Protein AF-0000000078470571 (afdb_homodimer)

Nearest PDB structures (foldseek):
  8fbk-assembly1_A  TM=4.106E-01  e=1.597E+00  synthetic construct
  8w15-assembly1_B  TM=4.985E-01  e=6.257E+00  Homo sapiens
  2m6b-assembly1_A  TM=2.515E-01  e=6.257E+00  Homo sapiens
  8w15-assembly1_B  TM=4.985E-01  e=7.352E+00  Homo sapiens
  4yv6-assembly2_C  TM=4.041E-01  e=6.240E+00  Streptococcus dysgalactiae

InterPro domains:
  IPR011333 SKP1/BTB/POZ domain superfamily [G3DSA:3.30.710.10] (8-144)

pLDDT: mean 78.48, std 21.85, range [19.86, 97.94]

Solvent-accessible surface area (backbone atoms only — not comparable to full-atom values): 29772 Å² total; per-residue (Å²): 129,81,78,75,68,69,74,78,66,89,57,71,54,79,69,44,64,66,29,37,36,21,22,18,93,80,47,51,76,42,78,40,32,48,63,51,58,66,89,42,68,75,54,65,69,38,50,98,76,45,46,36,80,39,59,81,39,47,53,58,51,43,48,26,53,52,46,22,56,74,68,73,44,88,55,73,83,76,52,63,53,94,82,37,73,54,79,46,69,65,59,52,42,46,46,28,52,51,35,25,31,48,21,54,70,66,68,32,67,69,56,24,52,49,22,52,51,50,42,63,64,49,47,80,79,50,58,67,65,58,52,52,48,49,51,30,55,55,67,62,36,75,84,43,72,77,23,54,67,51,50,49,49,52,52,51,50,49,49,51,51,51,52,52,46,37,73,75,33,80,66,72,72,67,58,89,57,72,56,68,81,56,78,36,60,69,57,51,46,49,53,40,52,44,52,49,51,52,44,49,51,51,42,53,53,46,50,51,49,45,53,54,55,52,52,51,52,52,54,53,57,57,56,63,70,63,62,72,76,76,71,79,72,72,76,74,74,73,68,77,75,74,72,89,85,86,78,84,79,84,72,79,129,127,83,79,74,70,70,72,78,67,87,57,71,55,80,70,44,63,67,28,37,37,24,21,17,92,80,46,51,78,42,78,40,32,48,62,51,60,63,92,43,67,75,53,67,67,38,49,96,78,48,47,35,81,39,59,80,38,47,53,59,50,44,48,26,53,53,46,22,58,76,69,73,45,88,57,74,83,76,54,62,54,96,82,37,71,55,80,44,69,66,59,52,43,45,47,26,52,50,37,25,30,48,20,56,69,66,68,31,68,69,56,25,51,48,22,50,53,49,42,63,64,49,48,80,78,49,58,67,64,57,51,50,46,50,52,31,55,54,67,63,35,74,82,43,73,77,26,55,68,52,50,52,50,51,52,51,49,49,49,51,52,50,53,52,48,37,73,75,34,81,66,72,73,70,59,88,56,72,58,70,82,56,77,38,60,68,56,52,48,50,51,39,50,45,52,48,50,54,44,49,53,50,42,51,52,46,50,51,50,44,51,54,54,53,54,51,53,53,55,54,57,58,55,64,68,64,61,73,77,78,73,82,74,75,81,76,82,78,76,81,79,80,79,80,81,79,81,80,82,83,80,83,129

Secondary structure (DSSP, 8-state):
---------SS-TTSSPEEEEEETTTTEEEEEEGGGS-S-HHHHTS-TTSEEEETTS-HHHHHHHHHHHHHS----PPEEETTEEE--HHHHHHHHHHHHHHHHHTT-HHHHHHHHHHHHHHGGGS-HHHHHHHHHHHHH-GGGTT-HHHHHHHHHHHHHHHHHHHHH-TTTT-STTSSTT---HHHHHHHHHHHHHHHHHHHHHHHHHHHHHHHHHHHHHHHHHT---------------------------/---------SS-TTSSPEEEEEETTTTEEEEEEGGGS-S-HHHHTS-TTSEEEETTS-HHHHHHHHHHHHHS----PPEEETTEEE--HHHHHHHHHHHHHHHHHTT-HHHHHHHHHHHHHHGGGS-HHHHHHHHHHHHH-GGGTT-HHHHHHHHHHHHHHHHHHHHH-TTTT-STTSSTT---HHHHHHHHHHHHHHHHHHHHHHHHHHHHHHHHHHHHHHHHHT---------------------------

Radius of gyration: 42.02 Å; Cα contacts (8 Å, |Δi|>4): 496; chains: 2; bounding box: 136×101×102 Å

Structure (mmCIF, N/CA/C/O backbone):
data_AF-0000000078470571-model_v1
#
loop_
_entity.id
_entity.type
_entity.pdbx_description
1 polymer 'BTB domain-containing protein'
#
loop_
_atom_site.group_PDB
_atom_site.id
_atom_site.type_symbol
_atom_site.label_atom_id
_atom_site.label_alt_id
_atom_site.label_comp_id
_atom_site.label_asym_id
_atom_site.label_entity_id
_atom_site.label_seq_id
_atom_site.pdbx_PDB_ins_code
_atom_site.Cartn_x
_atom_site.Cartn_y
_atom_site.Cartn_z
_atom_site.occupancy
_atom_site.B_iso_or_equiv
_atom_site.auth_seq_id
_atom_site.auth_comp_id
_atom_site.auth_asym_id
_atom_site.auth_atom_id
_atom_site.pdbx_PDB_model_num
ATOM 1 N N . MET A 1 1 ? 5.129 48.469 15.031 1 29.91 1 MET A N 1
ATOM 2 C CA . MET A 1 1 ? 3.84 48.906 15.562 1 29.91 1 MET A CA 1
ATOM 3 C C . MET A 1 1 ? 2.695 48.375 14.695 1 29.91 1 MET A C 1
ATOM 5 O O . MET A 1 1 ? 2.342 49 13.688 1 29.91 1 MET A O 1
ATOM 9 N N . ALA A 1 2 ? 2.734 47.219 14.352 1 38.03 2 ALA A N 1
ATOM 10 C CA . ALA A 1 2 ? 1.607 46.656 13.609 1 38.03 2 ALA A CA 1
ATOM 11 C C . ALA A 1 2 ? 0.28 47.031 14.258 1 38.03 2 ALA A C 1
ATOM 13 O O . ALA A 1 2 ? 0.113 46.875 15.469 1 38.03 2 ALA A O 1
ATOM 14 N N . ALA A 1 3 ? -0.356 48.062 13.734 1 37.16 3 ALA A N 1
ATOM 15 C CA . ALA A 1 3 ? -1.663 48.625 14.062 1 37.16 3 ALA A CA 1
ATOM 16 C C . ALA A 1 3 ? -2.676 47.531 14.352 1 37.16 3 ALA A C 1
ATOM 18 O O . ALA A 1 3 ? -2.875 46.625 13.531 1 37.16 3 ALA A O 1
ATOM 19 N N . ASN A 1 4 ? -2.686 46.969 15.523 1 38.5 4 ASN A N 1
ATOM 20 C CA . ASN A 1 4 ? -3.83 46.281 16.109 1 38.5 4 ASN A CA 1
ATOM 21 C C . ASN A 1 4 ? -5.145 46.969 15.734 1 38.5 4 ASN A C 1
ATOM 23 O O . ASN A 1 4 ? -5.57 47.906 16.406 1 38.5 4 ASN A O 1
ATOM 27 N N . ALA A 1 5 ? -5.359 47.344 14.531 1 40.03 5 ALA A N 1
ATOM 28 C CA . ALA A 1 5 ? -6.66 47.906 14.141 1 40.03 5 ALA A CA 1
ATOM 29 C C . ALA A 1 5 ? -7.785 47.219 14.93 1 40.03 5 ALA A C 1
ATOM 31 O O . ALA A 1 5 ? -8 46.031 14.812 1 40.03 5 ALA A O 1
ATOM 32 N N . SER A 1 6 ? -7.945 47.562 16.141 1 44.97 6 SER A N 1
ATOM 33 C CA . SER A 1 6 ? -9.195 47.281 16.828 1 44.97 6 SER A CA 1
ATOM 34 C C . SER A 1 6 ? -10.375 47.281 15.859 1 44.97 6 SER A C 1
ATOM 36 O O . SER A 1 6 ? -10.672 48.312 15.234 1 44.97 6 SER A O 1
ATOM 38 N N . HIS A 1 7 ? -10.508 46.375 14.961 1 48.28 7 HIS A N 1
ATOM 39 C CA . HIS A 1 7 ? -11.789 46.25 14.266 1 48.28 7 HIS A CA 1
ATOM 40 C C . HIS A 1 7 ? -12.922 46.844 15.117 1 48.28 7 HIS A C 1
ATOM 42 O O . HIS A 1 7 ? -13.148 46.375 16.234 1 48.28 7 HIS A O 1
ATOM 48 N N . ILE A 1 8 ? -13.07 48.062 15.172 1 49.34 8 ILE A N 1
ATOM 49 C CA . ILE A 1 8 ? -14.242 48.719 15.766 1 49.34 8 ILE A CA 1
ATOM 50 C C . ILE A 1 8 ? -15.484 47.875 15.484 1 49.34 8 ILE A C 1
ATOM 52 O O . ILE A 1 8 ? -15.898 47.719 14.336 1 49.34 8 ILE A O 1
ATOM 56 N N . LEU A 1 9 ? -15.68 46.906 16.297 1 57.53 9 LEU A N 1
ATOM 57 C CA . LEU A 1 9 ? -16.922 46.156 16.219 1 57.53 9 LEU A CA 1
ATOM 58 C C . LEU A 1 9 ? -18.109 47.031 16.578 1 57.53 9 LEU A C 1
ATOM 60 O O . LEU A 1 9 ? -18.094 47.719 17.609 1 57.53 9 LEU A O 1
ATOM 64 N N . THR A 1 10 ? -18.797 47.562 15.797 1 61.19 10 THR A N 1
ATOM 65 C CA . THR A 1 10 ? -20 48.344 16 1 61.19 10 THR A CA 1
ATOM 66 C C . THR A 1 10 ? -21.078 47.531 16.703 1 61.19 10 THR A C 1
ATOM 68 O O . THR A 1 10 ? -22.016 48.062 17.281 1 61.19 10 THR A O 1
ATOM 71 N N . LYS A 1 11 ? -21.078 46.312 16.547 1 66.81 11 LYS A N 1
ATOM 72 C CA . LYS A 1 11 ? -22.031 45.438 17.219 1 66.81 11 LYS A CA 1
ATOM 73 C C . LYS A 1 11 ? -21.312 44.312 17.953 1 66.81 11 LYS A C 1
ATOM 75 O O . LYS A 1 11 ? -20.312 43.781 17.453 1 66.81 11 LYS A O 1
ATOM 80 N N . SER A 1 12 ? -21.75 44.312 19.234 1 71.25 12 SER A N 1
ATOM 81 C CA . SER A 1 12 ? -21.203 43.188 20 1 71.25 12 SER A CA 1
ATOM 82 C C . SER A 1 12 ? -21.516 41.844 19.328 1 71.25 12 SER A C 1
ATOM 84 O O . SER A 1 12 ? -22.656 41.562 18.984 1 71.25 12 SER A O 1
ATOM 86 N N . PRO A 1 13 ? -20.469 41.062 18.984 1 69.44 13 PRO A N 1
ATOM 87 C CA . PRO A 1 13 ? -20.719 39.75 18.344 1 69.44 13 PRO A CA 1
ATOM 88 C C . PRO A 1 13 ? -21.484 38.781 19.25 1 69.44 13 PRO A C 1
ATOM 90 O O . PRO A 1 13 ? -21.875 37.719 18.812 1 69.44 13 PRO A O 1
ATOM 93 N N . TYR A 1 14 ? -21.781 39.219 20.422 1 74.69 14 TYR A N 1
ATOM 94 C CA . TYR A 1 14 ? -22.375 38.312 21.391 1 74.69 14 TYR A CA 1
ATOM 95 C C . TYR A 1 14 ? -23.875 38.531 21.5 1 74.69 14 TYR A C 1
ATOM 97 O O . TYR A 1 14 ? -24.531 38 22.391 1 74.69 14 TYR A O 1
ATOM 105 N N . THR A 1 15 ? -24.375 39.344 20.609 1 71.69 15 THR A N 1
ATOM 106 C CA . THR A 1 15 ? -25.781 39.688 20.734 1 71.69 15 THR A CA 1
ATOM 107 C C . THR A 1 15 ? -26.609 39.031 19.656 1 71.69 15 THR A C 1
ATOM 109 O O . THR A 1 15 ? -27.844 39.062 19.688 1 71.69 15 THR A O 1
ATOM 112 N N . GLY A 1 16 ? -26 38.438 18.781 1 75 16 GLY A N 1
ATOM 113 C CA . GLY A 1 16 ? -26.734 37.781 17.703 1 75 16 GLY A CA 1
ATOM 114 C C . GLY A 1 16 ? -27.375 36.469 18.141 1 75 16 GLY A C 1
ATOM 115 O O . GLY A 1 16 ? -27.125 36 19.25 1 75 16 GLY A O 1
ATOM 116 N N . PRO A 1 17 ? -28.344 36 17.328 1 82.19 17 PRO A N 1
ATOM 117 C CA . PRO A 1 17 ? -28.953 34.688 17.625 1 82.19 17 PRO A CA 1
ATOM 118 C C . PRO A 1 17 ? -27.906 33.594 17.781 1 82.19 17 PRO A C 1
ATOM 120 O O . PRO A 1 17 ? -26.844 33.625 17.141 1 82.19 17 PRO A O 1
ATOM 123 N N . MET A 1 18 ? -28.281 32.719 18.719 1 85.75 18 MET A N 1
ATOM 124 C CA . MET A 1 18 ? -27.359 31.625 19 1 85.75 18 MET A CA 1
ATOM 125 C C . MET A 1 18 ? -27.594 30.469 18.047 1 85.75 18 MET A C 1
ATOM 127 O O . MET A 1 18 ? -28.75 30.109 17.766 1 85.75 18 MET A O 1
ATOM 131 N N . ILE A 1 19 ? -26.531 29.938 17.578 1 85.69 19 ILE A N 1
ATOM 132 C CA . ILE A 1 19 ? -26.547 28.703 16.797 1 85.69 19 ILE A CA 1
ATOM 133 C C . ILE A 1 19 ? -26.047 27.547 17.672 1 85.69 19 ILE A C 1
ATOM 135 O O . ILE A 1 19 ? -25.062 27.688 18.406 1 85.69 19 ILE A O 1
ATOM 139 N N . THR A 1 20 ? -26.781 26.453 17.547 1 88.62 20 THR A N 1
ATOM 140 C CA . THR A 1 20 ? -26.406 25.266 18.312 1 88.62 20 THR A CA 1
ATOM 141 C C . THR A 1 20 ? -25.75 24.234 17.406 1 88.62 20 THR A C 1
ATOM 143 O O . THR A 1 20 ? -26.328 23.797 16.422 1 88.62 20 THR A O 1
ATOM 146 N N . PHE A 1 21 ? -24.531 23.906 17.812 1 89 21 PHE A N 1
ATOM 147 C CA . PHE A 1 21 ? -23.828 22.797 17.156 1 89 21 PHE A CA 1
ATOM 148 C C . PHE A 1 21 ? -23.891 21.547 18 1 89 21 PHE A C 1
ATOM 150 O O . PHE A 1 21 ? -23.656 21.594 19.203 1 89 21 PHE A O 1
ATOM 157 N N . MET A 1 22 ? -24.219 20.469 17.391 1 90 22 MET A N 1
ATOM 158 C CA . MET A 1 22 ? -24.203 19.172 18.062 1 90 22 MET A CA 1
ATOM 159 C C . MET A 1 22 ? -23.172 18.25 17.438 1 90 22 MET A C 1
ATOM 161 O O . MET A 1 22 ? -23.297 17.875 16.266 1 90 22 MET A O 1
ATOM 165 N N . PHE A 1 23 ? -22.188 17.875 18.234 1 88.75 23 PHE A N 1
ATOM 166 C CA . PHE A 1 23 ? -21.078 17.094 17.734 1 88.75 23 PHE A CA 1
ATOM 167 C C . PHE A 1 23 ? -21.125 15.664 18.266 1 88.75 23 PHE A C 1
ATOM 169 O O . PHE A 1 23 ? -21.5 15.445 19.422 1 88.75 23 PHE A O 1
ATOM 176 N N . GLY A 1 24 ? -20.688 14.727 17.438 1 86 24 GLY A N 1
ATOM 177 C CA . GLY A 1 24 ? -20.469 13.352 17.859 1 86 24 GLY A CA 1
ATOM 178 C C . GLY A 1 24 ? -21.766 12.586 18.078 1 86 24 GLY A C 1
ATOM 179 O O . GLY A 1 24 ? -22.844 13.086 17.766 1 86 24 GLY A O 1
ATOM 180 N N . SER A 1 25 ? -21.516 11.375 18.656 1 83.56 25 SER A N 1
ATOM 181 C CA . SER A 1 25 ? -22.641 10.469 18.891 1 83.56 25 SER A CA 1
ATOM 182 C C . SER A 1 25 ? -23.484 10.922 20.078 1 83.56 25 SER A C 1
ATOM 184 O O . SER A 1 25 ? -24.688 10.688 20.109 1 83.56 25 SER A O 1
ATOM 186 N N . ASN A 1 26 ? -22.859 11.633 20.969 1 84.5 26 ASN A N 1
ATOM 187 C CA . ASN A 1 26 ? -23.547 12.086 22.172 1 84.5 26 ASN A CA 1
ATOM 188 C C . ASN A 1 26 ? -24.312 13.383 21.906 1 84.5 26 ASN A C 1
ATOM 190 O O . ASN A 1 26 ? -25.094 13.82 22.75 1 84.5 26 ASN A O 1
ATOM 194 N N . ARG A 1 27 ? -24.125 13.938 20.781 1 85.38 27 ARG A N 1
ATOM 195 C CA . ARG A 1 27 ? -24.797 15.156 20.344 1 85.38 27 ARG A CA 1
ATOM 196 C C . ARG A 1 27 ? -24.672 16.266 21.391 1 85.38 27 ARG A C 1
ATOM 198 O O . ARG A 1 27 ? -25.656 16.938 21.703 1 85.38 27 ARG A O 1
ATOM 205 N N . LYS A 1 28 ? -23.469 16.375 21.938 1 85.44 28 LYS A N 1
ATOM 206 C CA . LYS A 1 28 ? -23.219 17.469 22.875 1 85.44 28 LYS A CA 1
ATOM 207 C C . LYS A 1 28 ? -23.391 18.812 22.203 1 85.44 28 LYS A C 1
ATOM 209 O O . LYS A 1 28 ? -22.844 19.062 21.125 1 85.44 28 LYS A O 1
ATOM 214 N N . ALA A 1 29 ? -24.188 19.672 22.875 1 88.88 29 ALA A N 1
ATOM 215 C CA . ALA A 1 29 ? -24.531 20.953 22.281 1 88.88 29 ALA A CA 1
ATOM 216 C C . ALA A 1 29 ? -23.453 22 22.578 1 88.88 29 ALA A C 1
ATOM 218 O O . ALA A 1 29 ? -22.969 22.094 23.703 1 88.88 29 ALA A O 1
ATOM 219 N N . TYR A 1 30 ? -23.031 22.703 21.562 1 91.06 30 TYR A N 1
ATOM 220 C CA . TYR A 1 30 ? -22.203 23.891 21.641 1 91.06 30 TYR A CA 1
ATOM 221 C C . TYR A 1 30 ? -22.922 25.094 21.078 1 91.06 30 TYR A C 1
ATOM 223 O O . TYR A 1 30 ? -23.625 25 20.062 1 91.06 30 TYR A O 1
ATOM 231 N N . TYR A 1 31 ? -22.734 26.188 21.75 1 88.12 31 TYR A N 1
ATOM 232 C CA . TYR A 1 31 ? -23.469 27.391 21.359 1 88.12 31 TYR A CA 1
ATOM 233 C C . TYR A 1 31 ? -22.516 28.484 20.891 1 88.12 31 TYR A C 1
ATOM 235 O O . TYR A 1 31 ? -21.469 28.719 21.5 1 88.12 31 TYR A O 1
ATOM 243 N N . ILE A 1 32 ? -22.922 29.047 19.734 1 88.31 32 ILE A N 1
ATOM 244 C CA . ILE A 1 32 ? -22.125 30.156 19.219 1 88.31 32 ILE A CA 1
ATOM 245 C C . ILE A 1 32 ? -23.031 31.188 18.562 1 88.31 32 ILE A C 1
ATOM 247 O O . ILE A 1 32 ? -24 30.844 17.875 1 88.31 32 ILE A O 1
ATOM 251 N N . PRO A 1 33 ? -22.719 32.406 18.922 1 85 33 PRO A N 1
ATOM 252 C CA . PRO A 1 33 ? -23.484 33.438 18.219 1 85 33 PRO A CA 1
ATOM 253 C C . PRO A 1 33 ? -23.266 33.406 16.703 1 85 33 PRO A C 1
ATOM 255 O O . PRO A 1 33 ? -22.156 33.156 16.25 1 85 33 PRO A O 1
ATOM 258 N N . LYS A 1 34 ? -24.25 33.656 16 1 81.06 34 LYS A N 1
ATOM 259 C CA . LYS A 1 34 ? -24.219 33.594 14.539 1 81.06 34 LYS A CA 1
ATOM 260 C C . LYS A 1 34 ? -23.172 34.531 13.969 1 81.06 34 LYS A C 1
ATOM 262 O O . LYS A 1 34 ? -22.578 34.281 12.93 1 81.06 34 LYS A O 1
ATOM 267 N N . ASP A 1 35 ? -22.938 35.562 14.68 1 80 35 ASP A N 1
ATOM 268 C CA . ASP A 1 35 ? -22.016 36.594 14.203 1 80 35 ASP A CA 1
ATOM 269 C C . ASP A 1 35 ? -20.578 36.094 14.172 1 80 35 ASP A C 1
ATOM 271 O O . ASP A 1 35 ? -19.719 36.656 13.508 1 80 35 ASP A O 1
ATOM 275 N N . PHE A 1 36 ? -20.375 35.031 14.898 1 81.62 36 PHE A N 1
ATOM 276 C CA . PHE A 1 36 ? -19.047 34.438 14.93 1 81.62 36 PHE A CA 1
ATOM 277 C C . PHE A 1 36 ? -18.828 33.562 13.719 1 81.62 36 PHE A C 1
ATOM 279 O O . PHE A 1 36 ? -17.688 33.188 13.398 1 81.62 36 PHE A O 1
ATOM 286 N N . LEU A 1 37 ? -19.859 33.125 13.117 1 75.06 37 LEU A N 1
ATOM 287 C CA . LEU A 1 37 ? -19.766 32.188 11.992 1 75.06 37 LEU A CA 1
ATOM 288 C C . LEU A 1 37 ? -19.469 32.938 10.695 1 75.06 37 LEU A C 1
ATOM 290 O O . LEU A 1 37 ? -20.266 33.781 10.266 1 75.06 37 LEU A O 1
ATOM 294 N N . GLN A 1 38 ? -18.312 33.406 10.609 1 60.47 38 GLN A N 1
ATOM 295 C CA . GLN A 1 38 ? -17.906 34.125 9.406 1 60.47 38 GLN A CA 1
ATOM 296 C C . GLN A 1 38 ? -18.25 33.344 8.148 1 60.47 38 GLN A C 1
ATOM 298 O O . GLN A 1 38 ? -17.766 32.219 7.973 1 60.47 38 GLN A O 1
ATOM 303 N N . ASN A 1 39 ? -19.016 33.812 7.133 1 56.22 39 ASN A N 1
ATOM 304 C CA . ASN A 1 39 ? -19.328 33.406 5.766 1 56.22 39 ASN A CA 1
ATOM 305 C C . ASN A 1 39 ? -19.172 31.906 5.578 1 56.22 39 ASN A C 1
ATOM 307 O O . ASN A 1 39 ? -18.641 31.469 4.562 1 56.22 39 ASN A O 1
ATOM 311 N N . SER A 1 40 ? -19.422 31.203 6.559 1 58.78 40 SER A N 1
ATOM 312 C CA . SER A 1 40 ? -19.172 29.781 6.348 1 58.78 40 SER A CA 1
ATOM 313 C C . SER A 1 40 ? -20.328 29.125 5.602 1 58.78 40 SER A C 1
ATOM 315 O O . SER A 1 40 ? -21.422 28.953 6.16 1 58.78 40 SER A O 1
ATOM 317 N N . ASP A 1 41 ? -20.25 29.125 4.301 1 60 41 ASP A N 1
ATOM 318 C CA . ASP A 1 41 ? -21.234 28.5 3.424 1 60 41 ASP A CA 1
ATOM 319 C C . ASP A 1 41 ? -21.734 27.172 4.004 1 60 41 ASP A C 1
ATOM 321 O O . ASP A 1 41 ? -22.875 26.781 3.779 1 60 41 ASP A O 1
ATOM 325 N N . TRP A 1 42 ? -20.891 26.562 4.766 1 59.66 42 TRP A N 1
ATOM 326 C CA . TRP A 1 42 ? -21.297 25.25 5.242 1 59.66 42 TRP A CA 1
ATOM 327 C C . TRP A 1 42 ? -22.328 25.359 6.359 1 59.66 42 TRP A C 1
ATOM 329 O O . TRP A 1 42 ? -23.078 24.422 6.613 1 59.66 42 TRP A O 1
ATOM 339 N N . ILE A 1 43 ? -22.422 26.484 6.961 1 60.72 43 ILE A N 1
ATOM 340 C CA . ILE A 1 43 ? -23.391 26.75 8.008 1 60.72 43 ILE A CA 1
ATOM 341 C C . ILE A 1 43 ? -24.75 27.047 7.387 1 60.72 43 ILE A C 1
ATOM 343 O O . ILE A 1 43 ? -25.797 26.688 7.949 1 60.72 43 ILE A O 1
ATOM 347 N N . ASN A 1 44 ? -24.547 27.75 6.312 1 56.19 44 ASN A N 1
ATOM 348 C CA . ASN A 1 44 ? -25.812 28.109 5.688 1 56.19 44 ASN A CA 1
ATOM 349 C C . ASN A 1 44 ? -26.625 26.875 5.316 1 56.19 44 ASN A C 1
ATOM 351 O O . ASN A 1 44 ? -27.844 26.969 5.137 1 56.19 44 ASN A O 1
ATOM 355 N N . GLN A 1 45 ? -25.875 25.891 5.094 1 52.38 45 GLN A N 1
ATOM 356 C CA . GLN A 1 45 ? -26.688 24.703 4.824 1 52.38 45 GLN A CA 1
ATOM 357 C C . GLN A 1 45 ? -27.438 24.266 6.074 1 52.38 45 GLN A C 1
ATOM 359 O O . GLN A 1 45 ? -28.219 23.312 6.02 1 52.38 45 GLN A O 1
ATOM 364 N N . CYS A 1 46 ? -26.953 24.781 7.133 1 51.97 46 CYS A N 1
ATOM 365 C CA . CYS A 1 46 ? -27.594 24.469 8.406 1 51.97 46 CYS A CA 1
ATOM 366 C C . CYS A 1 46 ? -29.078 24.844 8.367 1 51.97 46 CYS A C 1
ATOM 368 O O . CYS A 1 46 ? -29.453 25.812 7.723 1 51.97 46 CYS A O 1
ATOM 370 N N . ASN A 1 47 ? -29.844 23.938 8.875 1 55.84 47 ASN A N 1
ATOM 371 C CA . ASN A 1 47 ? -31.297 23.75 8.922 1 55.84 47 ASN A CA 1
ATOM 372 C C . ASN A 1 47 ? -32 24.984 9.461 1 55.84 47 ASN A C 1
ATOM 374 O O . ASN A 1 47 ? -31.375 25.844 10.086 1 55.84 47 ASN A O 1
ATOM 378 N N . TYR A 1 48 ? -33.281 24.984 9.289 1 58.66 48 TYR A N 1
ATOM 379 C CA . TYR A 1 48 ? -34.438 25.828 9.57 1 58.66 48 TYR A CA 1
ATOM 380 C C . TYR A 1 48 ? -34.344 26.406 10.977 1 58.66 48 TYR A C 1
ATOM 382 O O . TYR A 1 48 ? -34.75 27.562 11.211 1 58.66 48 TYR A O 1
ATOM 390 N N . ASN A 1 49 ? -33.688 25.656 12.008 1 64.94 49 ASN A N 1
ATOM 391 C CA . ASN A 1 49 ? -33.906 26.047 13.398 1 64.94 49 ASN A CA 1
ATOM 392 C C . ASN A 1 49 ? -32.594 26.344 14.109 1 64.94 49 ASN A C 1
ATOM 394 O O . ASN A 1 49 ? -32.469 26.141 15.32 1 64.94 49 ASN A O 1
ATOM 398 N N . ASN A 1 50 ? -31.516 26.875 13.359 1 78.75 50 ASN A N 1
ATOM 399 C CA . ASN A 1 50 ? -30.25 27.281 13.961 1 78.75 50 ASN A CA 1
ATOM 400 C C . ASN A 1 50 ? -29.547 26.109 14.641 1 78.75 50 ASN A C 1
ATOM 402 O O . ASN A 1 50 ? -28.812 26.297 15.617 1 78.75 50 ASN A O 1
ATOM 406 N N . ASN A 1 51 ? -30.047 24.859 14.336 1 82.62 51 ASN A N 1
ATOM 407 C CA . ASN A 1 51 ? -29.375 23.656 14.836 1 82.62 51 ASN A CA 1
ATOM 408 C C . ASN A 1 51 ? -28.578 22.969 13.742 1 82.62 51 ASN A C 1
ATOM 410 O O . ASN A 1 51 ? -29.125 22.641 12.68 1 82.62 51 ASN A O 1
ATOM 414 N N . ILE A 1 52 ? -27.344 22.828 14.016 1 83.5 52 ILE A N 1
ATOM 415 C CA . ILE A 1 52 ? -26.469 22.156 13.055 1 83.5 52 ILE A CA 1
ATOM 416 C C . ILE A 1 52 ? -25.938 20.859 13.656 1 83.5 52 ILE A C 1
ATOM 418 O O . ILE A 1 52 ? -25.281 20.875 14.703 1 83.5 52 ILE A O 1
ATOM 422 N N . LEU A 1 53 ? -26.25 19.766 12.992 1 85.81 53 LEU A N 1
ATOM 423 C CA . LEU A 1 53 ? -25.766 18.469 13.422 1 85.81 53 LEU A CA 1
ATOM 424 C C . LEU A 1 53 ? -24.516 18.062 12.648 1 85.81 53 LEU A C 1
ATOM 426 O O . LEU A 1 53 ? -24.516 18.078 11.414 1 85.81 53 LEU A O 1
ATOM 430 N N . VAL A 1 54 ? -23.469 17.75 13.406 1 85.62 54 VAL A N 1
ATOM 431 C CA . VAL A 1 54 ? -22.219 17.281 12.812 1 85.62 54 VAL A CA 1
ATOM 432 C C . VAL A 1 54 ? -21.781 15.977 13.484 1 85.62 54 VAL A C 1
ATOM 434 O O . VAL A 1 54 ? -20.75 15.93 14.164 1 85.62 54 VAL A O 1
ATOM 437 N N . PRO A 1 55 ? -22.422 14.914 13.133 1 85.38 55 PRO A N 1
ATOM 438 C CA . PRO A 1 55 ? -22.172 13.656 13.844 1 85.38 55 PRO A CA 1
ATOM 439 C C . PRO A 1 55 ? -20.828 13.039 13.5 1 85.38 55 PRO A C 1
ATOM 441 O O . PRO A 1 55 ? -20.312 12.219 14.266 1 85.38 55 PRO A O 1
ATOM 444 N N . GLU A 1 56 ? -20.219 13.445 12.469 1 83.19 56 GLU A N 1
ATOM 445 C CA . GLU A 1 56 ? -18.984 12.828 12.008 1 83.19 56 GLU A CA 1
ATOM 446 C C . GLU A 1 56 ? -17.781 13.352 12.781 1 83.19 56 GLU A C 1
ATOM 448 O O . GLU A 1 56 ? -16.703 12.75 12.75 1 83.19 56 GLU A O 1
ATOM 453 N N . LEU A 1 57 ? -17.984 14.469 13.445 1 88.75 57 LEU A N 1
ATOM 454 C CA . LEU A 1 57 ? -16.875 15.031 14.211 1 88.75 57 LEU A CA 1
ATOM 455 C C . LEU A 1 57 ? -17 14.672 15.688 1 88.75 57 LEU A C 1
ATOM 457 O O . LEU A 1 57 ? -18.094 14.719 16.25 1 88.75 57 LEU A O 1
ATOM 461 N N . SER A 1 58 ? -15.891 14.258 16.266 1 88.56 58 SER A N 1
ATOM 462 C CA . SER A 1 58 ? -15.891 14.023 17.703 1 88.56 58 SER A CA 1
ATOM 463 C C . SER A 1 58 ? -16.141 15.312 18.484 1 88.56 58 SER A C 1
ATOM 465 O O . SER A 1 58 ? -15.93 16.406 17.953 1 88.56 58 SER A O 1
ATOM 467 N N . GLU A 1 59 ? -16.531 15.141 19.734 1 89.81 59 GLU A N 1
ATOM 468 C CA . GLU A 1 59 ? -16.75 16.281 20.625 1 89.81 59 GLU A CA 1
ATOM 469 C C . GLU A 1 59 ? -15.477 17.109 20.797 1 89.81 59 GLU A C 1
ATOM 471 O O . GLU A 1 59 ? -15.523 18.328 20.844 1 89.81 59 GLU A O 1
ATOM 476 N N . ASN A 1 60 ? -14.359 16.453 20.875 1 89.44 60 ASN A N 1
ATOM 477 C CA . ASN A 1 60 ? -13.086 17.125 21.078 1 89.44 60 ASN A CA 1
ATOM 478 C C . ASN A 1 60 ? -12.719 18 19.891 1 89.44 60 ASN A C 1
ATOM 480 O O . ASN A 1 60 ? -12.258 19.125 20.047 1 89.44 60 ASN A O 1
ATOM 484 N N . VAL A 1 61 ? -12.898 17.516 18.734 1 92.44 61 VAL A N 1
ATOM 485 C CA . VAL A 1 61 ? -12.648 18.312 17.531 1 92.44 61 VAL A CA 1
ATOM 486 C C . VAL A 1 61 ? -13.633 19.469 17.469 1 92.44 61 VAL A C 1
ATOM 488 O O . VAL A 1 61 ? -13.25 20.594 17.141 1 92.44 61 VAL A O 1
ATOM 491 N N . GLY A 1 62 ? -14.906 19.172 17.812 1 92.12 62 GLY A N 1
ATOM 492 C CA . GLY A 1 62 ? -15.914 20.219 17.875 1 92.12 62 GLY A CA 1
ATOM 493 C C . GLY A 1 62 ? -15.539 21.344 18.828 1 92.12 62 GLY A C 1
ATOM 494 O O . GLY A 1 62 ? -15.672 22.531 18.484 1 92.12 62 GLY A O 1
ATOM 495 N N . HIS A 1 63 ? -15.07 20.938 19.984 1 92.31 63 HIS A N 1
ATOM 496 C CA . HIS A 1 63 ? -14.609 21.953 20.938 1 92.31 63 HIS A CA 1
ATOM 497 C C . HIS A 1 63 ? -13.531 22.844 20.328 1 92.31 63 HIS A C 1
ATOM 499 O O . HIS A 1 63 ? -13.586 24.062 20.469 1 92.31 63 HIS A O 1
ATOM 505 N N . ALA A 1 64 ? -12.57 22.281 19.688 1 94.25 64 ALA A N 1
ATOM 506 C CA . ALA A 1 64 ? -11.477 23.031 19.094 1 94.25 64 ALA A CA 1
ATOM 507 C C . ALA A 1 64 ? -11.992 24.016 18.047 1 94.25 64 ALA A C 1
ATOM 509 O O . ALA A 1 64 ? -11.539 25.172 17.984 1 94.25 64 ALA A O 1
ATOM 510 N N . ILE A 1 65 ? -12.945 23.594 17.281 1 92.38 65 ILE A N 1
ATOM 511 C CA . ILE A 1 65 ? -13.523 24.438 16.234 1 92.38 65 ILE A CA 1
ATOM 512 C C . ILE A 1 65 ? -14.258 25.609 16.859 1 92.38 65 ILE A C 1
ATOM 514 O O . ILE A 1 65 ? -14.016 26.766 16.5 1 92.38 65 ILE A O 1
ATOM 518 N N . ILE A 1 66 ? -15.102 25.312 17.844 1 91.25 66 ILE A N 1
ATOM 519 C CA . ILE A 1 66 ? -15.898 26.344 18.484 1 91.25 66 ILE A CA 1
ATOM 520 C C . ILE A 1 66 ? -14.977 27.312 19.234 1 91.25 66 ILE A C 1
ATOM 522 O O . ILE A 1 66 ? -15.125 28.531 19.125 1 91.25 66 ILE A O 1
ATOM 526 N N . HIS A 1 67 ? -14.031 26.766 19.969 1 92.69 67 HIS A N 1
ATOM 527 C CA . HIS A 1 67 ? -13.078 27.578 20.703 1 92.69 67 HIS A CA 1
ATOM 528 C C . HIS A 1 67 ? -12.344 28.547 19.766 1 92.69 67 HIS A C 1
ATOM 530 O O . HIS A 1 67 ? -12.195 29.719 20.078 1 92.69 67 HIS A O 1
ATOM 536 N N . TYR A 1 68 ? -11.945 28.047 18.656 1 93.94 68 TYR A N 1
ATOM 537 C CA . TYR A 1 68 ? -11.242 28.875 17.688 1 93.94 68 TYR A CA 1
ATOM 538 C C . TYR A 1 68 ? -12.141 30 17.172 1 93.94 68 TYR A C 1
ATOM 540 O O . TYR A 1 68 ? -11.695 31.125 16.984 1 93.94 68 TYR A O 1
ATOM 548 N N . MET A 1 69 ? -13.367 29.641 16.891 1 88.81 69 MET A N 1
ATOM 549 C CA . MET A 1 69 ? -14.297 30.641 16.375 1 88.81 69 MET A CA 1
ATOM 550 C C . MET A 1 69 ? -14.477 31.781 17.375 1 88.81 69 MET A C 1
ATOM 552 O O . MET A 1 69 ? -14.641 32.938 16.969 1 88.81 69 MET A O 1
ATOM 556 N N . TYR A 1 70 ? -14.344 31.406 18.656 1 88.19 70 TYR A N 1
ATOM 557 C CA . TYR A 1 70 ? -14.516 32.406 19.688 1 88.19 70 TYR A CA 1
ATOM 558 C C . TYR A 1 70 ? -13.227 33.219 19.906 1 88.19 70 TYR A C 1
ATOM 560 O O . TYR A 1 70 ? -13.266 34.438 20.078 1 88.19 70 TYR A O 1
ATOM 568 N N . THR A 1 71 ? -12.102 32.5 19.891 1 90.25 71 THR A N 1
ATOM 569 C CA . THR A 1 71 ? -10.906 33.094 20.469 1 90.25 71 THR A CA 1
ATOM 570 C C . THR A 1 71 ? -9.812 33.25 19.422 1 90.25 71 THR A C 1
ATOM 572 O O . THR A 1 71 ? -8.859 34 19.609 1 90.25 71 THR A O 1
ATOM 575 N N . ARG A 1 72 ? -9.906 32.438 18.281 1 93.44 72 ARG A N 1
ATOM 576 C CA . ARG A 1 72 ? -8.891 32.375 17.25 1 93.44 72 ARG A CA 1
ATOM 577 C C . ARG A 1 72 ? -7.645 31.656 17.75 1 93.44 72 ARG A C 1
ATOM 579 O O . ARG A 1 72 ? -6.562 31.797 17.172 1 93.44 72 ARG A O 1
ATOM 586 N N . GLU A 1 73 ? -7.895 30.906 18.844 1 95.06 73 GLU A N 1
ATOM 587 C CA . GLU A 1 73 ? -6.797 30.141 19.422 1 95.06 73 GLU A CA 1
ATOM 588 C C . GLU A 1 73 ? -7.051 28.641 19.297 1 95.06 73 GLU A C 1
ATOM 590 O O . GLU A 1 73 ? -8.195 28.203 19.141 1 95.06 73 GLU A O 1
ATOM 595 N N . TYR A 1 74 ? -5.945 27.859 19.375 1 95.75 74 TYR A N 1
ATOM 596 C CA . TYR A 1 74 ? -5.996 26.406 19.375 1 95.75 74 TYR A CA 1
ATOM 597 C C . TYR A 1 74 ? -6.102 25.859 20.797 1 95.75 74 TYR A C 1
ATOM 599 O O . TYR A 1 74 ? -5.293 26.203 21.672 1 95.75 74 TYR A O 1
ATOM 607 N N . GLN A 1 75 ? -7.102 25.047 21.047 1 93.5 75 GLN A N 1
ATOM 608 C CA . GLN A 1 75 ? -7.246 24.438 22.359 1 93.5 75 GLN A CA 1
ATOM 609 C C . GLN A 1 75 ? -7.918 23.078 22.266 1 93.5 75 GLN A C 1
ATOM 611 O O . GLN A 1 75 ? -8.891 22.906 21.516 1 93.5 75 GLN A O 1
ATOM 616 N N . VAL A 1 76 ? -7.309 22.062 22.922 1 91.31 76 VAL A N 1
ATOM 617 C CA . VAL A 1 76 ? -7.93 20.75 23.047 1 91.31 76 VAL A CA 1
ATOM 618 C C . VAL A 1 76 ? -8.188 20.438 24.531 1 91.31 76 VAL A C 1
ATOM 620 O O . VAL A 1 76 ? -7.488 20.953 25.406 1 91.31 76 VAL A O 1
ATOM 623 N N . LEU A 1 77 ? -9.234 19.641 24.656 1 85.75 77 LEU A N 1
ATOM 624 C CA . LEU A 1 77 ? -9.586 19.281 26.016 1 85.75 77 LEU A CA 1
ATOM 625 C C . LEU A 1 77 ? -8.664 18.172 26.531 1 85.75 77 LEU A C 1
ATOM 627 O O . LEU A 1 77 ? -8.367 17.219 25.812 1 85.75 77 LEU A O 1
ATOM 631 N N . LYS A 1 78 ? -8.086 18.375 27.609 1 80.69 78 LYS A N 1
ATOM 632 C CA . LYS A 1 78 ? -7.242 17.359 28.234 1 80.69 78 LYS A CA 1
ATOM 633 C C . LYS A 1 78 ? -8.055 16.469 29.172 1 80.69 78 LYS A C 1
ATOM 635 O O . LYS A 1 78 ? -9.062 16.906 29.734 1 80.69 78 LYS A O 1
ATOM 640 N N . LYS A 1 79 ? -7.594 15.188 29.109 1 73.75 79 LYS A N 1
ATOM 641 C CA . LYS A 1 79 ? -8.242 14.258 30.031 1 73.75 79 LYS A CA 1
ATOM 642 C C . LYS A 1 79 ? -7.5 14.18 31.359 1 73.75 79 LYS A C 1
ATOM 644 O O . LYS A 1 79 ? -6.266 14.219 31.391 1 73.75 79 LYS A O 1
ATOM 649 N N . TYR A 1 80 ? -8.242 14.383 32.344 1 67.44 80 TYR A N 1
ATOM 650 C CA . TYR A 1 80 ? -7.703 14.219 33.688 1 67.44 80 TYR A CA 1
ATOM 651 C C . TYR A 1 80 ? -8.211 12.93 34.312 1 67.44 80 TYR A C 1
ATOM 653 O O . TYR A 1 80 ? -9.375 12.562 34.156 1 67.44 80 TYR A O 1
ATOM 661 N N . TYR A 1 81 ? -7.215 12.078 34.531 1 65.81 81 TYR A N 1
ATOM 662 C CA . TYR A 1 81 ? -7.574 10.93 35.375 1 65.81 81 TYR A CA 1
ATOM 663 C C . TYR A 1 81 ? -7.086 11.117 36.781 1 65.81 81 TYR A C 1
ATOM 665 O O . TYR A 1 81 ? -5.879 11.219 37.031 1 65.81 81 TYR A O 1
ATOM 673 N N . ALA A 1 82 ? -8.062 11.039 37.656 1 70.56 82 ALA A N 1
ATOM 674 C CA . ALA A 1 82 ? -7.793 11.195 39.094 1 70.56 82 ALA A CA 1
ATOM 675 C C . ALA A 1 82 ? -6.922 12.422 39.344 1 70.56 82 ALA A C 1
ATOM 677 O O . ALA A 1 82 ? -5.965 12.352 40.125 1 70.56 82 ALA A O 1
ATOM 678 N N . GLY A 1 83 ? -7.113 13.422 38.688 1 66.5 83 GLY A N 1
ATOM 679 C CA . GLY A 1 83 ? -6.438 14.688 38.906 1 66.5 83 GLY A CA 1
ATOM 680 C C . GLY A 1 83 ? -5.133 14.812 38.156 1 66.5 83 GLY A C 1
ATOM 681 O O . GLY A 1 83 ? -4.496 15.867 38.156 1 66.5 83 GLY A O 1
ATOM 682 N N . ILE A 1 84 ? -4.75 13.68 37.625 1 69.19 84 ILE A N 1
ATOM 683 C CA . ILE A 1 84 ? -3.482 13.695 36.906 1 69.19 84 ILE A CA 1
ATOM 684 C C . ILE A 1 84 ? -3.746 13.875 35.406 1 69.19 84 ILE A C 1
ATOM 686 O O . ILE A 1 84 ? -4.59 13.18 34.812 1 69.19 84 ILE A O 1
ATOM 690 N N . LEU A 1 85 ? -3.129 14.93 35 1 66.75 85 LEU A N 1
ATOM 691 C CA . LEU A 1 85 ? -3.219 15.18 33.562 1 66.75 85 LEU A CA 1
ATOM 692 C C . LEU A 1 85 ? -2.67 13.992 32.75 1 66.75 85 LEU A C 1
ATOM 694 O O . LEU A 1 85 ? -1.538 13.562 33 1 66.75 85 LEU A O 1
ATOM 698 N N . MET A 1 86 ? -3.605 13.344 32.125 1 63.94 86 MET A N 1
ATOM 699 C CA . MET A 1 86 ? -3.16 12.234 31.297 1 63.94 86 MET A CA 1
ATOM 700 C C . MET A 1 86 ? -2.617 12.742 29.969 1 63.94 86 MET A C 1
ATOM 702 O O . MET A 1 86 ? -3.373 13.266 29.141 1 63.94 86 MET A O 1
ATOM 706 N N . SER A 1 87 ? -1.427 13.406 30.109 1 63.47 87 SER A N 1
ATOM 707 C CA . SER A 1 87 ? -0.85 13.836 28.844 1 63.47 87 SER A CA 1
ATOM 708 C C . SER A 1 87 ? -0.471 12.633 27.984 1 63.47 87 SER A C 1
ATOM 710 O O . SER A 1 87 ? 0.283 11.758 28.422 1 63.47 87 SER A O 1
ATOM 712 N N . ASP A 1 88 ? -1.289 12.375 26.984 1 78.88 88 ASP A N 1
ATOM 713 C CA . ASP A 1 88 ? -0.951 11.359 26 1 78.88 88 ASP A CA 1
ATOM 714 C C . ASP A 1 88 ? -0.599 12 24.656 1 78.88 88 ASP A C 1
ATOM 716 O O . ASP A 1 88 ? -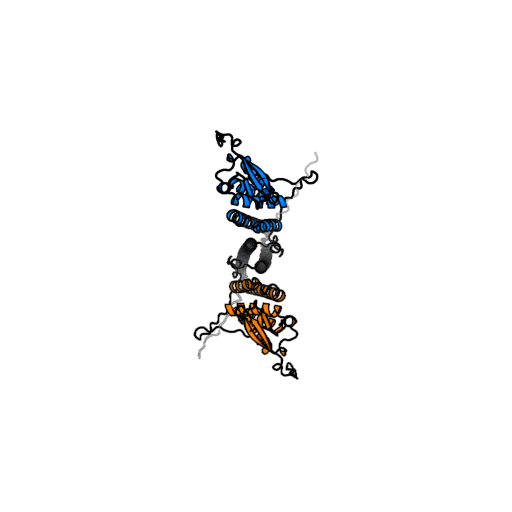1.488 12.367 23.891 1 78.88 88 ASP A O 1
ATOM 720 N N . ASP A 1 89 ? 0.646 12.258 24.516 1 81.56 89 ASP A N 1
ATOM 721 C CA . ASP A 1 89 ? 1.146 12.891 23.297 1 81.56 89 ASP A CA 1
ATOM 722 C C . ASP A 1 89 ? 0.582 12.211 22.047 1 81.56 89 ASP A C 1
ATOM 724 O O . ASP A 1 89 ? 0.351 12.867 21.031 1 81.56 89 ASP A O 1
ATOM 728 N N . ARG A 1 90 ? 0.271 11.047 22.156 1 83.06 90 ARG A N 1
ATOM 729 C CA . ARG A 1 90 ? -0.265 10.328 21.016 1 83.06 90 ARG A CA 1
ATOM 730 C C . ARG A 1 90 ? -1.686 10.781 20.688 1 83.06 90 ARG A C 1
ATOM 732 O O . ARG A 1 90 ? -2.029 10.992 19.531 1 83.06 90 ARG A O 1
ATOM 739 N N . GLU A 1 91 ? -2.436 10.883 21.734 1 86.69 91 GLU A N 1
ATOM 740 C CA . GLU A 1 91 ? -3.807 11.344 21.547 1 86.69 91 GLU A CA 1
ATOM 741 C C . GLU A 1 91 ? -3.836 12.797 21.062 1 86.69 91 GLU A C 1
ATOM 743 O O . GLU A 1 91 ? -4.66 13.156 20.219 1 86.69 91 GLU A O 1
ATOM 748 N N . ASP A 1 92 ? -2.904 13.555 21.641 1 89.5 92 ASP A N 1
ATOM 749 C CA . ASP A 1 92 ? -2.807 14.945 21.203 1 89.5 92 ASP A CA 1
ATOM 750 C C . ASP A 1 92 ? -2.451 15.031 19.719 1 89.5 92 ASP A C 1
ATOM 752 O O . ASP A 1 92 ? -2.975 15.891 19 1 89.5 92 ASP A O 1
ATOM 756 N N . PHE A 1 93 ? -1.614 14.203 19.359 1 92.62 93 PHE A N 1
ATOM 757 C CA . PHE A 1 93 ? -1.192 14.188 17.969 1 92.62 93 PHE A CA 1
ATOM 758 C C . PHE A 1 93 ? -2.35 13.797 17.047 1 92.62 93 PHE A C 1
ATOM 760 O O . PHE A 1 93 ? -2.615 14.469 16.062 1 92.62 93 PHE A O 1
ATOM 767 N N . ARG A 1 94 ? -3.041 12.82 17.406 1 91.56 94 ARG A N 1
ATOM 768 C CA . ARG A 1 94 ? -4.211 12.391 16.656 1 91.56 94 ARG A CA 1
ATOM 769 C C . ARG A 1 94 ? -5.254 13.5 16.578 1 91.56 94 ARG A C 1
ATOM 771 O O . ARG A 1 94 ? -5.859 13.719 15.531 1 91.56 94 ARG A O 1
ATOM 778 N N . MET A 1 95 ? -5.363 14.133 17.703 1 92.44 95 MET A N 1
ATOM 779 C CA . MET A 1 95 ? -6.312 15.242 17.75 1 92.44 95 MET A CA 1
ATOM 780 C C . MET A 1 95 ? -5.902 16.359 16.797 1 92.44 95 MET A C 1
ATOM 782 O O . MET A 1 95 ? -6.734 16.891 16.062 1 92.44 95 MET A O 1
ATOM 786 N N . ALA A 1 96 ? -4.648 16.656 16.844 1 95.44 96 ALA A N 1
ATOM 787 C CA . ALA A 1 96 ? -4.148 17.703 15.961 1 95.44 96 ALA A CA 1
ATOM 788 C C . ALA A 1 96 ? -4.367 17.344 14.492 1 95.44 96 ALA A C 1
ATOM 790 O O . ALA A 1 96 ? -4.75 18.188 13.688 1 95.44 96 ALA A O 1
ATOM 791 N N . LEU A 1 97 ? -4.168 16.125 14.148 1 95.56 97 LEU A N 1
ATOM 792 C CA . LEU A 1 97 ? -4.426 15.641 12.789 1 95.56 97 LEU A CA 1
ATOM 793 C C . LEU A 1 97 ? -5.902 15.781 12.438 1 95.56 97 LEU A C 1
ATOM 795 O O . LEU A 1 97 ? -6.246 16.281 11.367 1 95.56 97 LEU A O 1
ATOM 799 N N . SER A 1 98 ? -6.73 15.367 13.344 1 94.69 98 SER A N 1
ATOM 800 C CA . SER A 1 98 ? -8.172 15.445 13.109 1 94.69 98 SER A CA 1
ATOM 801 C C . SER A 1 98 ? -8.617 16.891 12.914 1 94.69 98 SER A C 1
ATOM 803 O O . SER A 1 98 ? -9.445 17.172 12.047 1 94.69 98 SER A O 1
ATOM 805 N N . ILE A 1 99 ? -8.086 17.734 13.664 1 95.75 99 ILE A N 1
ATOM 806 C CA . ILE A 1 99 ? -8.422 19.141 13.578 1 95.75 99 ILE A CA 1
ATOM 807 C C . ILE A 1 99 ? -7.922 19.719 12.258 1 95.75 99 ILE A C 1
ATOM 809 O O . ILE A 1 99 ? -8.594 20.547 11.641 1 95.75 99 ILE A O 1
ATOM 813 N N . LEU A 1 100 ? -6.762 19.297 11.812 1 97.12 100 LEU A N 1
ATOM 814 C CA . LEU A 1 100 ? -6.23 19.703 10.516 1 97.12 100 LEU A CA 1
ATOM 815 C C . LEU A 1 100 ? -7.215 19.375 9.398 1 97.12 100 LEU A C 1
ATOM 817 O O . LEU A 1 100 ? -7.547 20.25 8.586 1 97.12 100 LEU A O 1
ATOM 821 N N . PHE A 1 101 ? -7.75 18.25 9.422 1 95.31 101 PHE A N 1
ATOM 822 C CA . PHE A 1 101 ? -8.664 17.812 8.375 1 95.31 101 PHE A CA 1
ATOM 823 C C . PHE A 1 101 ? -10.016 18.5 8.516 1 95.31 101 PHE A C 1
ATOM 825 O O . PHE A 1 101 ? -10.586 18.969 7.531 1 95.31 101 PHE A O 1
ATOM 832 N N . ALA A 1 102 ? -10.492 18.562 9.695 1 92.25 102 ALA A N 1
ATOM 833 C CA . ALA A 1 102 ? -11.781 19.219 9.945 1 92.25 102 ALA A CA 1
ATOM 834 C C . ALA A 1 102 ? -11.742 20.688 9.547 1 92.25 102 ALA A C 1
ATOM 836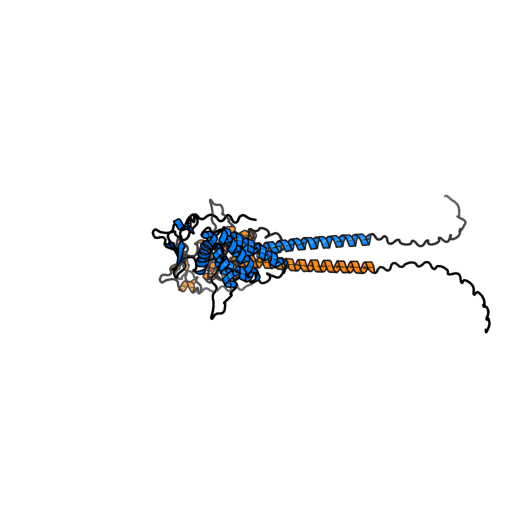 O O . ALA A 1 102 ? -12.703 21.219 8.984 1 92.25 102 ALA A O 1
ATOM 837 N N . SER A 1 103 ? -10.68 21.359 9.898 1 93.88 103 SER A N 1
ATOM 838 C CA . SER A 1 103 ? -10.562 22.781 9.617 1 93.88 103 SER A CA 1
ATOM 839 C C . SER A 1 103 ? -10.602 23.062 8.117 1 93.88 103 SER A C 1
ATOM 841 O O . SER A 1 103 ? -11.102 24.094 7.684 1 93.88 103 SER A O 1
ATOM 843 N N . GLU A 1 104 ? -10.023 22.125 7.34 1 92.88 104 GLU A N 1
ATOM 844 C CA . GLU A 1 104 ? -10.164 22.266 5.895 1 92.88 104 GLU A CA 1
ATOM 845 C C . GLU A 1 104 ? -11.609 22.078 5.457 1 92.88 104 GLU A C 1
ATOM 847 O O . GLU A 1 104 ? -12.133 22.859 4.66 1 92.88 104 GLU A O 1
ATOM 852 N N . THR A 1 105 ? -12.219 21.031 5.969 1 87.25 105 THR A N 1
ATOM 853 C CA . THR A 1 105 ? -13.586 20.688 5.613 1 87.25 105 THR A CA 1
ATOM 854 C C . THR A 1 105 ? -14.531 21.844 5.938 1 87.25 105 THR A C 1
ATOM 856 O O . THR A 1 105 ? -15.453 22.141 5.168 1 87.25 105 THR A O 1
ATOM 859 N N . TYR A 1 106 ? -14.281 22.531 7.008 1 85.81 106 TYR A N 1
ATOM 860 C CA . TYR A 1 106 ? -15.188 23.594 7.465 1 85.81 106 TYR A CA 1
ATOM 861 C C . TYR A 1 106 ? -14.617 24.969 7.156 1 85.81 106 TYR A C 1
ATOM 863 O O . TYR A 1 106 ? -15.055 25.969 7.73 1 85.81 106 TYR A O 1
ATOM 871 N N . HIS A 1 107 ? -13.602 25.078 6.379 1 89 107 HIS A N 1
ATOM 872 C CA . HIS A 1 107 ? -13.039 26.281 5.805 1 89 107 HIS A CA 1
ATOM 873 C C . HIS A 1 107 ? -12.555 27.234 6.891 1 89 107 HIS A C 1
ATOM 875 O O . HIS A 1 107 ? -12.891 28.422 6.883 1 89 107 HIS A O 1
ATOM 881 N N . LEU A 1 108 ? -11.781 26.734 7.738 1 91.5 108 LEU A N 1
ATOM 882 C CA . LEU A 1 108 ? -11.148 27.516 8.797 1 91.5 108 LEU A CA 1
ATOM 883 C C . LEU A 1 108 ? -9.633 27.531 8.633 1 91.5 108 LEU A C 1
ATOM 885 O O . LEU A 1 108 ? -8.922 26.859 9.383 1 91.5 108 LEU A O 1
ATOM 889 N N . PRO A 1 109 ? -9.141 28.344 7.711 1 93.62 109 PRO A N 1
ATOM 890 C CA . PRO A 1 109 ? -7.719 28.328 7.367 1 93.62 109 PRO A CA 1
ATOM 891 C C . PRO A 1 109 ? -6.82 28.641 8.562 1 93.62 109 PRO A C 1
ATOM 893 O O . PRO A 1 109 ? -5.723 28.094 8.672 1 93.62 109 PRO A O 1
ATOM 896 N N . GLY A 1 110 ? -7.305 29.578 9.406 1 95.12 110 GLY A N 1
ATOM 897 C CA . GLY A 1 110 ? -6.496 29.891 10.578 1 95.12 110 GLY A CA 1
ATOM 898 C C . GLY A 1 110 ? -6.324 28.719 11.516 1 95.12 110 GLY A C 1
ATOM 899 O O . GLY A 1 110 ? -5.227 28.469 12.016 1 95.12 110 GLY A O 1
ATOM 900 N N . LEU A 1 111 ? -7.371 28.062 11.773 1 96 111 LEU A N 1
ATOM 901 C CA . LEU A 1 111 ? -7.301 26.875 12.609 1 96 111 LEU A CA 1
ATOM 902 C C . LEU A 1 111 ? -6.441 25.797 11.945 1 96 111 LEU A C 1
ATOM 904 O O . LEU A 1 111 ? -5.723 25.062 12.633 1 96 111 LEU A O 1
ATOM 908 N N . ASN A 1 112 ? -6.531 25.672 10.633 1 97.12 112 ASN A N 1
ATOM 909 C CA . ASN A 1 112 ? -5.707 24.75 9.875 1 97.12 112 ASN A CA 1
ATOM 910 C C . ASN A 1 112 ? -4.219 24.984 10.109 1 97.12 112 ASN A C 1
ATOM 912 O O . ASN A 1 112 ? -3.465 24.047 10.383 1 97.12 112 ASN A O 1
ATOM 916 N N . GLU A 1 113 ? -3.854 26.234 10.086 1 97.94 113 GLU A N 1
ATOM 917 C CA . GLU A 1 113 ? -2.457 26.594 10.312 1 97.94 113 GLU A CA 1
ATOM 918 C C . GLU A 1 113 ? -2.037 26.281 11.75 1 97.94 113 GLU A C 1
ATOM 920 O O . GLU A 1 113 ? -0.922 25.812 11.984 1 97.94 113 GLU A O 1
ATOM 925 N N . LEU A 1 114 ? -2.898 26.578 12.633 1 97.75 114 LEU A N 1
ATOM 926 C CA . LEU A 1 114 ? -2.598 26.297 14.031 1 97.75 114 LEU A CA 1
ATOM 927 C C . LEU A 1 114 ? -2.439 24.797 14.25 1 97.75 114 LEU A C 1
ATOM 929 O O . LEU A 1 114 ? -1.576 24.359 15.023 1 97.75 114 LEU A O 1
ATOM 933 N N . ALA A 1 115 ? -3.295 24.031 13.617 1 97.69 115 ALA A N 1
ATOM 934 C CA . ALA A 1 115 ? -3.199 22.578 13.711 1 97.69 115 ALA A CA 1
ATOM 935 C C . ALA A 1 115 ? -1.872 22.078 13.148 1 97.69 115 ALA A C 1
ATOM 937 O O . ALA A 1 115 ? -1.233 21.203 13.742 1 97.69 115 ALA A O 1
ATOM 938 N N . LYS A 1 116 ? -1.424 22.625 12.023 1 97.5 116 LYS A N 1
ATOM 939 C CA . LYS A 1 116 ? -0.125 22.281 11.453 1 97.5 116 LYS A CA 1
ATOM 940 C C . LYS A 1 116 ? 1.003 22.562 12.438 1 97.5 116 LYS A C 1
ATOM 942 O O . LYS A 1 116 ? 1.885 21.719 12.633 1 97.5 116 LYS A O 1
ATOM 947 N N . SER A 1 117 ? 0.922 23.719 13.062 1 96.81 117 SER A N 1
ATOM 948 C CA . SER A 1 117 ? 1.936 24.094 14.039 1 96.81 117 SER A CA 1
ATOM 949 C C . SER A 1 117 ? 1.965 23.109 15.211 1 96.81 117 SER A C 1
ATOM 951 O O . SER A 1 117 ? 3.039 22.75 15.695 1 96.81 117 SER A O 1
ATOM 953 N N . GLU A 1 118 ? 0.816 22.734 15.656 1 95.81 118 GLU A N 1
ATOM 954 C CA . GLU A 1 118 ? 0.725 21.797 16.766 1 95.81 118 GLU A CA 1
ATOM 955 C C . GLU A 1 118 ? 1.306 20.438 16.375 1 95.81 118 GLU A C 1
ATOM 957 O O . GLU A 1 118 ? 2.004 19.797 17.156 1 95.81 118 GLU A O 1
ATOM 962 N N . ILE A 1 119 ? 1.082 19.953 15.148 1 96.06 119 ILE A N 1
ATOM 963 C CA . ILE A 1 119 ? 1.618 18.703 14.633 1 96.06 119 ILE A CA 1
ATOM 964 C C . ILE A 1 119 ? 3.145 18.766 14.617 1 96.06 119 ILE A C 1
ATOM 966 O O . ILE A 1 119 ? 3.812 17.828 15.07 1 96.06 119 ILE A O 1
ATOM 970 N N . MET A 1 120 ? 3.641 19.844 14.195 1 94.25 120 MET A N 1
ATOM 971 C CA . MET A 1 120 ? 5.086 20.031 14.117 1 94.25 120 MET A CA 1
ATOM 972 C C . MET A 1 120 ? 5.707 20.062 15.508 1 94.25 120 MET A C 1
ATOM 974 O O . MET A 1 120 ? 6.809 19.547 15.719 1 94.25 120 MET A O 1
ATOM 978 N N . ARG A 1 121 ? 5 20.594 16.438 1 92.81 121 ARG A N 1
ATOM 979 C CA . ARG A 1 121 ? 5.477 20.641 17.812 1 92.81 121 ARG A CA 1
ATOM 980 C C . ARG A 1 121 ? 5.504 19.25 18.438 1 92.81 121 ARG A C 1
ATOM 982 O O . ARG A 1 121 ? 6.473 18.891 19.109 1 92.81 121 ARG A O 1
ATOM 989 N N . LEU A 1 122 ? 4.516 18.422 18.188 1 90.62 122 LEU A N 1
ATOM 990 C CA . LEU A 1 122 ? 4.312 17.125 18.844 1 90.62 122 LEU A CA 1
ATOM 991 C C . LEU A 1 122 ? 5.176 16.047 18.188 1 90.62 122 LEU A C 1
ATOM 993 O O . LEU A 1 122 ? 5.473 15.031 18.812 1 90.62 122 LEU A O 1
ATOM 997 N N . LYS A 1 123 ? 5.574 16.266 16.938 1 85.38 123 LYS A N 1
ATOM 998 C CA . LYS A 1 123 ? 6.273 15.25 16.172 1 85.38 123 LYS A CA 1
ATOM 999 C C . LYS A 1 123 ? 7.523 14.766 16.891 1 85.38 123 LYS A C 1
ATOM 1001 O O . LYS A 1 123 ? 7.891 13.586 16.797 1 85.38 123 LYS A O 1
ATOM 1006 N N . THR A 1 124 ? 8.148 15.578 17.609 1 80.81 124 THR A N 1
ATOM 1007 C CA . THR A 1 124 ? 9.422 15.273 18.25 1 80.81 124 THR A CA 1
ATOM 1008 C C . THR A 1 124 ? 9.234 14.219 19.344 1 80.81 124 THR A C 1
ATOM 1010 O O . THR A 1 124 ? 10.203 13.578 19.766 1 80.81 124 THR A O 1
ATOM 1013 N N . ALA A 1 125 ? 8.047 13.992 19.688 1 80.88 125 ALA A N 1
ATOM 1014 C CA . ALA A 1 125 ? 7.762 13.086 20.797 1 80.88 125 ALA A CA 1
ATOM 1015 C C . ALA A 1 125 ? 7.621 11.648 20.312 1 80.88 125 ALA A C 1
ATOM 1017 O O . ALA A 1 125 ? 7.621 10.711 21.109 1 80.88 125 ALA A O 1
ATOM 1018 N N . PHE A 1 126 ? 7.688 11.469 19 1 88.62 126 PHE A N 1
ATOM 1019 C CA . PHE A 1 126 ? 7.332 10.141 18.5 1 88.62 126 PHE A CA 1
ATOM 1020 C C . PHE A 1 126 ? 8.273 9.703 17.391 1 88.62 126 PHE A C 1
ATOM 1022 O O . PHE A 1 126 ? 8.68 10.523 16.562 1 88.62 126 PHE A O 1
ATOM 1029 N N . PRO A 1 127 ? 8.508 8.414 17.453 1 89.25 127 PRO A N 1
ATOM 1030 C CA . PRO A 1 127 ? 9.219 7.883 16.297 1 89.25 127 PRO A CA 1
ATOM 1031 C C . PRO A 1 127 ? 8.359 7.852 15.039 1 89.25 127 PRO A C 1
ATOM 1033 O O . PRO A 1 127 ? 7.129 7.879 15.133 1 89.25 127 PRO A O 1
ATOM 1036 N N . ILE A 1 128 ? 8.953 7.754 13.906 1 91.62 128 ILE A N 1
ATOM 1037 C CA . ILE A 1 128 ? 8.305 7.867 12.602 1 91.62 128 ILE A CA 1
ATOM 1038 C C . ILE A 1 128 ? 7.23 6.789 12.469 1 91.62 128 ILE A C 1
ATOM 1040 O O . ILE A 1 128 ? 6.109 7.078 12.039 1 91.62 128 ILE A O 1
ATOM 1044 N N . PRO A 1 129 ? 7.441 5.512 12.859 1 91.88 129 PRO A N 1
ATOM 1045 C CA . PRO A 1 129 ? 6.391 4.504 12.719 1 91.88 129 PRO A CA 1
ATOM 1046 C C . PRO A 1 129 ? 5.113 4.871 13.477 1 91.88 129 PRO A C 1
ATOM 1048 O O . PRO A 1 129 ? 4.008 4.621 12.984 1 91.88 129 PRO A O 1
ATOM 1051 N N . THR A 1 130 ? 5.289 5.508 14.602 1 91.19 130 THR A N 1
ATOM 1052 C CA . THR A 1 130 ? 4.141 5.941 15.391 1 91.19 130 THR A CA 1
ATOM 1053 C C . THR A 1 130 ? 3.385 7.055 14.68 1 91.19 130 THR A C 1
ATOM 1055 O O . THR A 1 130 ? 2.152 7.059 14.648 1 91.19 130 THR A O 1
ATOM 1058 N N . ILE A 1 131 ? 4.105 7.953 14.156 1 93.88 131 ILE A N 1
ATOM 1059 C CA . ILE A 1 131 ? 3.521 9.055 13.391 1 93.88 131 ILE A CA 1
ATOM 1060 C C . ILE A 1 131 ? 2.758 8.5 12.188 1 93.88 131 ILE A C 1
ATOM 1062 O O . ILE A 1 131 ? 1.613 8.883 11.945 1 93.88 131 ILE A O 1
ATOM 1066 N N . LEU A 1 132 ? 3.338 7.543 11.492 1 95 132 LEU A N 1
ATOM 1067 C CA . LEU A 1 132 ? 2.725 6.945 10.312 1 95 132 LEU A CA 1
ATOM 1068 C C . LEU A 1 132 ? 1.427 6.23 10.68 1 95 132 LEU A C 1
ATOM 1070 O O . LEU A 1 132 ? 0.437 6.324 9.953 1 95 132 LEU A O 1
ATOM 1074 N N . GLN A 1 133 ? 1.434 5.59 11.758 1 94.19 133 GLN A N 1
ATOM 1075 C CA . GLN A 1 133 ? 0.244 4.871 12.203 1 94.19 133 GLN A CA 1
ATOM 1076 C C . GLN A 1 133 ? -0.896 5.836 12.516 1 94.19 133 GLN A C 1
ATOM 1078 O O . GLN A 1 133 ? -2.051 5.578 12.164 1 94.19 133 GLN A O 1
ATOM 1083 N N . ALA A 1 134 ? -0.551 6.902 13.18 1 92.88 134 ALA A N 1
ATOM 1084 C CA . ALA A 1 134 ? -1.561 7.906 13.5 1 92.88 134 ALA A CA 1
ATOM 1085 C C . ALA A 1 134 ? -2.141 8.523 12.227 1 92.88 134 ALA A C 1
ATOM 1087 O O . ALA A 1 134 ? -3.355 8.711 12.117 1 92.88 134 ALA A O 1
ATOM 1088 N N . VAL A 1 135 ? -1.297 8.844 11.305 1 95 135 VAL A N 1
ATOM 1089 C CA . VAL A 1 135 ? -1.737 9.414 10.039 1 95 135 VAL A CA 1
ATOM 1090 C C . VAL A 1 135 ? -2.621 8.414 9.297 1 95 135 VAL A C 1
ATOM 1092 O O . VAL A 1 135 ? -3.666 8.781 8.758 1 95 135 VAL A O 1
ATOM 1095 N N . ASP A 1 136 ? -2.18 7.16 9.312 1 95.81 136 ASP A N 1
ATOM 1096 C CA . ASP A 1 136 ? -2.934 6.09 8.664 1 95.81 136 ASP A CA 1
ATOM 1097 C C . ASP A 1 136 ? -4.359 6.023 9.203 1 95.81 136 ASP A C 1
ATOM 1099 O O . ASP A 1 136 ? -5.316 5.918 8.43 1 95.81 136 ASP A O 1
ATOM 1103 N N . GLU A 1 137 ? -4.504 6.117 10.469 1 92.81 137 GLU A N 1
ATOM 1104 C CA . GLU A 1 137 ? -5.805 6.059 11.125 1 92.81 137 GLU A CA 1
ATOM 1105 C C . GLU A 1 137 ? -6.703 7.207 10.68 1 92.81 137 GLU A C 1
ATOM 1107 O O . GLU A 1 137 ? -7.891 7.012 10.414 1 92.81 137 GLU A O 1
ATOM 1112 N N . VAL A 1 138 ? -6.125 8.336 10.586 1 91.25 138 VAL A N 1
ATOM 1113 C CA . VAL A 1 138 ? -6.906 9.516 10.227 1 91.25 138 VAL A CA 1
ATOM 1114 C C . VAL A 1 138 ? -7.262 9.469 8.742 1 91.25 138 VAL A C 1
ATOM 1116 O O . VAL A 1 138 ? -8.375 9.844 8.352 1 91.25 138 VAL A O 1
ATOM 1119 N N . PHE A 1 139 ? -6.379 8.977 7.895 1 93.12 139 PHE A N 1
ATOM 1120 C CA . PHE A 1 139 ? -6.625 8.844 6.461 1 93.12 139 PHE A CA 1
ATOM 1121 C C . PHE A 1 139 ? -7.797 7.91 6.191 1 93.12 139 PHE A C 1
ATOM 1123 O O . PHE A 1 139 ? -8.555 8.117 5.242 1 93.12 139 PHE A O 1
ATOM 1130 N N . ARG A 1 140 ? -7.973 7.008 6.977 1 92.19 140 ARG A N 1
ATOM 1131 C CA . ARG A 1 140 ? -8.992 5.984 6.758 1 92.19 140 ARG A CA 1
ATOM 1132 C C . ARG A 1 140 ? -10.344 6.438 7.281 1 92.19 140 ARG A C 1
ATOM 1134 O O . ARG A 1 140 ? -11.375 5.824 6.977 1 92.19 140 ARG A O 1
ATOM 1141 N N . ALA A 1 141 ? -10.219 7.477 8.055 1 85.31 141 ALA A N 1
ATOM 1142 C CA . ALA A 1 141 ? -11.484 7.984 8.578 1 85.31 141 ALA A CA 1
ATOM 1143 C C . ALA A 1 141 ? -12.328 8.617 7.469 1 85.31 141 ALA A C 1
ATOM 1145 O O . ALA A 1 141 ? -11.828 9.43 6.691 1 85.31 141 ALA A O 1
ATOM 1146 N N . SER A 1 142 ? -13.531 8.148 7.301 1 75.5 142 SER A N 1
ATOM 1147 C CA . SER A 1 142 ? -14.43 8.508 6.211 1 75.5 142 SER A CA 1
ATOM 1148 C C . SER A 1 142 ? -14.727 10.008 6.219 1 75.5 142 SER A C 1
ATOM 1150 O O . SER A 1 142 ? -14.883 10.617 5.16 1 75.5 142 SER A O 1
ATOM 1152 N N . ASN A 1 143 ? -14.719 10.625 7.266 1 75.94 143 ASN A N 1
ATOM 1153 C CA . ASN A 1 143 ? -15.156 12.008 7.414 1 75.94 143 ASN A CA 1
ATOM 1154 C C . ASN A 1 143 ? -14.133 12.984 6.84 1 75.94 143 ASN A C 1
ATOM 1156 O O . ASN A 1 143 ? -14.414 14.172 6.695 1 75.94 143 ASN A O 1
ATOM 1160 N N . PHE A 1 144 ? -13.023 12.461 6.363 1 75.75 144 PHE A N 1
ATOM 1161 C CA . PHE A 1 144 ? -11.953 13.359 5.941 1 75.75 144 PHE A CA 1
ATOM 1162 C C . PHE A 1 144 ? -11.578 13.102 4.488 1 75.75 144 PHE A C 1
ATOM 1164 O O . PHE A 1 144 ? -10.539 13.578 4.016 1 75.75 144 PHE A O 1
ATOM 1171 N N . ALA A 1 145 ? -12.445 12.43 3.805 1 75.25 145 ALA A N 1
ATOM 1172 C CA . ALA A 1 145 ? -12.148 12.023 2.434 1 75.25 145 ALA A CA 1
ATOM 1173 C C . ALA A 1 145 ? -11.992 13.234 1.521 1 75.25 145 ALA A C 1
ATOM 1175 O O . ALA A 1 145 ? -11.234 13.195 0.547 1 75.25 145 ALA A O 1
ATOM 1176 N N . MET A 1 146 ? -12.516 14.367 1.989 1 78.75 146 MET A N 1
ATOM 1177 C CA . MET A 1 146 ? -12.547 15.523 1.098 1 78.75 146 MET A CA 1
ATOM 1178 C C . MET A 1 146 ? -11.398 16.484 1.407 1 78.75 146 MET A C 1
ATOM 1180 O O . MET A 1 146 ? -11.148 17.422 0.658 1 78.75 146 MET A O 1
ATOM 1184 N N . ALA A 1 147 ? -10.703 16.281 2.463 1 89.94 147 ALA A N 1
ATOM 1185 C CA . ALA A 1 147 ? -9.633 17.188 2.873 1 89.94 147 ALA A CA 1
ATOM 1186 C C . ALA A 1 147 ? -8.336 16.875 2.129 1 89.94 147 ALA A C 1
ATOM 1188 O O . ALA A 1 147 ? -7.332 16.516 2.744 1 89.94 147 ALA A O 1
ATOM 1189 N N . SER A 1 148 ? -8.375 17.219 0.818 1 92.06 148 SER A N 1
ATOM 1190 C CA . SER A 1 148 ? -7.285 16.812 -0.069 1 92.06 148 SER A CA 1
ATOM 1191 C C . SER A 1 148 ? -6.043 17.672 0.157 1 92.06 148 SER A C 1
ATOM 1193 O O . SER A 1 148 ? -4.918 17.188 0.059 1 92.06 148 SER A O 1
ATOM 1195 N N . VAL A 1 149 ? -6.262 18.938 0.47 1 94.69 149 VAL A N 1
ATOM 1196 C CA . VAL A 1 149 ? -5.137 19.844 0.677 1 94.69 149 VAL A CA 1
ATOM 1197 C C . VAL A 1 149 ? -4.379 19.438 1.941 1 94.69 149 VAL A C 1
ATOM 1199 O O . VAL A 1 149 ? -3.146 19.375 1.938 1 94.69 149 VAL A O 1
ATOM 1202 N N . SER A 1 150 ? -5.078 19.203 2.975 1 95.31 150 SER A N 1
ATOM 1203 C CA . SER A 1 150 ? -4.473 18.781 4.23 1 95.31 150 SER A CA 1
ATOM 1204 C C . SER A 1 150 ? -3.762 17.438 4.07 1 95.31 150 SER A C 1
ATOM 1206 O O . SER A 1 150 ? -2.688 17.234 4.637 1 95.31 150 SER A O 1
ATOM 1208 N N . LYS A 1 151 ? -4.375 16.547 3.301 1 94.88 151 LYS A N 1
ATOM 1209 C CA . LYS A 1 151 ? -3.744 15.266 3.016 1 94.88 151 LYS A CA 1
ATOM 1210 C C . LYS A 1 151 ? -2.412 15.453 2.297 1 94.88 151 LYS A C 1
ATOM 1212 O O . LYS A 1 151 ? -1.417 14.812 2.646 1 94.88 151 LYS A O 1
ATOM 1217 N N . LYS A 1 152 ? -2.445 16.266 1.355 1 96.19 152 LYS A N 1
ATOM 1218 C CA . LYS A 1 152 ? -1.222 16.562 0.616 1 96.19 152 LYS A CA 1
ATOM 1219 C C . LYS A 1 152 ? -0.158 17.172 1.531 1 96.19 152 LYS A C 1
ATOM 1221 O O . LYS A 1 152 ? 1.019 16.812 1.442 1 96.19 152 LYS A O 1
ATOM 1226 N N . TRP A 1 153 ? -0.517 18.062 2.373 1 97.25 153 TRP A N 1
ATOM 1227 C CA . TRP A 1 153 ? 0.417 18.688 3.303 1 97.25 153 TRP A CA 1
ATOM 1228 C C . TRP A 1 153 ? 1.059 17.641 4.215 1 97.25 153 TRP A C 1
ATOM 1230 O O . TRP A 1 153 ? 2.275 17.656 4.414 1 97.25 153 TRP A O 1
ATOM 1240 N N . ILE A 1 154 ? 0.267 16.797 4.766 1 96.56 154 ILE A N 1
ATOM 1241 C CA . ILE A 1 154 ? 0.771 15.773 5.68 1 96.56 154 ILE A CA 1
ATOM 1242 C C . ILE A 1 154 ? 1.745 14.859 4.945 1 96.56 154 ILE A C 1
ATOM 1244 O O . ILE A 1 154 ? 2.777 14.469 5.496 1 96.56 154 ILE A O 1
ATOM 1248 N N . LYS A 1 155 ? 1.375 14.477 3.732 1 96.62 155 LYS A N 1
ATOM 1249 C CA . LYS A 1 155 ? 2.248 13.617 2.939 1 96.62 155 LYS A CA 1
ATOM 1250 C C . LYS A 1 155 ? 3.607 14.273 2.715 1 96.62 155 LYS A C 1
ATOM 1252 O O . LYS A 1 155 ? 4.648 13.641 2.902 1 96.62 155 LYS A O 1
ATOM 1257 N N . ASN A 1 156 ? 3.572 15.492 2.363 1 97 156 ASN A N 1
ATOM 1258 C CA . ASN A 1 156 ? 4.82 16.219 2.148 1 97 156 ASN A CA 1
ATOM 1259 C C . ASN A 1 156 ? 5.625 16.344 3.439 1 97 156 ASN A C 1
ATOM 1261 O O . ASN A 1 156 ? 6.852 16.203 3.428 1 97 156 ASN A O 1
ATOM 1265 N N . TYR A 1 157 ? 4.906 16.641 4.445 1 96.19 157 TYR A N 1
ATOM 1266 C CA . TYR A 1 157 ? 5.543 16.75 5.754 1 96.19 157 TYR A CA 1
ATOM 1267 C C . TYR A 1 157 ? 6.223 15.438 6.137 1 96.19 157 TYR A C 1
ATOM 1269 O O . TYR A 1 157 ? 7.359 15.438 6.613 1 96.19 157 TYR A O 1
ATOM 1277 N N . LEU A 1 158 ? 5.594 14.328 5.926 1 96.06 158 LEU A N 1
ATOM 1278 C CA . LEU A 1 158 ? 6.133 13.008 6.227 1 96.06 158 LEU A CA 1
ATOM 1279 C C . LEU A 1 158 ? 7.379 12.727 5.398 1 96.06 158 LEU A C 1
ATOM 1281 O O . LEU A 1 158 ? 8.359 12.188 5.914 1 96.06 158 LEU A O 1
ATOM 1285 N N . LYS A 1 159 ? 7.312 13.055 4.102 1 96.31 159 LYS A N 1
ATOM 1286 C CA . LYS A 1 159 ? 8.469 12.867 3.236 1 96.31 159 LYS A CA 1
ATOM 1287 C C . LYS A 1 159 ? 9.688 13.609 3.783 1 96.31 159 LYS A C 1
ATOM 1289 O O . LYS A 1 159 ? 10.789 13.055 3.824 1 96.31 159 LYS A O 1
ATOM 1294 N N . SER A 1 160 ? 9.414 14.844 4.184 1 95.69 160 SER A N 1
ATOM 1295 C CA . SER A 1 160 ? 10.5 15.648 4.75 1 95.69 160 SER A CA 1
ATOM 1296 C C . SER A 1 160 ? 11.039 15.016 6.035 1 95.69 160 SER A C 1
ATOM 1298 O O . SER A 1 160 ? 12.25 14.961 6.242 1 95.69 160 SER A O 1
ATOM 1300 N N . LEU A 1 161 ? 10.164 14.625 6.855 1 94.62 161 LEU A N 1
ATOM 1301 C CA . LEU A 1 161 ? 10.531 14 8.117 1 94.62 161 LEU A CA 1
ATOM 1302 C C . LEU A 1 161 ? 11.367 12.742 7.879 1 94.62 161 LEU A C 1
ATOM 1304 O O . LEU A 1 161 ? 12.375 12.531 8.547 1 94.62 161 LEU A O 1
ATOM 1308 N N . MET A 1 162 ? 11 11.898 6.953 1 95.12 162 MET A N 1
ATOM 1309 C CA . MET A 1 162 ? 11.695 10.656 6.641 1 95.12 162 MET A CA 1
ATOM 1310 C C . MET A 1 162 ? 13.086 10.938 6.078 1 95.12 162 MET A C 1
ATOM 1312 O O . MET A 1 162 ? 14.047 10.25 6.426 1 95.12 162 MET A O 1
ATOM 1316 N N . ARG A 1 163 ? 13.148 11.914 5.234 1 95.75 163 ARG A N 1
ATOM 1317 C CA . ARG A 1 163 ? 14.453 12.289 4.684 1 95.75 163 ARG A CA 1
ATOM 1318 C C . ARG A 1 163 ? 15.406 12.734 5.789 1 95.75 163 ARG A C 1
ATOM 1320 O O . ARG A 1 163 ? 16.562 12.32 5.82 1 95.75 163 ARG A O 1
ATOM 1327 N N . GLU A 1 164 ? 14.859 13.562 6.672 1 94.81 164 GLU A N 1
ATOM 1328 C CA . GLU A 1 164 ? 15.672 14.055 7.785 1 94.81 164 GLU A CA 1
ATOM 1329 C C . GLU A 1 164 ? 16.125 12.906 8.68 1 94.81 164 GLU A C 1
ATOM 1331 O O . GLU A 1 164 ? 17.281 12.859 9.109 1 94.81 164 GLU A O 1
ATOM 1336 N N . GLU A 1 165 ? 15.242 12.031 9.008 1 93.31 165 GLU A N 1
ATOM 1337 C CA . GLU A 1 165 ? 15.562 10.891 9.852 1 93.31 165 GLU A CA 1
ATOM 1338 C C . GLU A 1 165 ? 16.641 10.016 9.219 1 93.31 165 GLU A C 1
ATOM 1340 O O . GLU A 1 165 ? 17.547 9.555 9.906 1 93.31 165 GLU A O 1
ATOM 1345 N N . PHE A 1 166 ? 16.594 9.789 7.98 1 94.81 166 PHE A N 1
ATOM 1346 C CA . PHE A 1 166 ? 17.562 8.977 7.266 1 94.81 166 PHE A CA 1
ATOM 1347 C C . PHE A 1 166 ? 18.938 9.641 7.27 1 94.81 166 PHE A C 1
ATOM 1349 O O . PHE A 1 166 ? 19.953 8.969 7.402 1 94.81 166 PHE A O 1
ATOM 1356 N N . GLN A 1 167 ? 18.938 10.898 7.082 1 93.69 167 GLN A N 1
ATOM 1357 C CA . GLN A 1 167 ? 20.188 11.641 7.105 1 93.69 167 GLN A CA 1
ATOM 1358 C C . GLN A 1 167 ? 20.859 11.531 8.469 1 93.69 167 GLN A C 1
ATOM 1360 O O . GLN A 1 167 ? 22.094 11.445 8.555 1 93.69 167 GLN A O 1
ATOM 1365 N N . ARG A 1 168 ? 20.062 11.523 9.492 1 93.06 168 ARG A N 1
ATOM 1366 C CA . ARG A 1 168 ? 20.594 11.406 10.844 1 93.06 168 ARG A CA 1
ATOM 1367 C C . ARG A 1 168 ? 21.062 9.984 11.117 1 93.06 168 ARG A C 1
ATOM 1369 O O . ARG A 1 168 ? 22.094 9.781 11.758 1 93.06 168 ARG A O 1
ATOM 1376 N N . ASP A 1 169 ? 20.281 9.062 10.656 1 92.44 169 ASP A N 1
ATOM 1377 C CA . ASP A 1 169 ? 20.547 7.641 10.867 1 92.44 169 ASP A CA 1
ATOM 1378 C C . ASP A 1 169 ? 20.172 6.824 9.633 1 92.44 169 ASP A C 1
ATOM 1380 O O . ASP A 1 169 ? 18.984 6.527 9.422 1 92.44 169 ASP A O 1
ATOM 1384 N N . GLU A 1 170 ? 21.094 6.328 8.914 1 89.5 170 GLU A N 1
ATOM 1385 C CA . GLU A 1 170 ? 20.859 5.598 7.676 1 89.5 170 GLU A CA 1
ATOM 1386 C C . GLU A 1 170 ? 20.203 4.246 7.945 1 89.5 170 GLU A C 1
ATOM 1388 O O . GLU A 1 170 ? 19.672 3.611 7.031 1 89.5 170 GLU A O 1
ATOM 1393 N N . SER A 1 171 ? 20.219 3.826 9.133 1 87.19 171 SER A N 1
ATOM 1394 C CA . SER A 1 171 ? 19.641 2.541 9.508 1 87.19 171 SER A CA 1
ATOM 1395 C C . SER A 1 171 ? 18.234 2.713 10.086 1 87.19 171 SER A C 1
ATOM 1397 O O . SER A 1 171 ? 17.641 1.752 10.586 1 87.19 171 SER A O 1
ATOM 1399 N N . ALA A 1 172 ? 17.688 3.875 10.008 1 87.06 172 ALA A N 1
ATOM 1400 C CA . ALA A 1 172 ? 16.438 4.23 10.68 1 87.06 172 ALA A CA 1
ATOM 1401 C C . ALA A 1 172 ? 15.281 3.352 10.195 1 87.06 172 ALA A C 1
ATOM 1403 O O . ALA A 1 172 ? 14.352 3.072 10.953 1 87.06 172 ALA A O 1
ATOM 1404 N N . PHE A 1 173 ? 15.359 2.893 8.906 1 89 173 PHE A N 1
ATOM 1405 C CA . PHE A 1 173 ? 14.219 2.189 8.328 1 89 173 PHE A CA 1
ATOM 1406 C C . PHE A 1 173 ? 14.578 0.743 8.008 1 89 173 PHE A C 1
ATOM 1408 O O . PHE A 1 173 ? 13.984 0.128 7.125 1 89 173 PHE A O 1
ATOM 1415 N N . GLU A 1 174 ? 15.453 0.2 8.641 1 75.5 174 GLU A N 1
ATOM 1416 C CA . GLU A 1 174 ? 15.953 -1.14 8.359 1 75.5 174 GLU A CA 1
ATOM 1417 C C . GLU A 1 174 ? 14.969 -2.209 8.812 1 75.5 174 GLU A C 1
ATOM 1419 O O . GLU A 1 174 ? 14.961 -3.322 8.281 1 75.5 174 GLU A O 1
ATOM 1424 N N . ASN A 1 175 ? 14.133 -1.817 9.578 1 67.31 175 ASN A N 1
ATOM 1425 C CA . ASN A 1 175 ? 13.219 -2.857 10.039 1 67.31 175 ASN A CA 1
ATOM 1426 C C . ASN A 1 175 ? 12.016 -3.004 9.109 1 67.31 175 ASN A C 1
ATOM 1428 O O . ASN A 1 175 ? 11.516 -2.012 8.578 1 67.31 175 ASN A O 1
ATOM 1432 N N . ASP A 1 176 ? 11.773 -4.23 8.586 1 64.81 176 ASP A N 1
ATOM 1433 C CA . ASP A 1 176 ? 10.766 -4.637 7.613 1 64.81 176 ASP A CA 1
ATOM 1434 C C . ASP A 1 176 ? 9.352 -4.43 8.164 1 64.81 176 ASP A C 1
ATOM 1436 O O . ASP A 1 176 ? 8.383 -4.926 7.59 1 64.81 176 ASP A O 1
ATOM 1440 N N . ILE A 1 177 ? 9.297 -3.57 9.141 1 80 177 ILE A N 1
ATOM 1441 C CA . ILE A 1 177 ? 7.988 -3.598 9.781 1 80 177 ILE A CA 1
ATOM 1442 C C . ILE A 1 177 ? 7.297 -2.248 9.602 1 80 177 ILE A C 1
ATOM 1444 O O . ILE A 1 177 ? 6.18 -2.047 10.086 1 80 177 ILE A O 1
ATOM 1448 N N . LEU A 1 178 ? 7.887 -1.354 8.867 1 90.12 178 LEU A N 1
ATOM 1449 C CA . LEU A 1 178 ? 7.379 0.007 8.734 1 90.12 178 LEU A CA 1
ATOM 1450 C C . LEU A 1 178 ? 5.992 0.009 8.094 1 90.12 178 LEU A C 1
ATOM 1452 O O . LEU A 1 178 ? 5.105 0.745 8.531 1 90.12 178 LEU A O 1
ATOM 1456 N N . PHE A 1 179 ? 5.805 -0.925 7.207 1 93.5 179 PHE A N 1
ATOM 1457 C CA . PHE A 1 179 ? 4.59 -0.908 6.402 1 93.5 179 PHE A CA 1
ATOM 1458 C C . PHE A 1 179 ? 3.49 -1.733 7.059 1 93.5 179 PHE A C 1
ATOM 1460 O O . PHE A 1 179 ? 2.309 -1.566 6.746 1 93.5 179 PHE A O 1
ATOM 1467 N N . ASN A 1 180 ? 3.793 -2.615 7.926 1 92 180 ASN A N 1
ATOM 1468 C CA . ASN A 1 180 ? 2.902 -3.66 8.414 1 92 180 ASN A CA 1
ATOM 1469 C C . ASN A 1 180 ? 1.62 -3.076 9 1 92 180 ASN A C 1
ATOM 1471 O O . ASN A 1 180 ? 0.522 -3.535 8.68 1 92 180 ASN A O 1
ATOM 1475 N N . PRO A 1 181 ? 1.729 -2.023 9.758 1 92.75 181 PRO A N 1
ATOM 1476 C CA . PRO A 1 181 ? 0.508 -1.544 10.406 1 92.75 181 PRO A CA 1
ATOM 1477 C C . PRO A 1 181 ? -0.343 -0.666 9.492 1 92.75 181 PRO A C 1
ATOM 1479 O O . PRO A 1 181 ? -1.478 -0.325 9.836 1 92.75 181 PRO A O 1
ATOM 1482 N N . LEU A 1 182 ? 0.15 -0.269 8.375 1 95.5 182 LEU A N 1
ATOM 1483 C CA . LEU A 1 182 ? -0.532 0.695 7.52 1 95.5 182 LEU A CA 1
ATOM 1484 C C . LEU A 1 182 ? -1.601 0.009 6.676 1 95.5 182 LEU A C 1
ATOM 1486 O O . LEU A 1 182 ? -1.414 -1.126 6.234 1 95.5 182 LEU A O 1
ATOM 1490 N N . LEU A 1 183 ? -2.697 0.702 6.496 1 95.75 183 LEU A N 1
ATOM 1491 C CA . LEU A 1 183 ? -3.807 0.143 5.73 1 95.75 183 LEU A CA 1
ATOM 1492 C C . LEU A 1 183 ? -4.285 1.126 4.668 1 95.75 183 LEU A C 1
ATOM 1494 O O . LEU A 1 183 ? -5.016 0.748 3.752 1 95.75 183 LEU A O 1
ATOM 1498 N N . ASP A 1 184 ? -3.924 2.379 4.797 1 95.44 184 ASP A N 1
ATOM 1499 C CA . ASP A 1 184 ? -4.309 3.355 3.785 1 95.44 184 ASP A CA 1
ATOM 1500 C C . ASP A 1 184 ? -3.414 3.254 2.553 1 95.44 184 ASP A C 1
ATOM 1502 O O . ASP A 1 184 ? -2.207 3.488 2.635 1 95.44 184 ASP A O 1
ATOM 1506 N N . ILE A 1 185 ? -3.971 2.961 1.424 1 95.81 185 ILE A N 1
ATOM 1507 C CA . ILE A 1 185 ? -3.248 2.67 0.19 1 95.81 185 ILE A CA 1
ATOM 1508 C C . ILE A 1 185 ? -2.42 3.887 -0.221 1 95.81 185 ILE A C 1
ATOM 1510 O O . ILE A 1 185 ? -1.244 3.756 -0.567 1 95.81 185 ILE A O 1
ATOM 1514 N N . ASP A 1 186 ? -3.033 4.977 -0.184 1 94.25 186 ASP A N 1
ATOM 1515 C CA . ASP A 1 186 ? -2.357 6.207 -0.59 1 94.25 186 ASP A CA 1
ATOM 1516 C C . ASP A 1 186 ? -1.143 6.48 0.293 1 94.25 186 ASP A C 1
ATOM 1518 O O . ASP A 1 186 ? -0.083 6.871 -0.204 1 94.25 186 ASP A O 1
ATOM 1522 N N . LEU A 1 187 ? -1.309 6.297 1.551 1 96.38 187 LEU A N 1
ATOM 1523 C CA . LEU A 1 187 ? -0.207 6.523 2.48 1 96.38 187 LEU A CA 1
ATOM 1524 C C . LEU A 1 187 ? 0.912 5.512 2.254 1 96.38 187 LEU A C 1
ATOM 1526 O O . LEU A 1 187 ? 2.09 5.879 2.227 1 96.38 187 LEU A O 1
ATOM 1530 N N . ILE A 1 188 ? 0.579 4.27 2.082 1 96.19 188 ILE A N 1
ATOM 1531 C CA . ILE A 1 188 ? 1.577 3.23 1.848 1 96.19 188 ILE A CA 1
ATOM 1532 C C . ILE A 1 188 ? 2.396 3.572 0.605 1 96.19 188 ILE A C 1
ATOM 1534 O O . ILE A 1 188 ? 3.627 3.502 0.626 1 96.19 188 ILE A O 1
ATOM 1538 N N . LYS A 1 189 ? 1.726 3.93 -0.428 1 95.38 189 LYS A N 1
ATOM 1539 C CA . LYS A 1 189 ? 2.41 4.285 -1.667 1 95.38 189 LYS A CA 1
ATOM 1540 C C . LYS A 1 189 ? 3.33 5.488 -1.462 1 95.38 189 LYS A C 1
ATOM 1542 O O . LYS A 1 189 ? 4.438 5.523 -1.999 1 95.38 189 LYS A O 1
ATOM 1547 N N . THR A 1 190 ? 2.828 6.414 -0.728 1 95.5 190 THR A N 1
ATOM 1548 C CA . THR A 1 190 ? 3.617 7.605 -0.439 1 95.5 190 THR A CA 1
ATOM 1549 C C . THR A 1 190 ? 4.902 7.238 0.296 1 95.5 190 THR A C 1
ATOM 1551 O O . THR A 1 190 ? 5.988 7.676 -0.09 1 95.5 190 THR A O 1
ATOM 1554 N N . VAL A 1 191 ? 4.758 6.504 1.335 1 95.81 191 VAL A N 1
ATOM 1555 C CA . VAL A 1 191 ? 5.898 6.102 2.152 1 95.81 191 VAL A CA 1
ATOM 1556 C C . VAL A 1 191 ? 6.859 5.258 1.321 1 95.81 191 VAL A C 1
ATOM 1558 O O . VAL A 1 191 ? 8.078 5.469 1.359 1 95.81 191 VAL A O 1
ATOM 1561 N N . ALA A 1 192 ? 6.309 4.32 0.569 1 94.38 192 ALA A N 1
ATOM 1562 C CA . ALA A 1 192 ? 7.121 3.443 -0.273 1 94.38 192 ALA A CA 1
ATOM 1563 C C . ALA A 1 192 ? 7.918 4.25 -1.294 1 94.38 192 ALA A C 1
ATOM 1565 O O . ALA A 1 192 ? 9.133 4.055 -1.437 1 94.38 192 ALA A O 1
ATOM 1566 N N . SER A 1 193 ? 7.238 5.102 -1.967 1 93.94 193 SER A N 1
ATOM 1567 C CA . SER A 1 193 ? 7.895 5.941 -2.963 1 93.94 193 SER A CA 1
ATOM 1568 C C . SER A 1 193 ? 8.969 6.816 -2.326 1 93.94 193 SER A C 1
ATOM 1570 O O . SER A 1 193 ? 10.062 6.973 -2.883 1 93.94 193 SER A O 1
ATOM 1572 N N . CYS A 1 194 ? 8.664 7.371 -1.214 1 94.38 194 CYS A N 1
ATOM 1573 C CA . CYS A 1 194 ? 9.609 8.227 -0.513 1 94.38 194 CYS A CA 1
ATOM 1574 C C . CYS A 1 194 ? 10.867 7.449 -0.127 1 94.38 194 CYS A C 1
ATOM 1576 O O . CYS A 1 194 ? 11.984 7.895 -0.389 1 94.38 194 CYS A O 1
ATOM 1578 N N . LEU A 1 195 ? 10.672 6.344 0.477 1 93.5 195 LEU A N 1
ATOM 1579 C CA . LEU A 1 195 ? 11.797 5.527 0.926 1 93.5 195 LEU A CA 1
ATOM 1580 C C . LEU A 1 195 ? 12.656 5.086 -0.256 1 93.5 195 LEU A C 1
ATOM 1582 O O . LEU A 1 195 ? 13.883 5.121 -0.185 1 93.5 195 LEU A O 1
ATOM 1586 N N . THR A 1 196 ? 12.039 4.656 -1.341 1 92.88 196 THR A N 1
ATOM 1587 C CA . THR A 1 196 ? 12.773 4.238 -2.529 1 92.88 196 THR A CA 1
ATOM 1588 C C . THR A 1 196 ? 13.602 5.387 -3.09 1 92.88 196 THR A C 1
ATOM 1590 O O . THR A 1 196 ? 14.758 5.195 -3.49 1 92.88 196 THR A O 1
ATOM 1593 N N . ASN A 1 197 ? 13.039 6.543 -3.082 1 93.19 197 ASN A N 1
ATOM 1594 C CA . ASN A 1 197 ? 13.773 7.707 -3.562 1 93.19 197 ASN A CA 1
ATOM 1595 C C . ASN A 1 197 ? 14.969 8.023 -2.672 1 93.19 197 ASN A C 1
ATOM 1597 O O . ASN A 1 197 ? 16.047 8.344 -3.17 1 93.19 197 ASN A O 1
ATOM 1601 N N . ILE A 1 198 ? 14.758 7.965 -1.402 1 94.75 198 ILE A N 1
ATOM 1602 C CA . ILE A 1 198 ? 15.82 8.211 -0.44 1 94.75 198 ILE A CA 1
ATOM 1603 C C . ILE A 1 198 ? 16.984 7.242 -0.687 1 94.75 198 ILE A C 1
ATOM 1605 O O . ILE A 1 198 ? 18.141 7.656 -0.764 1 94.75 198 ILE A O 1
ATOM 1609 N N . TYR A 1 199 ? 16.656 6.02 -0.811 1 93.56 199 TYR A N 1
ATOM 1610 C CA . TYR A 1 199 ? 17.672 4.996 -1.002 1 93.56 199 TYR A CA 1
ATOM 1611 C C . TYR A 1 199 ? 18.359 5.156 -2.355 1 93.56 199 TYR A C 1
ATOM 1613 O O . TYR A 1 199 ? 19.578 4.992 -2.469 1 93.56 199 TYR A O 1
ATOM 1621 N N . ARG A 1 200 ? 17.609 5.406 -3.355 1 93.38 200 ARG A N 1
ATOM 1622 C CA . ARG A 1 200 ? 18.188 5.625 -4.68 1 93.38 200 ARG A CA 1
ATOM 1623 C C . ARG A 1 200 ? 19.172 6.789 -4.664 1 93.38 200 ARG A C 1
ATOM 1625 O O . ARG A 1 200 ? 20.25 6.699 -5.25 1 93.38 200 ARG A O 1
ATOM 1632 N N . ASP A 1 201 ? 18.797 7.844 -4.051 1 94.19 201 ASP A N 1
ATOM 1633 C CA . ASP A 1 201 ? 19.688 8.992 -3.926 1 94.19 201 ASP A CA 1
ATOM 1634 C C . ASP A 1 201 ? 21 8.594 -3.236 1 94.19 201 ASP A C 1
ATOM 1636 O O . ASP A 1 201 ? 22.078 9.008 -3.654 1 94.19 201 ASP A O 1
ATOM 1640 N N . LYS A 1 202 ? 20.859 7.828 -2.186 1 94.88 202 LYS A N 1
ATOM 1641 C CA . LYS A 1 202 ? 22.047 7.383 -1.45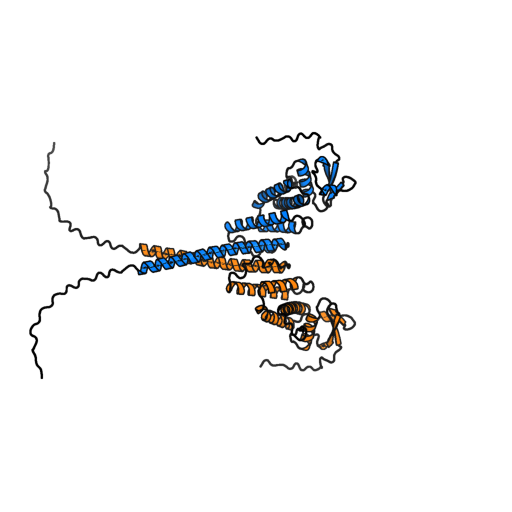1 1 94.88 202 LYS A CA 1
ATOM 1642 C C . LYS A 1 202 ? 22.938 6.504 -2.324 1 94.88 202 LYS A C 1
ATOM 1644 O O . LYS A 1 202 ? 24.156 6.633 -2.295 1 94.88 202 LYS A O 1
ATOM 1649 N N . ILE A 1 203 ? 22.344 5.645 -3.074 1 94.31 203 ILE A N 1
ATOM 1650 C CA . ILE A 1 203 ? 23.078 4.766 -3.971 1 94.31 203 ILE A CA 1
ATOM 1651 C C . ILE A 1 203 ? 23.828 5.602 -5.008 1 94.31 203 ILE A C 1
ATOM 1653 O O . ILE A 1 203 ? 25 5.336 -5.297 1 94.31 203 ILE A O 1
ATOM 1657 N N . GLN A 1 204 ? 23.141 6.531 -5.547 1 94.12 204 GLN A N 1
ATOM 1658 C CA . GLN A 1 204 ? 23.781 7.41 -6.523 1 94.12 204 GLN A CA 1
ATOM 1659 C C . GLN A 1 204 ? 24.969 8.148 -5.91 1 94.12 204 GLN A C 1
ATOM 1661 O O . GLN A 1 204 ? 26.016 8.273 -6.539 1 94.12 204 GLN A O 1
ATOM 1666 N N . GLU A 1 205 ? 24.828 8.648 -4.738 1 95.19 205 GLU A N 1
ATOM 1667 C CA . GLU A 1 205 ? 25.891 9.32 -4.016 1 95.19 205 GLU A CA 1
ATOM 1668 C C . GLU A 1 205 ? 27.094 8.398 -3.809 1 95.19 205 GLU A C 1
ATOM 1670 O O . GLU A 1 205 ? 28.234 8.789 -4.051 1 95.19 205 GLU A O 1
ATOM 1675 N N . LEU A 1 206 ? 26.766 7.219 -3.391 1 94.69 206 LEU A N 1
ATOM 1676 C CA . LEU A 1 206 ? 27.828 6.25 -3.117 1 94.69 206 LEU A CA 1
ATOM 1677 C C . LEU A 1 206 ? 28.531 5.832 -4.406 1 94.69 206 LEU A C 1
ATOM 1679 O O . LEU A 1 206 ? 29.75 5.641 -4.422 1 94.69 206 LEU A O 1
ATOM 1683 N N . ASN A 1 207 ? 27.781 5.688 -5.457 1 94 207 ASN A N 1
ATOM 1684 C CA . ASN A 1 207 ? 28.359 5.367 -6.75 1 94 207 ASN A CA 1
ATOM 1685 C C . ASN A 1 207 ? 29.328 6.453 -7.211 1 94 207 ASN A C 1
ATOM 1687 O O . ASN A 1 207 ? 30.406 6.148 -7.746 1 94 207 ASN A O 1
ATOM 1691 N N . LYS A 1 208 ? 29 7.594 -7.031 1 94.69 208 LYS A N 1
ATOM 1692 C CA . LYS A 1 208 ? 29.891 8.703 -7.355 1 94.69 208 LYS A CA 1
ATOM 1693 C C . LYS A 1 208 ? 31.172 8.656 -6.512 1 94.69 208 LYS A C 1
ATOM 1695 O O . LYS A 1 208 ? 32.25 8.898 -7.02 1 94.69 208 LYS A O 1
ATOM 1700 N N . GLU A 1 209 ? 31.016 8.375 -5.297 1 93.94 209 GLU A N 1
ATOM 1701 C CA . GLU A 1 209 ? 32.156 8.289 -4.391 1 93.94 209 GLU A CA 1
ATOM 1702 C C . GLU A 1 209 ? 33.094 7.172 -4.809 1 93.94 209 GLU A C 1
ATOM 1704 O O . GLU A 1 209 ? 34.312 7.352 -4.816 1 93.94 209 GLU A O 1
ATOM 1709 N N . VAL A 1 210 ? 32.5 6.098 -5.105 1 93.81 210 VAL A N 1
ATOM 1710 C CA . VAL A 1 210 ? 33.312 4.949 -5.543 1 93.81 210 VAL A CA 1
ATOM 1711 C C . VAL A 1 210 ? 34.062 5.301 -6.816 1 93.81 210 VAL A C 1
ATOM 1713 O O . VAL A 1 210 ? 35.25 5.004 -6.941 1 93.81 210 VAL A O 1
ATOM 1716 N N . THR A 1 211 ? 33.406 5.918 -7.742 1 93.44 211 THR A N 1
ATOM 1717 C CA . THR A 1 211 ? 34 6.309 -9 1 93.44 211 THR A CA 1
ATOM 1718 C C . THR A 1 211 ? 35.156 7.293 -8.758 1 93.44 211 THR A C 1
ATOM 1720 O O . THR A 1 211 ? 36.219 7.168 -9.344 1 93.44 211 THR A O 1
ATOM 1723 N N . ASN A 1 212 ? 35 8.211 -7.91 1 92.44 212 ASN A N 1
ATOM 1724 C CA . ASN A 1 212 ? 36 9.188 -7.574 1 92.44 212 ASN A CA 1
ATOM 1725 C C . ASN A 1 212 ? 37.219 8.531 -6.914 1 92.44 212 ASN A C 1
ATOM 1727 O O . ASN A 1 212 ? 38.375 8.883 -7.219 1 92.44 212 ASN A O 1
ATOM 1731 N N . LEU A 1 213 ? 37 7.598 -6.07 1 91.44 213 LEU A N 1
ATOM 1732 C CA . LEU A 1 213 ? 38.094 6.902 -5.371 1 91.44 213 LEU A CA 1
ATOM 1733 C C . LEU A 1 213 ? 38.875 6.008 -6.328 1 91.44 213 LEU A C 1
ATOM 1735 O O . LEU A 1 213 ? 40.094 5.895 -6.223 1 91.44 213 LEU A O 1
ATOM 1739 N N . LYS A 1 214 ? 38.188 5.492 -7.238 1 90.94 214 LYS A N 1
ATOM 1740 C CA . LYS A 1 214 ? 38.844 4.648 -8.227 1 90.94 214 LYS A CA 1
ATOM 1741 C C . LYS A 1 214 ? 39.688 5.484 -9.188 1 90.94 214 LYS A C 1
ATOM 1743 O O . LYS A 1 214 ? 40.781 5.062 -9.609 1 90.94 214 LYS A O 1
ATOM 1748 N N . LEU A 1 215 ? 39.281 6.594 -9.539 1 89.62 215 LEU A N 1
ATOM 1749 C CA . LEU A 1 215 ? 40.031 7.504 -10.414 1 89.62 215 LEU A CA 1
ATOM 1750 C C . LEU A 1 215 ? 41.281 8.023 -9.719 1 89.62 215 LEU A C 1
ATOM 1752 O O . LEU A 1 215 ? 42.344 8.117 -10.336 1 89.62 215 LEU A O 1
ATOM 1756 N N . LYS A 1 216 ? 41.344 8.234 -8.492 1 84.44 216 LYS A N 1
ATOM 1757 C CA . LYS A 1 216 ? 42.5 8.68 -7.73 1 84.44 216 LYS A CA 1
ATOM 1758 C C . LYS A 1 216 ? 43.562 7.578 -7.629 1 84.44 216 LYS A C 1
ATOM 1760 O O . LYS A 1 216 ? 44.75 7.852 -7.672 1 84.44 216 LYS A O 1
ATOM 1765 N N . GLU A 1 217 ? 43.125 6.469 -7.449 1 80.62 217 GLU A N 1
ATOM 1766 C CA . GLU A 1 217 ? 44.031 5.332 -7.398 1 80.62 217 GLU A CA 1
ATOM 1767 C C . GLU A 1 217 ? 44.812 5.184 -8.711 1 80.62 217 GLU A C 1
ATOM 1769 O O . GLU A 1 217 ? 46 4.918 -8.711 1 80.62 217 GLU A O 1
ATOM 1774 N N . HIS A 1 218 ? 44.094 5.379 -9.727 1 79.44 218 HIS A N 1
ATOM 1775 C CA . HIS A 1 218 ? 44.719 5.273 -11.031 1 79.44 218 HIS A CA 1
ATOM 1776 C C . HIS A 1 218 ? 45.719 6.395 -11.25 1 79.44 218 HIS A C 1
ATOM 1778 O O . HIS A 1 218 ? 46.812 6.172 -11.805 1 79.44 218 HIS A O 1
ATOM 1784 N N . ASP A 1 219 ? 45.5 7.559 -10.828 1 76.94 219 ASP A N 1
ATOM 1785 C CA . ASP A 1 219 ? 46.406 8.688 -10.945 1 76.94 219 ASP A CA 1
ATOM 1786 C C . ASP A 1 219 ? 47.656 8.477 -10.102 1 76.94 219 ASP A C 1
ATOM 1788 O O . ASP A 1 219 ? 48.781 8.82 -10.523 1 76.94 219 ASP A O 1
ATOM 1792 N N . THR A 1 220 ? 47.625 7.93 -8.984 1 70.19 220 THR A N 1
ATOM 1793 C CA . THR A 1 220 ? 48.75 7.676 -8.109 1 70.19 220 THR A CA 1
ATOM 1794 C C . THR A 1 220 ? 49.625 6.555 -8.672 1 70.19 220 THR A C 1
ATOM 1796 O O . THR A 1 220 ? 50.844 6.645 -8.641 1 70.19 220 THR A O 1
ATOM 1799 N N . GLU A 1 221 ? 49 5.578 -9.203 1 67.5 221 GLU A N 1
ATOM 1800 C CA . GLU A 1 221 ? 49.781 4.488 -9.805 1 67.5 221 GLU A CA 1
ATOM 1801 C C . GLU A 1 221 ? 50.5 4.949 -11.055 1 67.5 221 GLU A C 1
ATOM 1803 O O . GLU A 1 221 ? 51.656 4.551 -11.289 1 67.5 221 GLU A O 1
ATOM 1808 N N . SER A 1 222 ? 49.969 5.848 -11.766 1 68.44 222 SER A N 1
ATOM 1809 C CA . SER A 1 222 ? 50.594 6.371 -12.969 1 68.44 222 SER A CA 1
ATOM 1810 C C . SER A 1 222 ? 51.75 7.301 -12.617 1 68.44 222 SER A C 1
ATOM 1812 O O . SER A 1 222 ? 52.781 7.312 -13.312 1 68.44 222 SER A O 1
ATOM 1814 N N . THR A 1 223 ? 51.781 8.016 -11.539 1 61.84 223 THR A N 1
ATOM 1815 C CA . THR A 1 223 ? 52.844 8.906 -11.109 1 61.84 223 THR A CA 1
ATOM 1816 C C . THR A 1 223 ? 54 8.109 -10.523 1 61.84 223 THR A C 1
ATOM 1818 O O . THR A 1 223 ? 55.188 8.461 -10.727 1 61.84 223 THR A O 1
ATOM 1821 N N . LEU A 1 224 ? 53.938 7.055 -9.945 1 58.66 224 LEU A N 1
ATOM 1822 C CA . LEU A 1 224 ? 55 6.223 -9.398 1 58.66 224 LEU A CA 1
ATOM 1823 C C . LEU A 1 224 ? 55.781 5.539 -10.508 1 58.66 224 LEU A C 1
ATOM 1825 O O . LEU A 1 224 ? 56.969 5.293 -10.367 1 58.66 224 LEU A O 1
ATOM 1829 N N . THR A 1 225 ? 55.219 5.281 -11.562 1 57.66 225 THR A N 1
ATOM 1830 C CA . THR A 1 225 ? 55.906 4.648 -12.672 1 57.66 225 THR A CA 1
ATOM 1831 C C . THR A 1 225 ? 56.781 5.66 -13.406 1 57.66 225 THR A C 1
ATOM 1833 O O . THR A 1 225 ? 57.781 5.285 -14.062 1 57.66 225 THR A O 1
ATOM 1836 N N . LEU A 1 226 ? 56.625 6.949 -13.219 1 53.91 226 LEU A N 1
ATOM 1837 C CA . LEU A 1 226 ? 57.406 7.945 -13.938 1 53.91 226 LEU A CA 1
ATOM 1838 C C . LEU A 1 226 ? 58.625 8.344 -13.133 1 53.91 226 LEU A C 1
ATOM 1840 O O . LEU A 1 226 ? 59.375 9.242 -13.523 1 53.91 226 LEU A O 1
ATOM 1844 N N . THR A 1 227 ? 58.938 7.812 -11.898 1 49.34 227 THR A N 1
ATOM 1845 C CA . THR A 1 227 ? 60.188 8.164 -11.281 1 49.34 227 THR A CA 1
ATOM 1846 C C . THR A 1 227 ? 61.375 7.535 -12.047 1 49.34 227 THR A C 1
ATOM 1848 O O . THR A 1 227 ? 61.469 6.309 -12.125 1 49.34 227 THR A O 1
ATOM 1851 N N . PRO A 1 228 ? 61.969 8.297 -12.922 1 48.62 228 PRO A N 1
ATOM 1852 C CA . PRO A 1 228 ? 63.125 7.812 -13.664 1 48.62 228 PRO A CA 1
ATOM 1853 C C . PRO A 1 228 ? 64.188 7.223 -12.75 1 48.62 228 PRO A C 1
ATOM 1855 O O . PRO A 1 228 ? 64.625 7.852 -11.766 1 48.62 228 PRO A O 1
ATOM 1858 N N . VAL A 1 229 ? 64.312 6.051 -12.391 1 46.84 229 VAL A N 1
ATOM 1859 C CA . VAL A 1 229 ? 65.5 5.473 -11.836 1 46.84 229 VAL A CA 1
ATOM 1860 C C . VAL A 1 229 ? 66.75 6.004 -12.594 1 46.84 229 VAL A C 1
ATOM 1862 O O . VAL A 1 229 ? 66.875 5.754 -13.797 1 46.84 229 VAL A O 1
ATOM 1865 N N . ILE A 1 230 ? 67.25 7.215 -12.172 1 43.59 230 ILE A N 1
ATOM 1866 C CA . ILE A 1 230 ? 68.562 7.711 -12.656 1 43.59 230 ILE A CA 1
ATOM 1867 C C . ILE A 1 230 ? 69.625 6.633 -12.469 1 43.59 230 ILE A C 1
ATOM 1869 O O . ILE A 1 230 ? 69.938 6.25 -11.344 1 43.59 230 ILE A O 1
ATOM 1873 N N . SER A 1 231 ? 69.625 5.551 -13.219 1 36.94 231 SER A N 1
ATOM 1874 C CA . SER A 1 231 ? 70.75 4.629 -13.32 1 36.94 231 SER A CA 1
ATOM 1875 C C . SER A 1 231 ? 72.062 5.383 -13.406 1 36.94 231 SER A C 1
ATOM 1877 O O . SER A 1 231 ? 72.25 6.16 -14.344 1 36.94 231 SER A O 1
ATOM 1879 N N . SER A 1 232 ? 72.625 5.91 -12.172 1 34.06 232 SER A N 1
ATOM 1880 C CA . SER A 1 232 ? 74 6.371 -12.141 1 34.06 232 SER A CA 1
ATOM 1881 C C . SER A 1 232 ? 74.938 5.438 -12.938 1 34.06 232 SER A C 1
ATOM 1883 O O . SER A 1 232 ? 75.125 4.273 -12.57 1 34.06 232 SER A O 1
ATOM 1885 N N . ALA A 1 233 ? 74.938 5.578 -14.203 1 34.53 233 ALA A N 1
ATOM 1886 C CA . ALA A 1 233 ? 75.875 4.945 -15.148 1 34.53 233 ALA A CA 1
ATOM 1887 C C . ALA A 1 233 ? 77.312 5.129 -14.703 1 34.53 233 ALA A C 1
ATOM 1889 O O . ALA A 1 233 ? 77.812 6.254 -14.641 1 34.53 233 ALA A O 1
ATOM 1890 N N . GLY A 1 234 ? 77.812 4.434 -13.555 1 28.06 234 GLY A N 1
ATOM 1891 C CA . GLY A 1 234 ? 79.188 4.383 -13.211 1 28.06 234 GLY A CA 1
ATOM 1892 C C . GLY A 1 234 ? 80.125 4.34 -14.43 1 28.06 234 GLY A C 1
ATOM 1893 O O . GLY A 1 234 ? 79.812 3.656 -15.406 1 28.06 234 GLY A O 1
ATOM 1894 N N . SER A 1 235 ? 80.75 5.52 -14.609 1 31.48 235 SER A N 1
ATOM 1895 C CA . SER A 1 235 ? 81.812 5.781 -15.594 1 31.48 235 SER A CA 1
ATOM 1896 C C . SER A 1 235 ? 82.875 4.684 -15.586 1 31.48 235 SER A C 1
ATOM 1898 O O . SER A 1 235 ? 83.625 4.531 -14.617 1 31.48 235 SER A O 1
ATOM 1900 N N . ARG A 1 236 ? 82.5 3.461 -15.945 1 27.34 236 ARG A N 1
ATOM 1901 C CA . ARG A 1 236 ? 83.562 2.469 -16.141 1 27.34 236 ARG A CA 1
ATOM 1902 C C . ARG A 1 236 ? 84.75 3.061 -16.922 1 27.34 236 ARG A C 1
ATOM 1904 O O . ARG A 1 236 ? 84.562 3.617 -18.016 1 27.34 236 ARG A O 1
ATOM 1911 N N . SER A 1 237 ? 85.688 3.678 -16.109 1 25.86 237 SER A N 1
ATOM 1912 C CA . SER A 1 237 ? 87 4.137 -16.578 1 25.86 237 SER A CA 1
ATOM 1913 C C . SER A 1 237 ? 87.625 3.174 -17.609 1 25.86 237 SER A C 1
ATOM 1915 O O . SER A 1 237 ? 87.688 1.968 -17.359 1 25.86 237 SER A O 1
ATOM 1917 N N . ASN A 1 238 ? 87.375 3.459 -18.812 1 26.3 238 ASN A N 1
ATOM 1918 C CA . ASN A 1 238 ? 87.938 2.787 -19.984 1 26.3 238 ASN A CA 1
ATOM 1919 C C . ASN A 1 238 ? 89.438 2.695 -19.875 1 26.3 238 ASN A C 1
ATOM 1921 O O . ASN A 1 238 ? 90.125 3.715 -19.922 1 26.3 238 ASN A O 1
ATOM 1925 N N . THR A 1 239 ? 89.938 2.041 -18.797 1 26.42 239 THR A N 1
ATOM 1926 C CA . THR A 1 239 ? 91.375 1.908 -18.891 1 26.42 239 THR A CA 1
ATOM 1927 C C . THR A 1 239 ? 91.812 1.554 -20.312 1 26.42 239 THR A C 1
ATOM 1929 O O . THR A 1 239 ? 91.25 0.644 -20.922 1 26.42 239 THR A O 1
ATOM 1932 N N . PRO A 1 240 ? 92.562 2.551 -20.859 1 27.41 240 PRO A N 1
ATOM 1933 C CA . PRO A 1 240 ? 93 2.535 -22.25 1 27.41 240 PRO A CA 1
ATOM 1934 C C . PRO A 1 240 ? 93.75 1.238 -22.625 1 27.41 240 PRO A C 1
ATOM 1936 O O . PRO A 1 240 ? 94.812 0.924 -22.047 1 27.41 240 PRO A O 1
ATOM 1939 N N . LEU A 1 241 ? 93.062 0.065 -22.422 1 24.83 241 LEU A N 1
ATOM 1940 C CA . LEU A 1 241 ? 94 -1.048 -22.719 1 24.83 241 LEU A CA 1
ATOM 1941 C C . LEU A 1 241 ? 94.812 -0.772 -23.969 1 24.83 241 LEU A C 1
ATOM 1943 O O . LEU A 1 241 ? 94.25 -0.297 -24.969 1 24.83 241 LEU A O 1
ATOM 1947 N N . GLY A 1 242 ? 96.062 -0.908 -23.812 1 22.95 242 GLY A N 1
ATOM 1948 C CA . GLY A 1 242 ? 97.25 -0.731 -24.625 1 22.95 242 GLY A CA 1
ATOM 1949 C C . GLY A 1 242 ? 97.125 -1.253 -26.047 1 22.95 242 GLY A C 1
ATOM 1950 O O . GLY A 1 242 ? 96.188 -2.051 -26.312 1 22.95 242 GLY A O 1
ATOM 1951 N N . SER A 1 243 ? 97.875 -0.676 -26.969 1 22.62 243 SER A N 1
ATOM 1952 C CA . SER A 1 243 ? 98.125 -0.585 -28.406 1 22.62 243 SER A CA 1
ATOM 1953 C C . SER A 1 243 ? 98.438 -1.951 -29 1 22.62 243 SER A C 1
ATOM 1955 O O . SER A 1 243 ? 98.812 -2.049 -30.172 1 22.62 243 SER A O 1
ATOM 1957 N N . LEU A 1 244 ? 97.938 -3.049 -28.688 1 22.11 244 LEU A N 1
ATOM 1958 C CA . LEU A 1 244 ? 98.812 -3.986 -29.438 1 22.11 244 LEU A CA 1
ATOM 1959 C C . LEU A 1 244 ? 98.75 -3.664 -30.938 1 22.11 244 LEU A C 1
ATOM 1961 O O . LEU A 1 244 ? 97.75 -3.309 -31.484 1 22.11 244 LEU A O 1
ATOM 1965 N N . THR A 1 245 ? 100.062 -3.758 -31.672 1 21.78 245 THR A N 1
ATOM 1966 C CA . THR A 1 245 ? 100.75 -3.383 -32.875 1 21.78 245 THR A CA 1
ATOM 1967 C C . THR A 1 245 ? 100.062 -3.896 -34.125 1 21.78 245 THR A C 1
ATOM 1969 O O . THR A 1 245 ? 99.75 -3.131 -35.062 1 21.78 245 THR A O 1
ATOM 1972 N N . SER A 1 246 ? 100.875 -4.75 -34.906 1 21.89 246 SER A N 1
ATOM 1973 C CA . SER A 1 246 ? 101.438 -4.836 -36.25 1 21.89 246 SER A CA 1
ATOM 1974 C C . SER A 1 246 ? 100.562 -5.738 -37.156 1 21.89 246 SER A C 1
ATOM 1976 O O . SER A 1 246 ? 100.5 -6.949 -36.938 1 21.89 246 SER A O 1
ATOM 1978 N N . PRO A 1 247 ? 99.75 -5.301 -38.062 1 22.41 247 PRO A N 1
ATOM 1979 C CA . PRO A 1 247 ? 98.688 -5.793 -38.875 1 22.41 247 PRO A CA 1
ATOM 1980 C C . PRO A 1 247 ? 99.125 -6.426 -40.188 1 22.41 247 PRO A C 1
ATOM 1982 O O . PRO A 1 247 ? 99.812 -5.773 -41 1 22.41 247 PRO A O 1
ATOM 1985 N N . ALA A 1 248 ? 99.375 -7.73 -40.312 1 27.7 248 ALA A N 1
ATOM 1986 C CA . ALA A 1 248 ? 99.875 -8.344 -41.562 1 27.7 248 ALA A CA 1
ATOM 1987 C C . ALA A 1 248 ? 99.062 -7.941 -42.75 1 27.7 248 ALA A C 1
ATOM 1989 O O . ALA A 1 248 ? 97.812 -7.883 -42.656 1 27.7 248 ALA A O 1
ATOM 1990 N N . SER A 1 249 ? 99.625 -7.629 -43.938 1 23.47 249 SER A N 1
ATOM 1991 C CA . SER A 1 249 ? 99.375 -6.871 -45.156 1 23.47 249 SER A CA 1
ATOM 1992 C C . SER A 1 249 ? 98.25 -7.527 -46 1 23.47 249 SER A C 1
ATOM 1994 O O . SER A 1 249 ? 97.75 -8.602 -45.656 1 23.47 249 SER A O 1
ATOM 1996 N N . VAL A 1 250 ? 98.625 -7.625 -47.281 1 21.88 250 VAL A N 1
ATOM 1997 C CA . VAL A 1 250 ? 97.75 -7.578 -48.438 1 21.88 250 VAL A CA 1
ATOM 1998 C C . VAL A 1 250 ? 96.75 -8.75 -48.375 1 21.88 250 VAL A C 1
ATOM 2000 O O . VAL A 1 250 ? 95.562 -8.562 -48.5 1 21.88 250 VAL A O 1
ATOM 2003 N N . SER A 1 251 ? 97.062 -9.812 -49.094 1 21.11 251 SER A N 1
ATOM 2004 C CA . SER A 1 251 ? 97.375 -9.641 -50.5 1 21.11 251 SER A CA 1
ATOM 2005 C C . SER A 1 251 ? 96.5 -10.492 -51.375 1 21.11 251 SER A C 1
ATOM 2007 O O . SER A 1 251 ? 96.188 -11.648 -51.031 1 21.11 251 SER A O 1
ATOM 2009 N N . GLY A 1 252 ? 95.75 -10.062 -52.344 1 19.86 252 GLY A N 1
ATOM 2010 C CA . GLY A 1 252 ? 95.188 -10.711 -53.5 1 19.86 252 GLY A CA 1
ATOM 2011 C C . GLY A 1 252 ? 96 -11.891 -54.031 1 19.86 252 GLY A C 1
ATOM 2012 O O . GLY A 1 252 ? 97.188 -11.828 -54.062 1 19.86 252 GLY A O 1
ATOM 2013 N N . SER A 1 253 ? 95.562 -13.172 -54.031 1 20.52 253 SER A N 1
ATOM 2014 C CA . SER A 1 253 ? 95.062 -13.367 -55.375 1 20.52 253 SER A CA 1
ATOM 2015 C C . SER A 1 253 ? 93.625 -12.812 -55.531 1 20.52 253 SER A C 1
ATOM 2017 O O . SER A 1 253 ? 92.875 -12.852 -54.562 1 20.52 253 SER A O 1
ATOM 2019 N N . MET B 1 1 ? 13.672 -44.812 -16.594 1 21.17 1 MET B N 1
ATOM 2020 C CA . MET B 1 1 ? 12.406 -45.469 -16.938 1 21.17 1 MET B CA 1
ATOM 2021 C C . MET B 1 1 ? 11.375 -45.281 -15.828 1 21.17 1 MET B C 1
ATOM 2023 O O . MET B 1 1 ? 11.422 -45.938 -14.797 1 21.17 1 MET B O 1
ATOM 2027 N N . ALA B 1 2 ? 10.977 -44.094 -15.461 1 36.72 2 ALA B N 1
ATOM 2028 C CA . ALA B 1 2 ? 9.891 -43.938 -14.508 1 36.72 2 ALA B CA 1
ATOM 2029 C C . ALA B 1 2 ? 8.727 -44.875 -14.852 1 36.72 2 ALA B C 1
ATOM 2031 O O . ALA B 1 2 ? 8.281 -44.906 -16 1 36.72 2 ALA B O 1
ATOM 2032 N N . ALA B 1 3 ? 8.703 -46 -14.188 1 34.88 3 ALA B N 1
ATOM 2033 C CA . ALA B 1 3 ? 7.664 -47.031 -14.25 1 34.88 3 ALA B CA 1
ATOM 2034 C C . ALA B 1 3 ? 6.281 -46.406 -14.422 1 34.88 3 ALA B C 1
ATOM 2036 O O . ALA B 1 3 ? 5.871 -45.562 -13.617 1 34.88 3 ALA B O 1
ATOM 2037 N N . ASN B 1 4 ? 5.832 -46.094 -15.602 1 39.97 4 ASN B N 1
ATOM 2038 C CA . ASN B 1 4 ? 4.457 -45.844 -16.016 1 39.97 4 ASN B CA 1
ATOM 2039 C C . ASN B 1 4 ? 3.492 -46.875 -15.43 1 39.97 4 ASN B C 1
ATOM 2041 O O . ASN B 1 4 ? 3.316 -47.969 -15.984 1 39.97 4 ASN B O 1
ATOM 2045 N N . ALA B 1 5 ? 3.555 -47.188 -14.234 1 40.47 5 ALA B N 1
ATOM 2046 C CA . ALA B 1 5 ? 2.543 -48.062 -13.633 1 40.47 5 ALA B CA 1
ATOM 2047 C C . ALA B 1 5 ? 1.169 -47.812 -14.242 1 40.47 5 ALA B C 1
ATOM 2049 O O . ALA B 1 5 ? 0.636 -46.688 -14.148 1 40.47 5 ALA B O 1
ATOM 2050 N N . SER B 1 6 ? 0.941 -48.281 -15.383 1 45.34 6 SER B N 1
ATOM 2051 C CA . SER B 1 6 ? -0.411 -48.406 -15.922 1 45.34 6 SER B CA 1
ATOM 2052 C C . SER B 1 6 ? -1.426 -48.656 -14.812 1 45.34 6 SER B C 1
ATOM 2054 O O . SER B 1 6 ? -1.364 -49.688 -14.141 1 45.34 6 SER B O 1
ATOM 2056 N N . HIS B 1 7 ? -1.723 -47.781 -13.938 1 48.88 7 HIS B N 1
ATOM 2057 C CA . HIS B 1 7 ? -2.883 -47.969 -13.0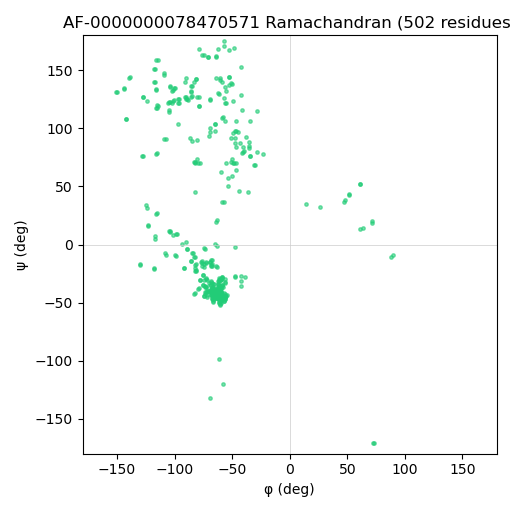7 1 48.88 7 HIS B CA 1
ATOM 2058 C C . HIS B 1 7 ? -3.951 -48.812 -13.75 1 48.88 7 HIS B C 1
ATOM 2060 O O . HIS B 1 7 ? -4.438 -48.469 -14.828 1 48.88 7 HIS B O 1
ATOM 2066 N N . ILE B 1 8 ? -3.826 -50.062 -13.789 1 49.69 8 ILE B N 1
ATOM 2067 C CA . ILE B 1 8 ? -4.883 -50.969 -14.203 1 49.69 8 ILE B CA 1
ATOM 2068 C C . ILE B 1 8 ? -6.238 -50.438 -13.742 1 49.69 8 ILE B C 1
ATOM 2070 O O . ILE B 1 8 ? -6.496 -50.344 -12.539 1 49.69 8 ILE B O 1
ATOM 2074 N N . LEU B 1 9 ? -6.789 -49.656 -14.539 1 58 9 LEU B N 1
ATOM 2075 C CA . LEU B 1 9 ? -8.148 -49.219 -14.258 1 58 9 LEU B CA 1
ATOM 2076 C C . LEU B 1 9 ? -9.141 -50.375 -14.43 1 58 9 LEU B C 1
ATOM 2078 O O . LEU B 1 9 ? -9.102 -51.062 -15.43 1 58 9 LEU B O 1
ATOM 2082 N N . THR B 1 10 ? -9.578 -51 -13.539 1 61.72 10 THR B N 1
ATOM 2083 C CA . THR B 1 10 ? -10.578 -52.031 -13.539 1 61.72 10 THR B CA 1
ATOM 2084 C C . THR B 1 10 ? -11.922 -51.5 -14.047 1 61.72 10 THR B C 1
ATOM 2086 O O . THR B 1 10 ? -12.773 -52.281 -14.484 1 61.72 10 THR B O 1
ATOM 2089 N N . LYS B 1 11 ? -12.203 -50.375 -13.898 1 67.62 11 LYS B N 1
ATOM 2090 C CA . LYS B 1 11 ? -13.438 -49.75 -14.391 1 67.62 11 LYS B CA 1
ATOM 2091 C C . LYS B 1 11 ? -13.141 -48.5 -15.219 1 67.62 11 LYS B C 1
ATOM 2093 O O . LYS B 1 11 ? -12.227 -47.75 -14.891 1 67.62 11 LYS B O 1
ATOM 2098 N N . SER B 1 12 ? -13.789 -48.656 -16.406 1 71.38 12 SER B N 1
ATOM 2099 C CA . SER B 1 12 ? -13.648 -47.469 -17.25 1 71.38 12 SER B CA 1
ATOM 2100 C C . SER B 1 12 ? -14.133 -46.219 -16.531 1 71.38 12 SER B C 1
ATOM 2102 O O . SER B 1 12 ? -15.234 -46.188 -15.984 1 71.38 12 SER B O 1
ATOM 2104 N N . PRO B 1 13 ? -13.281 -45.188 -16.359 1 69.81 13 PRO B N 1
ATOM 2105 C CA . PRO B 1 13 ? -13.711 -43.969 -15.664 1 69.81 13 PRO B CA 1
ATOM 2106 C C . PRO B 1 13 ? -14.812 -43.219 -16.422 1 69.81 13 PRO B C 1
ATOM 2108 O O . PRO B 1 13 ? -15.352 -42.219 -15.914 1 69.81 13 PRO B O 1
ATOM 2111 N N . TYR B 1 14 ? -15.203 -43.75 -17.531 1 75.12 14 TYR B N 1
ATOM 2112 C CA . TYR B 1 14 ? -16.141 -43 -18.375 1 75.12 14 TYR B CA 1
ATOM 2113 C C . TYR B 1 14 ? -17.547 -43.594 -18.25 1 75.12 14 TYR B C 1
ATOM 2115 O O . TYR B 1 14 ? -18.438 -43.25 -19.016 1 75.12 14 TYR B O 1
ATOM 2123 N N . THR B 1 15 ? -17.688 -44.469 -17.297 1 71.94 15 THR B N 1
ATOM 2124 C CA . THR B 1 15 ? -18.969 -45.125 -17.188 1 71.94 15 THR B CA 1
ATOM 2125 C C . THR B 1 15 ? -19.75 -44.625 -15.977 1 71.94 15 THR B C 1
ATOM 2127 O O . THR B 1 15 ? -20.922 -44.969 -15.82 1 71.94 15 THR B O 1
ATOM 2130 N N . GLY B 1 16 ? -19.172 -43.906 -15.195 1 75.19 16 GLY B N 1
ATOM 2131 C CA . GLY B 1 16 ? -19.859 -43.406 -14.008 1 75.19 16 GLY B CA 1
ATOM 2132 C C . GLY B 1 16 ? -20.844 -42.312 -14.312 1 75.19 16 GLY B C 1
ATOM 2133 O O . GLY B 1 16 ? -20.891 -41.781 -15.438 1 75.19 16 GLY B O 1
ATOM 2134 N N . PRO B 1 17 ? -21.766 -42.031 -13.359 1 82.25 17 PRO B N 1
ATOM 2135 C CA . PRO B 1 17 ? -22.688 -40.906 -13.531 1 82.25 17 PRO B CA 1
ATOM 2136 C C . PRO B 1 17 ? -21.969 -39.594 -13.836 1 82.25 17 PRO B C 1
ATOM 2138 O O . PRO B 1 17 ? -20.844 -39.406 -13.375 1 82.25 17 PRO B O 1
ATOM 2141 N N . MET B 1 18 ? -22.688 -38.875 -14.695 1 85.94 18 MET B N 1
ATOM 2142 C CA . MET B 1 18 ? -22.094 -37.594 -15.102 1 85.94 18 MET B CA 1
ATOM 2143 C C . MET B 1 18 ? -22.422 -36.5 -14.094 1 85.94 18 MET B C 1
ATOM 2145 O O . MET B 1 18 ? -23.562 -36.406 -13.617 1 85.94 18 MET B O 1
ATOM 2149 N N . ILE B 1 19 ? -21.453 -35.719 -13.781 1 85.81 19 ILE B N 1
ATOM 2150 C CA . ILE B 1 19 ? -21.625 -34.5 -12.992 1 85.81 19 ILE B CA 1
ATOM 2151 C C . ILE B 1 19 ? -21.547 -33.281 -13.906 1 85.81 19 ILE B C 1
ATOM 2153 O O . ILE B 1 19 ? -20.688 -33.219 -14.789 1 85.81 19 ILE B O 1
ATOM 2157 N N . THR B 1 20 ? -22.484 -32.406 -13.656 1 88.75 20 THR B N 1
ATOM 2158 C CA . THR B 1 20 ? -22.531 -31.172 -14.445 1 88.75 20 THR B CA 1
ATOM 2159 C C . THR B 1 20 ? -21.969 -30 -13.648 1 88.75 20 THR B C 1
ATOM 2161 O O . THR B 1 20 ? -22.453 -29.688 -12.562 1 88.75 20 THR B O 1
ATOM 2164 N N . PHE B 1 21 ? -20.953 -29.406 -14.242 1 89 21 PHE B N 1
ATOM 2165 C CA . PHE B 1 21 ? -20.422 -28.156 -13.695 1 89 21 PHE B CA 1
ATOM 2166 C C . PHE B 1 21 ? -20.906 -26.953 -14.5 1 89 21 PHE B C 1
ATOM 2168 O O . PHE B 1 21 ? -20.859 -26.969 -15.734 1 89 21 PHE B O 1
ATOM 2175 N N . MET B 1 22 ? -21.375 -25.969 -13.812 1 90 22 MET B N 1
ATOM 2176 C CA . MET B 1 22 ? -21.766 -24.719 -14.469 1 90 22 MET B CA 1
ATOM 2177 C C . MET B 1 22 ? -20.891 -23.578 -13.992 1 90 22 MET B C 1
ATOM 2179 O O . MET B 1 22 ? -20.906 -23.219 -12.82 1 90 22 MET B O 1
ATOM 2183 N N . PHE B 1 23 ? -20.156 -23.016 -14.945 1 88.88 23 PHE B N 1
ATOM 2184 C CA . PHE B 1 23 ? -19.188 -21.984 -14.609 1 88.88 23 PHE B CA 1
ATOM 2185 C C . PHE B 1 23 ? -19.656 -20.625 -15.102 1 88.88 23 PHE B C 1
ATOM 2187 O O . PHE B 1 23 ? -20.234 -20.516 -16.188 1 88.88 23 PHE B O 1
ATOM 2194 N N . GLY B 1 24 ? -19.297 -19.578 -14.344 1 86.31 24 GLY B N 1
ATOM 2195 C CA . GLY B 1 24 ? -19.484 -18.203 -14.773 1 86.31 24 GLY B CA 1
ATOM 2196 C C . GLY B 1 24 ? -20.922 -17.75 -14.758 1 86.31 24 GLY B C 1
ATOM 2197 O O . GLY B 1 24 ? -21.797 -18.484 -14.281 1 86.31 24 GLY B O 1
ATOM 2198 N N . SER B 1 25 ? -21.062 -16.531 -15.352 1 83.81 25 SER B N 1
ATOM 2199 C CA . SER B 1 25 ? -22.375 -15.906 -15.375 1 83.81 25 SER B CA 1
ATOM 2200 C C . SER B 1 25 ? -23.281 -16.562 -16.406 1 83.81 25 SER B C 1
ATOM 2202 O O . SER B 1 25 ? -24.5 -16.609 -16.25 1 83.81 25 SER B O 1
ATOM 2204 N N . ASN B 1 26 ? -22.672 -17.125 -17.406 1 84.81 26 ASN B N 1
ATOM 2205 C CA . ASN B 1 26 ? -23.438 -17.766 -18.484 1 84.81 26 ASN B CA 1
ATOM 2206 C C . ASN B 1 26 ? -23.828 -19.188 -18.125 1 84.81 26 ASN B C 1
ATOM 2208 O O . ASN B 1 26 ? -24.609 -19.828 -18.844 1 84.81 26 ASN B O 1
ATOM 2212 N N . ARG B 1 27 ? -23.328 -19.672 -17.047 1 85.5 27 ARG B N 1
ATOM 2213 C CA . ARG B 1 27 ? -23.609 -21 -16.531 1 85.5 27 ARG B CA 1
ATOM 2214 C C . ARG B 1 27 ? -23.406 -22.062 -17.594 1 85.5 27 ARG B C 1
ATOM 2216 O O . ARG B 1 27 ? -24.234 -22.953 -17.766 1 85.5 27 ARG B O 1
ATOM 2223 N N . LYS B 1 28 ? -22.312 -21.922 -18.328 1 85.62 28 LYS B N 1
ATOM 2224 C CA . LYS B 1 28 ? -21.984 -22.938 -19.312 1 85.62 28 LYS B CA 1
ATOM 2225 C C . LYS B 1 28 ? -21.734 -24.281 -18.656 1 85.62 28 LYS B C 1
ATOM 2227 O O . LYS B 1 28 ? -20.969 -24.375 -17.688 1 85.62 28 LYS B O 1
ATOM 2232 N N . ALA B 1 29 ? -22.406 -25.297 -19.219 1 89.12 29 ALA B N 1
ATOM 2233 C CA . ALA B 1 29 ? -22.344 -26.625 -18.594 1 89.12 29 ALA B CA 1
ATOM 2234 C C . ALA B 1 29 ? -21.125 -27.406 -19.078 1 89.12 29 ALA B C 1
ATOM 2236 O O . ALA B 1 29 ? -20.812 -27.406 -20.266 1 89.12 29 ALA B O 1
ATOM 2237 N N . TYR B 1 30 ? -20.391 -27.953 -18.156 1 91.31 30 TYR B N 1
ATOM 2238 C CA . TYR B 1 30 ? -19.328 -28.938 -18.391 1 91.31 30 TYR B CA 1
ATOM 2239 C C . TYR B 1 30 ? -19.672 -30.266 -17.734 1 91.31 30 TYR B C 1
ATOM 2241 O O . TYR B 1 30 ? -20.203 -30.297 -16.625 1 91.31 30 TYR B O 1
ATOM 2249 N N . TYR B 1 31 ? -19.359 -31.297 -18.453 1 88.25 31 TYR B N 1
ATOM 2250 C CA . TYR B 1 31 ? -19.719 -32.625 -17.969 1 88.25 31 TYR B CA 1
ATOM 2251 C C . TYR B 1 31 ? -18.469 -33.469 -17.688 1 88.25 31 TYR B C 1
ATOM 2253 O O . TYR B 1 31 ? -17.516 -33.438 -18.469 1 88.25 31 TYR B O 1
ATOM 2261 N N . ILE B 1 32 ? -18.547 -34.094 -16.5 1 88.44 32 ILE B N 1
ATOM 2262 C CA . ILE B 1 32 ? -17.438 -34.969 -16.141 1 88.44 32 ILE B CA 1
ATOM 2263 C C . ILE B 1 32 ? -17.969 -36.188 -15.375 1 88.44 32 ILE B C 1
ATOM 2265 O O . ILE B 1 32 ? -18.859 -36.031 -14.531 1 88.44 32 ILE B O 1
ATOM 2269 N N . PRO B 1 33 ? -17.453 -37.281 -15.805 1 85.06 33 PRO B N 1
ATOM 2270 C CA . PRO B 1 33 ? -17.828 -38.469 -15 1 85.06 33 PRO B CA 1
ATOM 2271 C C . PRO B 1 33 ? -17.375 -38.344 -13.547 1 85.06 33 PRO B C 1
ATOM 2273 O O . PRO B 1 33 ? -16.281 -37.844 -13.273 1 85.06 33 PRO B O 1
ATOM 2276 N N . LYS B 1 34 ? -18.156 -38.781 -12.695 1 81.38 34 LYS B N 1
ATOM 2277 C CA . LYS B 1 34 ? -17.891 -38.719 -11.258 1 81.38 34 LYS B CA 1
ATOM 2278 C C . LYS B 1 34 ? -16.578 -39.375 -10.898 1 81.38 34 LYS B C 1
ATOM 2280 O O . LYS B 1 34 ? -15.891 -38.969 -9.961 1 81.38 34 LYS B O 1
ATOM 2285 N N . ASP B 1 35 ? -16.219 -40.344 -11.664 1 80.25 35 ASP B N 1
ATOM 2286 C CA . ASP B 1 35 ? -15.016 -41.094 -11.367 1 80.25 35 ASP B CA 1
ATOM 2287 C C . ASP B 1 35 ? -13.758 -40.281 -11.562 1 80.25 35 ASP B C 1
ATOM 2289 O O . ASP B 1 35 ? -12.68 -40.625 -11.07 1 80.25 35 ASP B O 1
ATOM 2293 N N . PHE B 1 36 ? -13.922 -39.219 -12.289 1 81.88 36 PHE B N 1
ATOM 2294 C CA . PHE B 1 36 ? -12.789 -38.344 -12.531 1 81.88 36 PHE B CA 1
ATOM 2295 C C . PHE B 1 36 ? -12.578 -37.375 -11.359 1 81.88 36 PHE B C 1
ATOM 2297 O O . PHE B 1 36 ? -11.516 -36.781 -11.227 1 81.88 36 PHE B O 1
ATOM 2304 N N . LEU B 1 37 ? -13.594 -37.188 -10.594 1 75.19 37 LEU B N 1
ATOM 2305 C CA . LEU B 1 37 ? -13.531 -36.25 -9.477 1 75.19 37 LEU B CA 1
ATOM 2306 C C . LEU B 1 37 ? -12.852 -36.875 -8.266 1 75.19 37 LEU B C 1
ATOM 2308 O O . LEU B 1 37 ? -13.352 -37.844 -7.707 1 75.19 37 LEU B O 1
ATOM 2312 N N . GLN B 1 38 ? -11.617 -37 -8.367 1 61.09 38 GLN B N 1
ATOM 2313 C CA . GLN B 1 38 ? -10.883 -37.562 -7.238 1 61.09 38 GLN B CA 1
ATOM 2314 C C . GLN B 1 38 ? -11.203 -36.812 -5.949 1 61.09 38 GLN B C 1
ATOM 2316 O O . GLN B 1 38 ? -11.172 -35.594 -5.922 1 61.09 38 GLN B O 1
ATOM 2321 N N . ASN B 1 39 ? -11.422 -37.469 -4.73 1 56.28 39 ASN B N 1
ATOM 2322 C CA . ASN B 1 39 ? -11.578 -37.125 -3.324 1 56.28 39 ASN B CA 1
ATOM 2323 C C . ASN B 1 39 ? -11.828 -35.625 -3.148 1 56.28 39 ASN B C 1
ATOM 2325 O O . ASN B 1 39 ? -11.281 -35 -2.234 1 56.28 39 ASN B O 1
ATOM 2329 N N . SER B 1 40 ? -12.5 -35.094 -4.059 1 58.62 40 SER B N 1
ATOM 2330 C CA . SER B 1 40 ? -12.617 -33.625 -3.881 1 58.62 40 SER B CA 1
ATOM 2331 C C . SER B 1 40 ? -13.773 -33.281 -2.943 1 58.62 40 SER B C 1
ATOM 2333 O O . SER B 1 40 ? -14.938 -33.406 -3.314 1 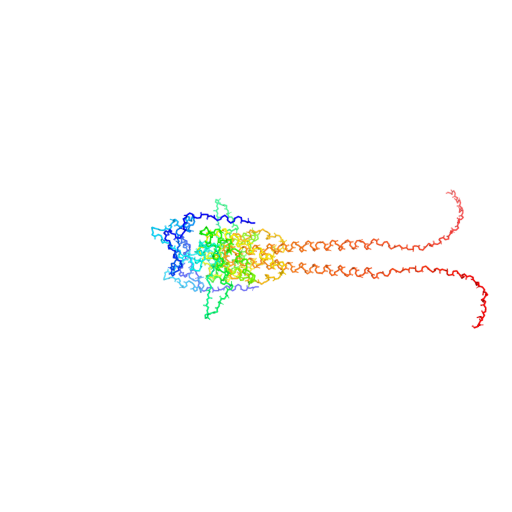58.62 40 SER B O 1
ATOM 2335 N N . ASP B 1 41 ? -13.477 -33.219 -1.676 1 59.75 41 ASP B N 1
ATOM 2336 C CA . ASP B 1 41 ? -14.445 -32.875 -0.644 1 59.75 41 ASP B CA 1
ATOM 2337 C C . ASP B 1 41 ? -15.328 -31.703 -1.11 1 59.75 41 ASP B C 1
ATOM 2339 O O . ASP B 1 41 ? -16.484 -31.609 -0.708 1 59.75 41 ASP B O 1
ATOM 2343 N N . TRP B 1 42 ? -14.789 -30.906 -1.963 1 59.66 42 TRP B N 1
ATOM 2344 C CA . TRP B 1 42 ? -15.57 -29.734 -2.344 1 59.66 42 TRP B CA 1
ATOM 2345 C C . TRP B 1 42 ? -16.703 -30.125 -3.281 1 59.66 42 TRP B C 1
ATOM 2347 O O . TRP B 1 42 ? -17.703 -29.391 -3.383 1 59.66 42 TRP B O 1
ATOM 2357 N N . ILE B 1 43 ? -16.594 -31.25 -3.891 1 60.62 43 ILE B N 1
ATOM 2358 C CA . ILE B 1 43 ? -17.641 -31.766 -4.777 1 60.62 43 ILE B CA 1
ATOM 2359 C C . ILE B 1 43 ? -18.766 -32.375 -3.953 1 60.62 43 ILE B C 1
ATOM 2361 O O . ILE B 1 43 ? -19.938 -32.312 -4.34 1 60.62 43 ILE B O 1
ATOM 2365 N N . ASN B 1 44 ? -18.219 -32.969 -2.947 1 56.59 44 ASN B N 1
ATOM 2366 C CA . ASN B 1 44 ? -19.25 -33.625 -2.137 1 56.59 44 ASN B CA 1
ATOM 2367 C C . ASN B 1 44 ? -20.266 -32.594 -1.621 1 56.59 44 ASN B C 1
ATOM 2369 O O . ASN B 1 44 ? -21.391 -32.969 -1.297 1 56.59 44 ASN B O 1
ATOM 2373 N N . GLN B 1 45 ? -19.719 -31.469 -1.475 1 52.03 45 GLN B N 1
ATOM 2374 C CA . GLN B 1 45 ? -20.719 -30.5 -1.059 1 52.03 45 GLN B CA 1
ATOM 2375 C C . GLN B 1 45 ? -21.734 -30.234 -2.174 1 52.03 45 GLN B C 1
ATOM 2377 O O . GLN B 1 45 ? -22.688 -29.469 -1.99 1 52.03 45 GLN B O 1
ATOM 2382 N N . CYS B 1 46 ? -21.297 -30.594 -3.307 1 52.38 46 CYS B N 1
ATOM 2383 C CA . CYS B 1 46 ? -22.172 -30.438 -4.461 1 52.38 46 CYS B CA 1
ATOM 2384 C C . CYS B 1 46 ? -23.5 -31.141 -4.242 1 52.38 46 CYS B C 1
ATOM 2386 O O . CYS B 1 46 ? -23.547 -32.219 -3.635 1 52.38 46 CYS B O 1
ATOM 2388 N N . ASN B 1 47 ? -24.516 -30.422 -4.539 1 55.47 47 ASN B N 1
ATOM 2389 C CA . ASN B 1 47 ? -25.953 -30.578 -4.348 1 55.47 47 ASN B CA 1
ATOM 2390 C C . ASN B 1 47 ? -26.438 -31.953 -4.793 1 55.47 47 ASN B C 1
ATOM 2392 O O . ASN B 1 47 ? -25.734 -32.656 -5.516 1 55.47 47 ASN B O 1
ATOM 2396 N N . TYR B 1 48 ? -27.656 -32.219 -4.445 1 58.19 48 TYR B N 1
ATOM 2397 C CA . TYR B 1 48 ? -28.656 -33.281 -4.52 1 58.19 48 TYR B CA 1
ATOM 2398 C C . TYR B 1 48 ? -28.656 -33.938 -5.898 1 58.19 48 TYR B C 1
ATOM 2400 O O . TYR B 1 48 ? -28.75 -35.156 -6.02 1 58.19 48 TYR B O 1
ATOM 2408 N N . ASN B 1 49 ? -28.406 -33.094 -7.051 1 64.81 49 ASN B N 1
ATOM 2409 C CA . ASN B 1 49 ? -28.766 -33.625 -8.367 1 64.81 49 ASN B CA 1
ATOM 2410 C C . ASN B 1 49 ? -27.562 -33.594 -9.32 1 64.81 49 ASN B C 1
ATOM 2412 O O . ASN B 1 49 ? -27.734 -33.375 -10.523 1 64.81 49 ASN B O 1
ATOM 2416 N N . ASN B 1 50 ? -26.25 -33.812 -8.758 1 78.56 50 ASN B N 1
ATOM 2417 C CA . ASN B 1 50 ? -25.062 -33.938 -9.586 1 78.56 50 ASN B CA 1
ATOM 2418 C C . ASN B 1 50 ? -24.781 -32.656 -10.352 1 78.56 50 ASN B C 1
ATOM 2420 O O . ASN B 1 50 ? -24.188 -32.688 -11.438 1 78.56 50 ASN B O 1
ATOM 2424 N N . ASN B 1 51 ? -25.469 -31.531 -9.93 1 82.56 51 ASN B N 1
ATOM 2425 C CA . ASN B 1 51 ? -25.188 -30.219 -10.508 1 82.56 51 ASN B CA 1
ATOM 2426 C C . ASN B 1 51 ? -24.406 -29.328 -9.547 1 82.56 51 ASN B C 1
ATOM 2428 O O . ASN B 1 51 ? -24.828 -29.109 -8.414 1 82.56 51 ASN B O 1
ATOM 2432 N N . ILE B 1 52 ? -23.297 -28.922 -10.008 1 83.5 52 ILE B N 1
ATOM 2433 C CA . ILE B 1 52 ? -22.438 -28.047 -9.195 1 83.5 52 ILE B CA 1
ATOM 2434 C C . ILE B 1 52 ? -22.328 -26.672 -9.852 1 83.5 52 ILE B C 1
ATOM 2436 O O . ILE B 1 52 ? -21.875 -26.562 -11 1 83.5 52 ILE B O 1
ATOM 2440 N N . LEU B 1 53 ? -22.781 -25.672 -9.117 1 85.62 53 LEU B N 1
ATOM 2441 C CA . LEU B 1 53 ? -22.688 -24.297 -9.602 1 85.62 53 LEU B CA 1
ATOM 2442 C C . LEU B 1 53 ? -21.453 -23.594 -9.039 1 85.62 53 LEU B C 1
ATOM 2444 O O . LEU B 1 53 ? -21.234 -23.594 -7.828 1 85.62 53 LEU B O 1
ATOM 2448 N N . VAL B 1 54 ? -20.625 -23.062 -9.953 1 85.62 54 VAL B N 1
ATOM 2449 C CA . VAL B 1 54 ? -19.438 -22.312 -9.57 1 85.62 54 VAL B CA 1
ATOM 2450 C C . VAL B 1 54 ? -19.438 -20.953 -10.273 1 85.62 54 VAL B C 1
ATOM 2452 O O . VAL B 1 54 ? -18.578 -20.688 -11.117 1 85.62 54 VAL B O 1
ATOM 2455 N N . PRO B 1 55 ? -20.234 -20.062 -9.812 1 85.25 55 PRO B N 1
ATOM 2456 C CA . PRO B 1 55 ? -20.406 -18.797 -10.523 1 85.25 55 PRO B CA 1
ATOM 2457 C C . PRO B 1 55 ? -19.203 -17.875 -10.391 1 85.25 55 PRO B C 1
ATOM 2459 O O . PRO B 1 55 ? -19.016 -16.969 -11.211 1 85.25 55 PRO B O 1
ATOM 2462 N N . GLU B 1 56 ? -18.359 -18.125 -9.5 1 83.19 56 GLU B N 1
ATOM 2463 C CA . GLU B 1 56 ? -17.234 -17.234 -9.219 1 83.19 56 GLU B CA 1
ATOM 2464 C C . GLU B 1 56 ? -16.078 -17.469 -10.188 1 83.19 56 GLU B C 1
ATOM 2466 O O . GLU B 1 56 ? -15.18 -16.641 -10.312 1 83.19 56 GLU B O 1
ATOM 2471 N N . LEU B 1 57 ? -16.141 -18.609 -10.828 1 88.88 57 LEU B N 1
ATOM 2472 C CA . LEU B 1 57 ? -15.07 -18.922 -11.773 1 88.88 57 LEU B CA 1
ATOM 2473 C C . LEU B 1 57 ? -15.508 -18.641 -13.203 1 88.88 57 LEU B C 1
ATOM 2475 O O . LEU B 1 57 ? -16.641 -18.953 -13.586 1 88.88 57 LEU B O 1
ATOM 2479 N N . SER B 1 58 ? -14.633 -17.984 -13.953 1 88.88 58 SER B N 1
ATOM 2480 C CA . SER B 1 58 ? -14.93 -17.781 -15.367 1 88.88 58 SER B CA 1
ATOM 2481 C C . SER B 1 58 ? -14.992 -19.125 -16.109 1 88.88 58 SER B C 1
ATOM 2483 O O . SER B 1 58 ? -14.453 -20.125 -15.641 1 88.88 58 SER B O 1
ATOM 2485 N N . GLU B 1 59 ? -15.617 -19.062 -17.297 1 90.19 59 GLU B N 1
ATOM 2486 C CA . G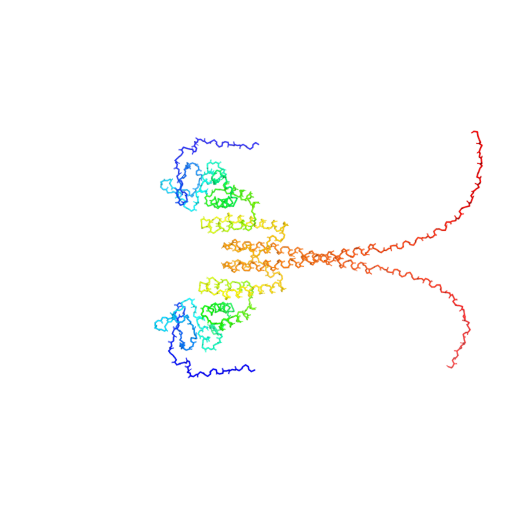LU B 1 59 ? -15.711 -20.25 -18.141 1 90.19 59 GLU B CA 1
ATOM 2487 C C . GLU B 1 59 ? -14.328 -20.75 -18.547 1 90.19 59 GLU B C 1
ATOM 2489 O O . GLU B 1 59 ? -14.102 -21.969 -18.594 1 90.19 59 GLU B O 1
ATOM 2494 N N . ASN B 1 60 ? -13.422 -19.859 -18.781 1 89.81 60 ASN B N 1
ATOM 2495 C CA . ASN B 1 60 ? -12.078 -20.219 -19.219 1 89.81 60 ASN B CA 1
ATOM 2496 C C . ASN B 1 60 ? -11.32 -20.969 -18.109 1 89.81 60 ASN B C 1
ATOM 2498 O O . ASN B 1 60 ? -10.648 -21.953 -18.375 1 89.81 60 ASN B O 1
ATOM 2502 N N . VAL B 1 61 ? -11.414 -20.516 -16.938 1 92.62 61 VAL B N 1
ATOM 2503 C CA . VAL B 1 61 ? -10.797 -21.203 -15.812 1 92.62 61 VAL B CA 1
ATOM 2504 C C . VAL B 1 61 ? -11.453 -22.562 -15.609 1 92.62 61 VAL B C 1
ATOM 2506 O O . VAL B 1 61 ? -10.773 -23.562 -15.367 1 92.62 61 VAL B O 1
ATOM 2509 N N . GLY B 1 62 ? -12.82 -22.578 -15.734 1 92.38 62 GLY B N 1
ATOM 2510 C CA . GLY B 1 62 ? -13.547 -23.828 -15.664 1 92.38 62 GLY B CA 1
ATOM 2511 C C . GLY B 1 62 ? -13.078 -24.859 -16.688 1 92.38 62 GLY B C 1
ATOM 2512 O O . GLY B 1 62 ? -12.883 -26.031 -16.344 1 92.38 62 GLY B O 1
ATOM 2513 N N . HIS B 1 63 ? -12.906 -24.391 -17.891 1 92.56 63 HIS B N 1
ATOM 2514 C CA . HIS B 1 63 ? -12.383 -25.281 -18.922 1 92.56 63 HIS B CA 1
ATOM 2515 C C . HIS B 1 63 ? -11.047 -25.891 -18.5 1 92.56 63 HIS B C 1
ATOM 2517 O O . HIS B 1 63 ? -10.844 -27.094 -18.656 1 92.56 63 HIS B O 1
ATOM 2523 N N . ALA B 1 64 ? -10.156 -25.094 -18.016 1 94.44 64 ALA B N 1
ATOM 2524 C CA . ALA B 1 64 ? -8.828 -25.578 -17.625 1 94.44 64 ALA B CA 1
ATOM 2525 C C . ALA B 1 64 ? -8.93 -26.625 -16.516 1 94.44 64 ALA B C 1
ATOM 2527 O O . ALA B 1 64 ? -8.227 -27.641 -16.562 1 94.44 64 ALA B O 1
ATOM 2528 N N . ILE B 1 65 ? -9.828 -26.422 -15.609 1 92.5 65 ILE B N 1
ATOM 2529 C CA . ILE B 1 65 ? -10.016 -27.344 -14.5 1 92.5 65 ILE B CA 1
ATOM 2530 C C . ILE B 1 65 ? -10.547 -28.672 -15.016 1 92.5 65 ILE B C 1
ATOM 2532 O O . ILE B 1 65 ? -9.984 -29.734 -14.727 1 92.5 65 ILE B O 1
ATOM 2536 N N . ILE B 1 66 ? -11.586 -28.594 -15.836 1 91.44 66 ILE B N 1
ATOM 2537 C CA . ILE B 1 66 ? -12.219 -29.797 -16.359 1 91.44 66 ILE B CA 1
ATOM 2538 C C . ILE B 1 66 ? -11.234 -30.531 -17.266 1 91.44 66 ILE B C 1
ATOM 2540 O O . ILE B 1 66 ? -11.078 -31.75 -17.172 1 91.44 66 ILE B O 1
ATOM 2544 N N . HIS B 1 67 ? -10.578 -29.797 -18.156 1 92.81 67 HIS B N 1
ATOM 2545 C CA . HIS B 1 67 ? -9.586 -30.375 -19.047 1 92.81 67 HIS B CA 1
ATOM 2546 C C . HIS B 1 67 ? -8.508 -31.125 -18.266 1 92.81 67 HIS B C 1
ATOM 2548 O O . HIS B 1 67 ? -8.148 -32.25 -18.625 1 92.81 67 HIS B O 1
ATOM 2554 N N . TYR B 1 68 ? -8.055 -30.547 -17.219 1 94.06 68 TYR B N 1
ATOM 2555 C CA . TYR B 1 68 ? -7.031 -31.172 -16.391 1 94.06 68 TYR B CA 1
ATOM 2556 C C . TYR B 1 68 ? -7.555 -32.438 -15.758 1 94.06 68 TYR B C 1
ATOM 2558 O O . TYR B 1 68 ? -6.832 -33.438 -15.672 1 94.06 68 TYR B O 1
ATOM 2566 N N . MET B 1 69 ? -8.766 -32.406 -15.281 1 88.94 69 MET B N 1
ATOM 2567 C CA . MET B 1 69 ? -9.344 -33.562 -14.641 1 88.94 69 MET B CA 1
ATOM 2568 C C . MET B 1 69 ? -9.422 -34.75 -15.617 1 88.94 69 MET B C 1
ATOM 2570 O O . MET B 1 69 ? -9.25 -35.906 -15.227 1 88.94 69 MET B O 1
ATOM 2574 N N . TYR B 1 70 ? -9.586 -34.375 -16.891 1 88.31 70 TYR B N 1
ATOM 2575 C CA . TYR B 1 70 ? -9.688 -35.406 -17.922 1 88.31 70 TYR B CA 1
ATOM 2576 C C . TYR B 1 70 ? -8.305 -35.875 -18.344 1 88.31 70 TYR B C 1
ATOM 2578 O O . TYR B 1 70 ? -8.094 -37.094 -18.547 1 88.31 70 TYR B O 1
ATOM 2586 N N . THR B 1 71 ? -7.387 -34.906 -18.5 1 90.56 71 THR B N 1
ATOM 2587 C CA . THR B 1 71 ? -6.191 -35.25 -19.266 1 90.56 71 THR B CA 1
ATOM 2588 C C . THR B 1 71 ? -4.941 -35.125 -18.406 1 90.56 71 THR B C 1
ATOM 2590 O O . THR B 1 71 ? -3.879 -35.625 -18.766 1 90.56 71 THR B O 1
ATOM 2593 N N . ARG B 1 72 ? -5.027 -34.344 -17.266 1 93.44 72 ARG B N 1
ATOM 2594 C CA . ARG B 1 72 ? -3.898 -34.031 -16.406 1 93.44 72 ARG B CA 1
ATOM 2595 C C . ARG B 1 72 ? -2.945 -33.062 -17.078 1 93.44 72 ARG B C 1
ATOM 2597 O O . ARG B 1 72 ? -1.779 -32.938 -16.703 1 93.44 72 ARG B O 1
ATOM 2604 N N . GLU B 1 73 ? -3.541 -32.375 -18.109 1 95.25 73 GLU B N 1
ATOM 2605 C CA . GLU B 1 73 ? -2.754 -31.406 -18.828 1 95.25 73 GLU B CA 1
ATOM 2606 C C . GLU B 1 73 ? -3.32 -30 -18.641 1 95.25 73 GLU B C 1
ATOM 2608 O O . GLU B 1 73 ? -4.492 -29.828 -18.297 1 95.25 73 GLU B O 1
ATOM 2613 N N . TYR B 1 74 ? -2.451 -29 -18.875 1 95.94 74 TYR B N 1
ATOM 2614 C CA . TYR B 1 74 ? -2.834 -27.594 -18.844 1 95.94 74 TYR B CA 1
ATOM 2615 C C . TYR B 1 74 ? -3.289 -27.125 -20.219 1 95.94 74 TYR B C 1
ATOM 2617 O O . TYR B 1 74 ? -2.576 -27.297 -21.203 1 95.94 74 TYR B O 1
ATOM 2625 N N . GLN B 1 75 ? -4.477 -26.547 -20.266 1 93.81 75 GLN B N 1
ATOM 2626 C CA . GLN B 1 75 ? -4.969 -26.016 -21.531 1 93.81 75 GLN B CA 1
ATOM 2627 C C . GLN B 1 75 ? -5.906 -24.828 -21.312 1 93.81 75 GLN B C 1
ATOM 2629 O O . GLN B 1 75 ? -6.758 -24.875 -20.422 1 93.81 75 GLN B O 1
ATOM 2634 N N . VAL B 1 76 ? -5.664 -23.75 -22.047 1 91.69 76 VAL B N 1
ATOM 2635 C CA . VAL B 1 76 ? -6.578 -22.609 -22.062 1 91.69 76 VAL B CA 1
ATOM 2636 C C . VAL B 1 76 ? -7.129 -22.406 -23.484 1 91.69 76 VAL B C 1
ATOM 2638 O O . VAL B 1 76 ? -6.469 -22.734 -24.469 1 91.69 76 VAL B O 1
ATOM 2641 N N . LEU B 1 77 ? -8.336 -21.859 -23.422 1 86.31 77 LEU B N 1
ATOM 2642 C CA . LEU B 1 77 ? -8.969 -21.625 -24.703 1 86.31 77 LEU B CA 1
ATOM 2643 C C . LEU B 1 77 ? -8.438 -20.328 -25.344 1 86.31 77 LEU B C 1
ATOM 2645 O O . LEU B 1 77 ? -8.258 -19.328 -24.641 1 86.31 77 LEU B O 1
ATOM 2649 N N . LYS B 1 78 ? -8.008 -20.406 -26.5 1 81.25 78 LYS B N 1
ATOM 2650 C CA . LYS B 1 78 ? -7.539 -19.219 -27.219 1 81.25 78 LYS B CA 1
ATOM 2651 C C . LYS B 1 78 ? -8.672 -18.578 -28.016 1 81.25 78 LYS B C 1
ATOM 2653 O O . LYS B 1 78 ? -9.625 -19.25 -28.406 1 81.25 78 LYS B O 1
ATOM 2658 N N . LYS B 1 79 ? -8.586 -17.25 -27.922 1 72.62 79 LYS B N 1
ATOM 2659 C CA . LYS B 1 79 ? -9.57 -16.516 -28.703 1 72.62 79 LYS B CA 1
ATOM 2660 C C . LYS B 1 79 ? -9.086 -16.297 -30.141 1 72.62 79 LYS B C 1
ATOM 2662 O O . LYS B 1 79 ? -7.898 -16.062 -30.359 1 72.62 79 LYS B O 1
ATOM 2667 N N . TYR B 1 80 ? -9.898 -16.672 -31.031 1 67.88 80 TYR B N 1
ATOM 2668 C CA . TYR B 1 80 ? -9.641 -16.406 -32.438 1 67.88 80 TYR B CA 1
ATOM 2669 C C . TYR B 1 80 ? -10.516 -15.281 -32.969 1 67.88 80 TYR B C 1
ATOM 2671 O O . TYR B 1 80 ? -11.688 -15.172 -32.594 1 67.88 80 TYR B O 1
ATOM 2679 N N . TYR B 1 81 ? -9.789 -14.211 -33.312 1 65.88 81 TYR B N 1
ATOM 2680 C CA . TYR B 1 81 ? -10.523 -13.18 -34.031 1 65.88 81 TYR B CA 1
ATOM 2681 C C . TYR B 1 81 ? -10.242 -13.258 -35.531 1 65.88 81 TYR B C 1
ATOM 2683 O O . TYR B 1 81 ? -9.102 -13.086 -35.938 1 65.88 81 TYR B O 1
ATOM 2691 N N . ALA B 1 82 ? -11.344 -13.383 -36.219 1 69.5 82 ALA B N 1
ATOM 2692 C CA . ALA B 1 82 ? -11.281 -13.477 -37.688 1 69.5 82 ALA B CA 1
ATOM 2693 C C . ALA B 1 82 ? -10.219 -14.477 -38.125 1 69.5 82 ALA B C 1
ATOM 2695 O O . ALA B 1 82 ? -9.438 -14.195 -39.031 1 69.5 82 ALA B O 1
ATOM 2696 N N . GLY B 1 83 ? -10.023 -15.484 -37.5 1 65.44 83 GLY B N 1
ATOM 2697 C CA . GLY B 1 83 ? -9.125 -16.562 -37.844 1 65.44 83 GLY B CA 1
ATOM 2698 C C . GLY B 1 83 ? -7.727 -16.391 -37.312 1 65.44 83 GLY B C 1
ATOM 2699 O O . GLY B 1 83 ? -6.875 -17.266 -37.469 1 65.44 83 GLY B O 1
ATOM 2700 N N . ILE B 1 84 ? -7.539 -15.188 -36.781 1 67.88 84 ILE B N 1
ATOM 2701 C CA . ILE B 1 84 ? -6.203 -14.914 -36.25 1 67.88 84 ILE B CA 1
ATOM 2702 C C . ILE B 1 84 ? -6.172 -15.141 -34.75 1 67.88 84 ILE B C 1
ATOM 2704 O O . ILE B 1 84 ? -7.047 -14.656 -34.031 1 67.88 84 ILE B O 1
ATOM 2708 N N . LEU B 1 85 ? -5.266 -16.031 -34.5 1 66.31 85 LEU B N 1
ATOM 2709 C CA . LEU B 1 85 ? -5.062 -16.281 -33.062 1 66.31 85 LEU B CA 1
ATOM 2710 C C . LEU B 1 85 ? -4.664 -15 -32.344 1 66.31 85 LEU B C 1
ATOM 2712 O O . LEU B 1 85 ? -3.709 -14.328 -32.719 1 66.31 85 LEU B O 1
ATOM 2716 N N . MET B 1 86 ? -5.605 -14.531 -31.562 1 64.12 86 MET B N 1
ATOM 2717 C CA . MET B 1 86 ? -5.289 -13.344 -30.781 1 64.12 86 MET B CA 1
ATOM 2718 C C . MET B 1 86 ? -4.445 -13.703 -29.562 1 64.12 86 MET B C 1
ATOM 2720 O O . MET B 1 86 ? -4.922 -14.367 -28.641 1 64.12 86 MET B O 1
ATOM 2724 N N . SER B 1 87 ? -3.156 -14.078 -29.922 1 63.62 87 SER B N 1
ATOM 2725 C CA . SER B 1 87 ? -2.303 -14.344 -28.766 1 63.62 87 SER B CA 1
ATOM 2726 C C . SER B 1 87 ? -2.068 -13.078 -27.953 1 63.62 87 SER B C 1
ATOM 2728 O O . SER B 1 87 ? -1.604 -12.062 -28.484 1 63.62 87 SER B O 1
ATOM 2730 N N . ASP B 1 88 ? -2.752 -12.977 -26.844 1 79.25 88 ASP B N 1
ATOM 2731 C CA . ASP B 1 88 ? -2.494 -11.891 -25.891 1 79.25 88 ASP B CA 1
ATOM 2732 C C . ASP B 1 88 ? -1.795 -12.406 -24.641 1 79.25 88 ASP B C 1
ATOM 2734 O O . ASP B 1 88 ? -2.441 -12.961 -23.75 1 79.25 88 ASP B O 1
ATOM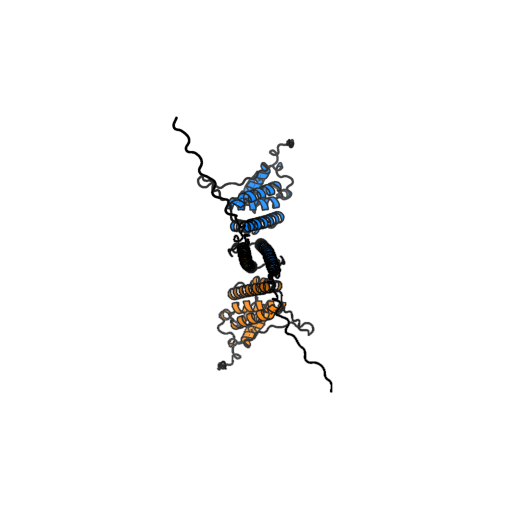 2738 N N . ASP B 1 89 ? -0.514 -12.367 -24.703 1 82.12 89 ASP B N 1
ATOM 2739 C CA . ASP B 1 89 ? 0.307 -12.859 -23.594 1 82.12 89 ASP B CA 1
ATOM 2740 C C . ASP B 1 89 ? -0.187 -12.305 -22.266 1 82.12 89 ASP B C 1
ATOM 2742 O O . ASP B 1 89 ? -0.102 -12.984 -21.234 1 82.12 89 ASP B O 1
ATOM 2746 N N . ARG B 1 90 ? -0.756 -11.227 -22.297 1 82.94 90 ARG B N 1
ATOM 2747 C CA . ARG B 1 90 ? -1.251 -10.633 -21.047 1 82.94 90 ARG B CA 1
ATOM 2748 C C . ARG B 1 90 ? -2.463 -11.391 -20.531 1 82.94 90 ARG B C 1
ATOM 2750 O O . ARG B 1 90 ? -2.559 -11.664 -19.328 1 82.94 90 ARG B O 1
ATOM 2757 N N . GLU B 1 91 ? -3.326 -11.695 -21.438 1 87.19 91 GLU B N 1
ATOM 2758 C CA . GLU B 1 91 ? -4.508 -12.461 -21.047 1 87.19 91 GLU B CA 1
ATOM 2759 C C . GLU B 1 91 ? -4.129 -13.867 -20.594 1 87.19 91 GLU B C 1
ATOM 2761 O O . GLU B 1 91 ? -4.703 -14.391 -19.641 1 87.19 91 GLU B O 1
ATOM 2766 N N . ASP B 1 92 ? -3.145 -14.414 -21.328 1 90.06 92 ASP B N 1
ATOM 2767 C CA . ASP B 1 92 ? -2.666 -15.742 -20.938 1 90.06 92 ASP B CA 1
ATOM 2768 C C . ASP B 1 92 ? -2.072 -15.719 -19.531 1 90.06 92 ASP B C 1
ATOM 2770 O O . ASP B 1 92 ? -2.27 -16.656 -18.75 1 90.06 92 ASP B O 1
ATOM 2774 N N . PHE B 1 93 ? -1.415 -14.711 -19.297 1 93.06 93 PHE B N 1
ATOM 2775 C CA . PHE B 1 93 ? -0.79 -14.57 -17.984 1 93.06 93 PHE B CA 1
ATOM 2776 C C . PHE B 1 93 ? -1.845 -14.438 -16.891 1 93.06 93 PHE B C 1
ATOM 2778 O O . PHE B 1 93 ? -1.786 -15.125 -15.875 1 93.06 93 PHE B O 1
ATOM 2785 N N . ARG B 1 94 ? -2.785 -13.656 -17.109 1 91.62 94 ARG B N 1
ATOM 2786 C CA . ARG B 1 94 ? -3.891 -13.484 -16.172 1 91.62 94 ARG B CA 1
ATOM 2787 C C . ARG B 1 94 ? -4.629 -14.805 -15.961 1 91.62 94 ARG B C 1
ATOM 2789 O O . ARG B 1 94 ? -4.992 -15.133 -14.828 1 91.62 94 ARG B O 1
ATOM 2796 N N . MET B 1 95 ? -4.77 -15.469 -17.047 1 92.56 95 MET B N 1
ATOM 2797 C CA . MET B 1 95 ? -5.434 -16.766 -16.969 1 92.56 95 MET B CA 1
ATOM 2798 C C . MET B 1 95 ? -4.633 -17.734 -16.125 1 92.56 95 MET B C 1
ATOM 2800 O O . MET B 1 95 ? -5.191 -18.422 -15.266 1 92.56 95 MET B O 1
ATOM 2804 N N . ALA B 1 96 ? -3.367 -17.734 -16.375 1 95.62 96 ALA B N 1
ATOM 2805 C CA . ALA B 1 96 ? -2.506 -18.641 -15.602 1 95.62 96 ALA B CA 1
ATOM 2806 C C . ALA B 1 96 ? -2.564 -18.312 -14.117 1 95.62 96 ALA B C 1
ATOM 2808 O O . ALA B 1 96 ? -2.609 -19.203 -13.273 1 95.62 96 ALA B O 1
ATOM 2809 N N . LEU B 1 97 ? -2.594 -17.062 -13.781 1 95.62 97 LEU B N 1
ATOM 2810 C CA . LEU B 1 97 ? -2.732 -16.641 -12.391 1 95.62 97 LEU B CA 1
ATOM 2811 C C . LEU B 1 97 ? -4.062 -17.094 -11.812 1 95.62 97 LEU B C 1
ATOM 2813 O O . LEU B 1 97 ? -4.105 -17.656 -10.711 1 95.62 97 LEU B O 1
ATOM 2817 N N . SER B 1 98 ? -5.102 -16.891 -12.562 1 94.81 98 SER B N 1
ATOM 2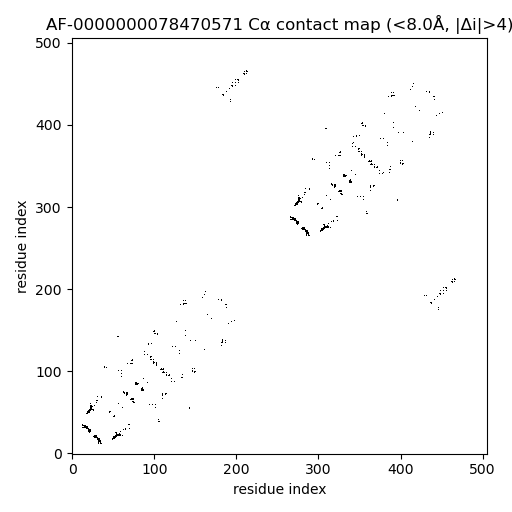818 C CA . SER B 1 98 ? -6.43 -17.297 -12.109 1 94.81 98 SER B CA 1
ATOM 2819 C C . SER B 1 98 ? -6.5 -18.797 -11.875 1 94.81 98 SER B C 1
ATOM 2821 O O . SER B 1 98 ? -7.09 -19.25 -10.891 1 94.81 98 SER B O 1
ATOM 2823 N N . ILE B 1 99 ? -5.906 -19.516 -12.711 1 95.94 99 ILE B N 1
ATOM 2824 C CA . ILE B 1 99 ? -5.895 -20.969 -12.602 1 95.94 99 ILE B CA 1
ATOM 2825 C C . ILE B 1 99 ? -5.074 -21.391 -11.383 1 95.94 99 ILE B C 1
ATOM 2827 O O . ILE B 1 99 ? -5.43 -22.344 -10.68 1 95.94 99 ILE B O 1
ATOM 2831 N N . LEU B 1 100 ? -3.99 -20.703 -11.117 1 97.19 100 LEU B N 1
ATOM 2832 C CA . LEU B 1 100 ? -3.178 -20.969 -9.938 1 97.19 100 LEU B CA 1
ATOM 2833 C C . LEU B 1 100 ? -4.016 -20.844 -8.664 1 97.19 100 LEU B C 1
ATOM 2835 O O . LEU B 1 100 ? -4.008 -21.75 -7.828 1 97.19 100 LEU B O 1
ATOM 2839 N N . PHE B 1 101 ? -4.793 -19.859 -8.586 1 95.38 101 PHE B N 1
ATOM 2840 C CA . PHE B 1 101 ? -5.605 -19.625 -7.398 1 95.38 101 PHE B CA 1
ATOM 2841 C C . PHE B 1 101 ? -6.766 -20.609 -7.336 1 95.38 101 PHE B C 1
ATOM 2843 O O . PHE B 1 101 ? -7.043 -21.188 -6.277 1 95.38 101 PHE B O 1
ATOM 2850 N N . ALA B 1 102 ? -7.41 -20.812 -8.43 1 92.25 102 ALA B N 1
ATOM 2851 C CA . ALA B 1 102 ? -8.539 -21.734 -8.477 1 92.25 102 ALA B CA 1
ATOM 2852 C C . ALA B 1 102 ? -8.102 -23.156 -8.125 1 92.25 102 ALA B C 1
ATOM 2854 O O . ALA B 1 102 ? -8.812 -23.875 -7.422 1 92.25 102 ALA B O 1
ATOM 2855 N N . SER B 1 103 ? -6.98 -23.578 -8.656 1 93.88 103 SER B N 1
ATOM 2856 C CA . SER B 1 103 ? -6.496 -24.938 -8.422 1 93.88 103 SER B CA 1
ATOM 2857 C C . SER B 1 103 ? -6.234 -25.188 -6.941 1 93.88 103 SER B C 1
ATOM 2859 O O . SER B 1 103 ? -6.414 -26.297 -6.449 1 93.88 103 SER B O 1
ATOM 2861 N N . GLU B 1 104 ? -5.758 -24.141 -6.246 1 92.88 104 GLU B N 1
ATOM 2862 C CA . GLU B 1 104 ? -5.629 -24.281 -4.797 1 92.88 104 GLU B CA 1
ATOM 2863 C C . GLU B 1 104 ? -6.996 -24.406 -4.133 1 92.88 104 GLU B C 1
ATOM 2865 O O . GLU B 1 104 ? -7.195 -25.266 -3.275 1 92.88 104 GLU B O 1
ATOM 2870 N N . THR B 1 105 ? -7.902 -23.547 -4.523 1 87 105 THR B N 1
ATOM 2871 C CA . THR B 1 105 ? -9.242 -23.516 -3.945 1 87 105 THR B CA 1
ATOM 2872 C C . THR B 1 105 ? -9.945 -24.859 -4.133 1 87 105 THR B C 1
ATOM 2874 O O . THR B 1 105 ? -10.641 -25.328 -3.23 1 87 105 THR B O 1
ATOM 2877 N N . TYR B 1 106 ? -9.711 -25.5 -5.238 1 85.25 106 TYR B N 1
ATOM 2878 C CA . TYR B 1 106 ? -10.406 -26.734 -5.562 1 85.25 106 TYR B CA 1
ATOM 2879 C C . TYR B 1 106 ? -9.5 -27.938 -5.375 1 85.25 106 TYR B C 1
ATOM 2881 O O . TYR B 1 106 ? -9.781 -29.016 -5.895 1 85.25 106 TYR B O 1
ATOM 2889 N N . HIS B 1 107 ? -8.383 -27.797 -4.77 1 88.75 107 HIS B N 1
ATOM 2890 C CA . HIS B 1 107 ? -7.465 -28.844 -4.316 1 88.75 107 HIS B CA 1
ATOM 2891 C C . HIS B 1 107 ? -6.957 -29.688 -5.484 1 88.75 107 HIS B C 1
ATOM 2893 O O . HIS B 1 107 ? -7.012 -30.906 -5.445 1 88.75 107 HIS B O 1
ATOM 2899 N N . LEU B 1 108 ? -6.473 -29.047 -6.438 1 91.56 108 LEU B N 1
ATOM 2900 C CA . LEU B 1 108 ? -5.852 -29.688 -7.594 1 91.56 108 LEU B CA 1
ATOM 2901 C C . LEU B 1 108 ? -4.367 -29.344 -7.676 1 91.56 108 LEU B C 1
ATOM 2903 O O . LEU B 1 108 ? -3.955 -28.531 -8.516 1 91.56 108 LEU B O 1
ATOM 2907 N N . PRO B 1 109 ? -3.564 -30.016 -6.863 1 93.56 109 PRO B N 1
ATOM 2908 C CA . PRO B 1 109 ? -2.148 -29.656 -6.754 1 93.56 109 PRO B CA 1
ATOM 2909 C C . PRO B 1 109 ? -1.402 -29.781 -8.078 1 93.56 109 PRO B C 1
ATOM 2911 O O . PRO B 1 109 ? -0.491 -29 -8.359 1 93.56 109 PRO B O 1
ATOM 2914 N N . GLY B 1 110 ? -1.787 -30.828 -8.852 1 95.06 110 GLY B N 1
ATOM 2915 C CA . GLY B 1 110 ? -1.127 -30.969 -10.141 1 95.06 110 GLY B CA 1
ATOM 2916 C C . GLY B 1 110 ? -1.379 -29.797 -11.07 1 95.06 110 GLY B C 1
ATOM 2917 O O . GLY B 1 110 ? -0.458 -29.328 -11.734 1 95.06 110 GLY B O 1
ATOM 2918 N N . LEU B 1 111 ? -2.572 -29.391 -11.148 1 96.12 111 LEU B N 1
ATOM 2919 C CA . LEU B 1 111 ? -2.908 -28.234 -11.961 1 96.12 111 LEU B CA 1
ATOM 2920 C C . LEU B 1 111 ? -2.225 -26.984 -11.43 1 96.12 111 LEU B C 1
ATOM 2922 O O . LEU B 1 111 ? -1.812 -26.109 -12.203 1 96.12 111 LEU B O 1
ATOM 2926 N N . ASN B 1 112 ? -2.131 -26.844 -10.125 1 97.19 112 ASN B N 1
ATOM 2927 C CA . ASN B 1 112 ? -1.434 -25.734 -9.492 1 97.19 112 ASN B CA 1
ATOM 2928 C C . ASN B 1 112 ? 0.015 -25.641 -9.961 1 97.19 112 ASN B C 1
ATOM 2930 O O . ASN B 1 112 ? 0.479 -24.562 -10.336 1 97.19 112 ASN B O 1
ATOM 2934 N N . GLU B 1 113 ? 0.657 -26.781 -10.008 1 97.94 113 GLU B N 1
ATOM 2935 C CA . GLU B 1 113 ? 2.043 -26.812 -10.469 1 97.94 113 GLU B CA 1
ATOM 2936 C C . GLU B 1 113 ? 2.148 -26.453 -11.938 1 97.94 113 GLU B C 1
ATOM 2938 O O . GLU B 1 113 ? 3.074 -25.734 -12.344 1 97.94 113 GLU B O 1
ATOM 2943 N N . LEU B 1 114 ? 1.254 -26.938 -12.68 1 97.81 114 LEU B N 1
ATOM 2944 C CA . LEU B 1 114 ? 1.255 -26.609 -14.102 1 97.81 114 LEU B CA 1
ATOM 2945 C C . LEU B 1 114 ? 1.026 -25.125 -14.328 1 97.81 114 LEU B C 1
ATOM 2947 O O . LEU B 1 114 ? 1.636 -24.516 -15.211 1 97.81 114 LEU B O 1
ATOM 2951 N N . ALA B 1 115 ? 0.128 -24.562 -13.555 1 97.75 115 ALA B N 1
ATOM 2952 C CA . ALA B 1 115 ? -0.128 -23.125 -13.633 1 97.75 115 ALA B CA 1
ATOM 2953 C C . ALA B 1 115 ? 1.122 -22.328 -13.281 1 97.75 115 ALA B C 1
ATOM 2955 O O . ALA B 1 115 ? 1.442 -21.344 -13.953 1 97.75 115 ALA B O 1
ATOM 2956 N N . LYS B 1 116 ? 1.861 -22.75 -12.25 1 97.56 116 LYS B N 1
ATOM 2957 C CA . LYS B 1 116 ? 3.121 -22.109 -11.883 1 97.56 116 LYS B CA 1
ATOM 2958 C C . LYS B 1 116 ? 4.109 -22.141 -13.047 1 97.56 116 LYS B C 1
ATOM 2960 O O . LYS B 1 116 ? 4.734 -21.125 -13.367 1 97.56 116 LYS B O 1
ATOM 2965 N N . SER B 1 117 ? 4.195 -23.281 -13.672 1 96.88 117 SER B N 1
ATOM 2966 C CA . SER B 1 117 ? 5.098 -23.438 -14.805 1 96.88 117 SER B CA 1
ATOM 2967 C C . SER B 1 117 ? 4.715 -22.5 -15.945 1 96.88 117 SER B C 1
ATOM 2969 O O . SER B 1 117 ? 5.586 -21.906 -16.594 1 96.88 117 SER B O 1
ATOM 2971 N N . GLU B 1 118 ? 3.447 -22.406 -16.188 1 96.06 118 GLU B N 1
ATOM 2972 C CA . GLU B 1 118 ? 2.965 -21.516 -17.25 1 96.06 118 GLU B CA 1
ATOM 2973 C C . GLU B 1 118 ? 3.275 -20.062 -16.938 1 96.06 118 GLU B C 1
ATOM 2975 O O . GLU B 1 118 ? 3.676 -19.297 -17.812 1 96.06 118 GLU B O 1
ATOM 2980 N N . ILE B 1 119 ? 3.16 -19.625 -15.68 1 96.19 119 ILE B N 1
ATOM 2981 C CA . ILE B 1 119 ? 3.473 -18.266 -15.234 1 96.19 119 ILE B CA 1
ATOM 2982 C C . ILE B 1 119 ? 4.953 -17.969 -15.461 1 96.19 119 ILE B C 1
ATOM 2984 O O . ILE B 1 119 ? 5.312 -16.922 -16 1 96.19 119 ILE B O 1
ATOM 2988 N N . MET B 1 120 ? 5.746 -18.922 -15.156 1 94.38 120 MET B N 1
ATOM 2989 C CA . MET B 1 120 ? 7.188 -18.766 -15.305 1 94.38 120 MET B CA 1
ATOM 2990 C C . MET B 1 120 ? 7.57 -18.672 -16.781 1 94.38 120 MET B C 1
ATOM 2992 O O . MET B 1 120 ? 8.484 -17.938 -17.156 1 94.38 120 MET B O 1
ATOM 2996 N N . ARG B 1 121 ? 6.863 -19.375 -17.594 1 93 121 ARG B N 1
ATOM 2997 C CA . ARG B 1 121 ? 7.117 -19.328 -19.031 1 93 121 ARG B CA 1
ATOM 2998 C C . ARG B 1 121 ? 6.723 -17.984 -19.625 1 93 121 ARG B C 1
ATOM 3000 O O . ARG B 1 121 ? 7.465 -17.422 -20.422 1 93 121 ARG B O 1
ATOM 3007 N N . LEU B 1 122 ? 5.613 -17.391 -19.219 1 90.75 122 LEU B N 1
ATOM 3008 C CA . LEU B 1 122 ? 5.02 -16.203 -19.797 1 90.75 122 LEU B CA 1
ATOM 3009 C C . LEU B 1 122 ? 5.703 -14.938 -19.266 1 90.75 122 LEU B C 1
ATOM 3011 O O . LEU B 1 122 ? 5.66 -13.891 -19.922 1 90.75 122 LEU B O 1
ATOM 3015 N N . LYS B 1 123 ? 6.332 -15.039 -18.109 1 85.25 123 LYS B N 1
ATOM 3016 C CA . LYS B 1 123 ? 6.898 -13.875 -17.422 1 85.25 123 LYS B CA 1
ATOM 3017 C C . LYS B 1 123 ? 7.879 -13.133 -18.328 1 85.25 123 LYS B C 1
ATOM 3019 O O . LYS B 1 123 ? 7.984 -11.906 -18.266 1 85.25 123 LYS B O 1
ATOM 3024 N N . THR B 1 124 ? 8.547 -13.789 -19.141 1 80.81 124 THR B N 1
ATOM 3025 C CA . THR B 1 124 ? 9.602 -13.219 -19.969 1 80.81 124 THR B CA 1
ATOM 3026 C C . THR B 1 124 ? 9.016 -12.25 -21 1 80.81 124 THR B C 1
ATOM 3028 O O . THR B 1 124 ? 9.734 -11.414 -21.562 1 80.81 124 THR B O 1
ATOM 3031 N N . ALA B 1 125 ? 7.77 -12.297 -21.156 1 81.62 125 ALA B N 1
ATOM 3032 C CA . ALA B 1 125 ? 7.121 -11.5 -22.188 1 81.62 125 ALA B CA 1
ATOM 3033 C C . ALA B 1 125 ? 6.73 -10.125 -21.656 1 81.62 125 ALA B C 1
ATOM 3035 O O . ALA B 1 125 ? 6.387 -9.227 -22.422 1 81.62 125 ALA B O 1
ATOM 3036 N N . PHE B 1 126 ? 6.965 -9.906 -20.375 1 88.81 126 PHE B N 1
ATOM 3037 C CA . PHE B 1 126 ? 6.395 -8.695 -19.797 1 88.81 126 PHE B CA 1
ATOM 3038 C C . PHE B 1 126 ? 7.379 -8.031 -18.844 1 88.81 126 PHE B C 1
ATOM 3040 O O . PHE B 1 126 ? 8.094 -8.711 -18.109 1 88.81 126 PHE B O 1
ATOM 3047 N N . PRO B 1 127 ? 7.297 -6.715 -18.922 1 89.31 127 PRO B N 1
ATOM 3048 C CA . PRO B 1 127 ? 8.047 -6.016 -17.875 1 89.31 127 PRO B CA 1
ATOM 3049 C C . PRO B 1 127 ? 7.406 -6.16 -16.5 1 89.31 127 PRO B C 1
ATOM 3051 O O . PRO B 1 127 ? 6.219 -6.484 -16.391 1 89.31 127 PRO B O 1
ATOM 3054 N N . ILE B 1 128 ? 8.141 -5.914 -15.469 1 91.69 128 ILE B N 1
ATOM 3055 C CA . ILE B 1 128 ? 7.758 -6.148 -14.086 1 91.69 128 ILE B CA 1
ATOM 3056 C C . ILE B 1 128 ? 6.5 -5.344 -13.758 1 91.69 128 ILE B C 1
ATOM 3058 O O . ILE B 1 128 ? 5.555 -5.871 -13.164 1 91.69 128 ILE B O 1
ATOM 3062 N N . PRO B 1 129 ? 6.324 -4.062 -14.156 1 92.06 129 PRO B N 1
ATOM 3063 C CA . PRO B 1 129 ? 5.105 -3.314 -13.828 1 92.06 129 PRO B CA 1
ATOM 3064 C C . PRO B 1 129 ? 3.846 -3.98 -14.375 1 92.06 129 PRO B C 1
ATOM 3066 O O . PRO B 1 129 ? 2.807 -3.98 -13.711 1 92.06 129 PRO B O 1
ATOM 3069 N N . THR B 1 130 ? 3.988 -4.578 -15.531 1 91.31 130 THR B N 1
ATOM 3070 C CA . THR B 1 130 ? 2.857 -5.277 -16.141 1 91.31 130 THR B CA 1
ATOM 3071 C C . THR B 1 130 ? 2.5 -6.523 -15.336 1 91.31 130 THR B C 1
ATOM 3073 O O . THR B 1 130 ? 1.322 -6.809 -15.109 1 91.31 130 THR B O 1
ATOM 3076 N N . ILE B 1 131 ? 3.484 -7.219 -14.953 1 93.94 131 ILE B N 1
ATOM 3077 C CA . ILE B 1 131 ? 3.295 -8.406 -14.133 1 93.94 131 ILE B CA 1
ATOM 3078 C C . ILE B 1 131 ? 2.627 -8.023 -12.812 1 93.94 131 ILE B C 1
ATOM 3080 O O . ILE B 1 131 ? 1.654 -8.656 -12.398 1 93.94 131 ILE B O 1
ATOM 3084 N N . LEU B 1 132 ? 3.084 -6.949 -12.195 1 95.06 132 LEU B N 1
ATOM 3085 C CA . LEU B 1 132 ? 2.547 -6.488 -10.922 1 95.06 132 LEU B CA 1
ATOM 3086 C C . LEU B 1 132 ? 1.079 -6.098 -11.062 1 95.06 132 LEU B C 1
ATOM 3088 O O . LEU B 1 132 ? 0.267 -6.406 -10.188 1 95.06 132 LEU B O 1
ATOM 3092 N N . GLN B 1 133 ? 0.768 -5.484 -12.109 1 94.31 133 GLN B N 1
ATOM 3093 C CA . GLN B 1 133 ? -0.61 -5.062 -12.344 1 94.31 133 GLN B CA 1
ATOM 3094 C C . GLN B 1 133 ? -1.536 -6.266 -12.492 1 94.31 133 GLN B C 1
ATOM 3096 O O . GLN B 1 133 ? -2.646 -6.273 -11.953 1 94.31 133 GLN B O 1
ATOM 3101 N N . ALA B 1 134 ? -1.079 -7.242 -13.227 1 93.06 134 ALA B N 1
ATOM 3102 C CA . ALA B 1 134 ? -1.87 -8.453 -13.398 1 93.06 134 ALA B CA 1
ATOM 3103 C C . ALA B 1 134 ? -2.08 -9.164 -12.062 1 93.06 134 ALA B C 1
ATOM 3105 O O . ALA B 1 134 ? -3.188 -9.625 -11.766 1 93.06 134 ALA B O 1
ATOM 3106 N N . VAL B 1 135 ? -1.045 -9.281 -11.305 1 95 135 VAL B N 1
ATOM 3107 C CA . VAL B 1 135 ? -1.132 -9.914 -9.992 1 95 135 VAL B CA 1
ATOM 3108 C C . VAL B 1 135 ? -2.092 -9.133 -9.102 1 95 135 VAL B C 1
ATOM 3110 O O . VAL B 1 135 ? -2.926 -9.719 -8.406 1 95 135 VAL B O 1
ATOM 3113 N N . ASP B 1 136 ? -1.957 -7.809 -9.148 1 95.88 136 ASP B N 1
ATOM 3114 C CA . ASP B 1 136 ? -2.82 -6.926 -8.367 1 95.88 136 ASP B CA 1
ATOM 3115 C C . ASP B 1 136 ? -4.293 -7.195 -8.672 1 95.88 136 ASP B C 1
ATOM 3117 O O . ASP B 1 136 ? -5.109 -7.301 -7.75 1 95.88 136 ASP B O 1
ATOM 3121 N N . GLU B 1 137 ? -4.613 -7.348 -9.891 1 92.81 137 GLU B N 1
ATOM 3122 C CA . GLU B 1 137 ? -5.984 -7.598 -10.328 1 92.81 137 GLU B CA 1
ATOM 3123 C C . GLU B 1 137 ? -6.512 -8.914 -9.773 1 92.81 137 GLU B C 1
ATOM 3125 O O . GLU B 1 137 ? -7.652 -8.992 -9.312 1 92.81 137 GLU B O 1
ATOM 3130 N N . VAL B 1 138 ? -5.676 -9.891 -9.797 1 91.06 138 VAL B N 1
ATOM 3131 C CA . VAL B 1 138 ? -6.102 -11.211 -9.344 1 91.06 138 VAL B CA 1
ATOM 3132 C C . VAL B 1 138 ? -6.211 -11.219 -7.82 1 91.06 138 VAL B C 1
ATOM 3134 O O . VAL B 1 138 ? -7.125 -11.828 -7.262 1 91.06 138 VAL B O 1
ATOM 3137 N N . PHE B 1 139 ? -5.344 -10.516 -7.121 1 93.12 139 PHE B N 1
ATOM 3138 C CA . PHE B 1 139 ? -5.375 -10.422 -5.668 1 93.12 139 PHE B CA 1
ATOM 3139 C C . PHE B 1 139 ? -6.676 -9.781 -5.195 1 93.12 139 PHE B C 1
ATOM 3141 O O . PHE B 1 139 ? -7.203 -10.141 -4.137 1 93.12 139 PHE B O 1
ATOM 3148 N N . ARG B 1 140 ? -7.191 -8.953 -5.91 1 92.19 140 ARG B N 1
ATOM 3149 C CA . ARG B 1 140 ? -8.359 -8.188 -5.504 1 92.19 140 ARG B CA 1
ATOM 3150 C C . ARG B 1 140 ? -9.648 -8.945 -5.812 1 92.19 140 ARG B C 1
ATOM 3152 O O . ARG B 1 140 ? -10.727 -8.578 -5.336 1 92.19 140 ARG B O 1
ATOM 3159 N N . ALA B 1 141 ? -9.414 -9.938 -6.617 1 85.12 141 ALA B N 1
ATOM 3160 C CA . ALA B 1 141 ? -10.602 -10.727 -6.938 1 85.12 141 ALA B CA 1
ATOM 3161 C C . ALA B 1 141 ? -11.086 -11.508 -5.719 1 85.12 141 ALA B C 1
ATOM 3163 O O . ALA B 1 141 ? -10.297 -12.18 -5.047 1 85.12 141 ALA B O 1
ATOM 3164 N N . SER B 1 142 ? -12.32 -11.328 -5.371 1 75.69 142 SER B N 1
ATOM 3165 C CA . SER B 1 142 ? -12.93 -11.867 -4.16 1 75.69 142 SER B CA 1
ATOM 3166 C C . SER B 1 142 ? -12.875 -13.391 -4.145 1 75.69 142 SER B C 1
ATOM 3168 O O . SER B 1 142 ? -12.711 -14 -3.088 1 75.69 142 SER B O 1
ATOM 3170 N N . ASN B 1 143 ? -12.898 -14.016 -5.195 1 76.06 143 ASN B N 1
ATOM 3171 C CA . ASN B 1 143 ? -13.016 -15.461 -5.297 1 76.06 143 ASN B CA 1
ATOM 3172 C C . ASN B 1 143 ? -11.719 -16.156 -4.906 1 76.06 143 ASN B C 1
ATOM 3174 O O . ASN B 1 143 ? -11.695 -17.375 -4.715 1 76.06 143 ASN B O 1
ATOM 3178 N N . PHE B 1 144 ? -10.695 -15.398 -4.613 1 75.69 144 PHE B N 1
ATOM 3179 C CA . PHE B 1 144 ? -9.391 -16.016 -4.383 1 75.69 144 PHE B CA 1
ATOM 3180 C C . PHE B 1 144 ? -8.859 -15.648 -3.002 1 75.69 144 PHE B C 1
ATOM 3182 O O . PHE B 1 144 ? -7.676 -15.859 -2.709 1 75.69 144 PHE B O 1
ATOM 3189 N N . ALA B 1 145 ? -9.727 -15.172 -2.18 1 75 145 ALA B N 1
ATOM 3190 C CA . ALA B 1 145 ? -9.312 -14.688 -0.865 1 75 145 ALA B CA 1
ATOM 3191 C C . ALA B 1 145 ? -8.734 -15.812 -0.019 1 75 145 ALA B C 1
ATOM 3193 O O . ALA B 1 145 ? -7.855 -15.586 0.813 1 75 145 ALA B O 1
ATOM 3194 N N . MET B 1 146 ? -9.062 -17.047 -0.403 1 78.88 146 MET B N 1
ATOM 3195 C CA . MET B 1 146 ? -8.68 -18.172 0.453 1 78.88 146 MET B CA 1
ATOM 3196 C C . MET B 1 146 ? -7.41 -18.844 -0.061 1 78.88 146 MET B C 1
ATOM 3198 O O . MET B 1 146 ? -6.836 -19.688 0.616 1 78.88 146 MET B O 1
ATOM 3202 N N . ALA B 1 147 ? -6.973 -18.5 -1.212 1 90 147 ALA B N 1
ATOM 3203 C CA . ALA B 1 147 ? -5.805 -19.141 -1.812 1 90 147 ALA B CA 1
ATOM 3204 C C . ALA B 1 147 ? -4.512 -18.547 -1.278 1 90 147 ALA B C 1
ATOM 3206 O O . ALA B 1 147 ? -3.717 -17.984 -2.041 1 90 147 ALA B O 1
ATOM 3207 N N . SER B 1 148 ? -4.258 -18.859 0.013 1 92.12 148 SER B N 1
ATOM 3208 C CA . SER B 1 148 ? -3.16 -18.203 0.722 1 92.12 148 SER B CA 1
ATOM 3209 C C . SER B 1 148 ? -1.812 -18.766 0.284 1 92.12 148 SER B C 1
ATOM 3211 O O . SER B 1 148 ? -0.824 -18.031 0.209 1 92.12 148 SER B O 1
ATOM 3213 N N . VAL B 1 149 ? -1.785 -20.062 -0.018 1 94.69 149 VAL B N 1
ATOM 3214 C CA . VAL B 1 149 ? -0.531 -20.688 -0.421 1 94.69 149 VAL B CA 1
ATOM 3215 C C . VAL B 1 149 ? -0.096 -20.141 -1.781 1 94.69 149 VAL B C 1
ATOM 3217 O O . VAL B 1 149 ? 1.07 -19.797 -1.973 1 94.69 149 VAL B O 1
ATOM 3220 N N . SER B 1 150 ? -0.982 -20.078 -2.678 1 95.38 150 SER B N 1
ATOM 3221 C CA . SER B 1 150 ? -0.697 -19.547 -4.004 1 95.38 150 SER B CA 1
ATOM 3222 C C . SER B 1 150 ? -0.296 -18.078 -3.934 1 95.38 150 SER B C 1
ATOM 3224 O O . SER B 1 150 ? 0.6 -17.641 -4.656 1 95.38 150 SER B O 1
ATOM 3226 N N . LYS B 1 151 ? -0.967 -17.328 -3.057 1 94.88 151 LYS B N 1
ATOM 3227 C CA . LYS B 1 151 ? -0.608 -15.938 -2.85 1 94.88 151 LYS B CA 1
ATOM 3228 C C . LYS B 1 151 ? 0.83 -15.805 -2.355 1 94.88 151 LYS B C 1
ATOM 3230 O O . LYS B 1 151 ? 1.585 -14.961 -2.844 1 94.88 151 LYS B O 1
ATOM 3235 N N . LYS B 1 152 ? 1.144 -16.594 -1.446 1 96.19 152 LYS B N 1
ATOM 3236 C CA . LYS B 1 152 ? 2.504 -16.594 -0.916 1 96.19 152 LYS B CA 1
ATOM 3237 C C . LYS B 1 152 ? 3.516 -16.953 -1.999 1 96.19 152 LYS B C 1
ATOM 3239 O O . LYS B 1 152 ? 4.582 -16.328 -2.09 1 96.19 152 LYS B O 1
ATOM 3244 N N . TRP B 1 153 ? 3.238 -17.922 -2.795 1 97.25 153 TRP B N 1
ATOM 3245 C CA . TRP B 1 153 ? 4.129 -18.328 -3.873 1 97.25 153 TRP B CA 1
ATOM 3246 C C . TRP B 1 153 ? 4.363 -17.188 -4.855 1 97.25 153 TRP B C 1
ATOM 3248 O O . TRP B 1 153 ? 5.5 -16.922 -5.246 1 97.25 153 TRP B O 1
ATOM 3258 N N . ILE B 1 154 ? 3.318 -16.547 -5.25 1 96.62 154 ILE B N 1
ATOM 3259 C CA . ILE B 1 154 ? 3.428 -15.461 -6.215 1 96.62 154 ILE B CA 1
ATOM 3260 C C . ILE B 1 154 ? 4.27 -14.336 -5.629 1 96.62 154 ILE B C 1
ATOM 3262 O O . ILE B 1 154 ? 5.09 -13.727 -6.328 1 96.62 154 ILE B O 1
ATOM 3266 N N . LYS B 1 155 ? 4.027 -14.023 -4.367 1 96.62 155 LYS B N 1
ATOM 3267 C CA . LYS B 1 155 ? 4.801 -12.969 -3.709 1 96.62 155 LYS B CA 1
ATOM 3268 C C . LYS B 1 155 ? 6.289 -13.297 -3.715 1 96.62 155 LYS B C 1
ATOM 3270 O O . LYS B 1 155 ? 7.113 -12.445 -4.055 1 96.62 155 LYS B O 1
ATOM 3275 N N . ASN B 1 156 ? 6.586 -14.477 -3.379 1 97 156 ASN B N 1
ATOM 3276 C CA . ASN B 1 156 ? 7.984 -14.891 -3.381 1 97 156 ASN B CA 1
ATOM 3277 C C . ASN B 1 156 ? 8.578 -14.859 -4.785 1 97 156 ASN B C 1
ATOM 3279 O O . ASN B 1 156 ? 9.727 -14.445 -4.969 1 97 156 ASN B O 1
ATOM 3283 N N . TYR B 1 157 ? 7.805 -15.32 -5.668 1 96.19 157 TYR B N 1
ATOM 3284 C CA . TYR B 1 157 ? 8.234 -15.305 -7.062 1 96.19 157 TYR B CA 1
ATOM 3285 C C . TYR B 1 157 ? 8.523 -13.883 -7.523 1 96.19 157 TYR B C 1
ATOM 3287 O O . TYR B 1 157 ? 9.539 -13.633 -8.18 1 96.19 157 TYR B O 1
ATOM 3295 N N . LEU B 1 158 ? 7.691 -12.953 -7.199 1 96.06 158 LEU B N 1
ATOM 3296 C CA . LEU B 1 158 ? 7.859 -11.547 -7.559 1 96.06 158 LEU B CA 1
ATOM 3297 C C . LEU B 1 158 ? 9.133 -10.977 -6.934 1 96.06 158 LEU B C 1
ATOM 3299 O O . LEU B 1 158 ? 9.867 -10.234 -7.586 1 96.06 158 LEU B O 1
ATOM 3303 N N . LYS B 1 159 ? 9.359 -11.297 -5.66 1 96.31 159 LYS B N 1
ATOM 3304 C CA . LYS B 1 159 ? 10.57 -10.836 -4.988 1 96.31 159 LYS B CA 1
ATOM 3305 C C . LYS B 1 159 ? 11.82 -11.289 -5.734 1 96.31 159 LYS B C 1
ATOM 3307 O O . LYS B 1 159 ? 12.742 -10.5 -5.941 1 96.31 159 LYS B O 1
ATOM 3312 N N . SER B 1 160 ? 11.773 -12.555 -6.109 1 95.62 160 SER B N 1
ATOM 3313 C CA . SER B 1 160 ? 12.898 -13.094 -6.855 1 95.62 160 SER B CA 1
ATOM 3314 C C . SER B 1 160 ? 13.062 -12.383 -8.195 1 95.62 160 SER B C 1
ATOM 3316 O O . SER B 1 160 ? 14.18 -12.055 -8.594 1 95.62 160 SER B O 1
ATOM 3318 N N . LEU B 1 161 ? 12.008 -12.211 -8.852 1 94.62 161 LEU B N 1
ATOM 3319 C CA . LEU B 1 161 ? 12.016 -11.539 -10.148 1 94.62 161 LEU B CA 1
ATOM 3320 C C . LEU B 1 161 ? 12.578 -10.125 -10.016 1 94.62 161 LEU B C 1
ATOM 3322 O O . LEU B 1 161 ? 13.391 -9.703 -10.836 1 94.62 161 LEU B O 1
ATOM 3326 N N . MET B 1 162 ? 12.18 -9.375 -9.039 1 95.19 162 MET B N 1
ATOM 3327 C CA . MET B 1 162 ? 12.617 -8 -8.82 1 95.19 162 MET B CA 1
ATOM 3328 C C . MET B 1 162 ? 14.102 -7.945 -8.492 1 95.19 162 MET B C 1
ATOM 3330 O O . MET B 1 162 ? 14.82 -7.066 -8.977 1 95.19 162 MET B O 1
ATOM 3334 N N . ARG B 1 163 ? 14.531 -8.867 -7.688 1 95.69 163 ARG B N 1
ATOM 3335 C CA . ARG B 1 163 ? 15.953 -8.93 -7.363 1 95.69 163 ARG B CA 1
ATOM 3336 C C . ARG B 1 163 ? 16.797 -9.164 -8.617 1 95.69 163 ARG B C 1
ATOM 3338 O O . ARG B 1 163 ? 17.797 -8.5 -8.828 1 95.69 163 ARG B O 1
ATOM 3345 N N . GLU B 1 164 ? 16.312 -10.109 -9.406 1 94.81 164 GLU B N 1
ATOM 3346 C CA . GLU B 1 164 ? 17.016 -10.414 -10.648 1 94.81 164 GLU B CA 1
ATOM 3347 C C . GLU B 1 164 ? 17.047 -9.211 -11.586 1 94.81 164 GLU B C 1
ATOM 3349 O O . GLU B 1 164 ? 18.078 -8.914 -12.188 1 94.81 164 GLU B O 1
ATOM 3354 N N . GLU B 1 165 ? 15.938 -8.57 -11.742 1 93.44 165 GLU B N 1
ATOM 3355 C CA . GLU B 1 165 ? 15.844 -7.398 -12.609 1 93.44 165 GLU B CA 1
ATOM 3356 C C . GLU B 1 165 ? 16.781 -6.293 -12.148 1 93.44 165 GLU B C 1
ATOM 3358 O O . GLU B 1 165 ? 17.453 -5.648 -12.961 1 93.44 165 GLU B O 1
ATOM 3363 N N . PHE B 1 166 ? 16.891 -6.066 -10.898 1 94.94 166 PHE B N 1
ATOM 3364 C CA . PHE B 1 166 ? 17.766 -5.039 -10.336 1 94.94 166 PHE B CA 1
ATOM 3365 C C . PHE B 1 166 ? 19.234 -5.379 -10.57 1 94.94 166 PHE B C 1
ATOM 3367 O O . PHE B 1 166 ? 20.047 -4.496 -10.859 1 94.94 166 PHE B O 1
ATOM 3374 N N . GLN B 1 167 ? 19.531 -6.605 -10.414 1 93.62 167 GLN B N 1
ATOM 3375 C CA . GLN B 1 167 ? 20.906 -7.043 -10.648 1 93.62 167 GLN B CA 1
ATOM 3376 C C . GLN B 1 167 ? 21.312 -6.809 -12.102 1 93.62 167 GLN B C 1
ATOM 3378 O O . GLN B 1 167 ? 22.453 -6.449 -12.383 1 93.62 167 GLN B O 1
ATOM 3383 N N . ARG B 1 168 ? 20.391 -6.992 -12.969 1 93.19 168 ARG B N 1
ATOM 3384 C CA . ARG B 1 168 ? 20.641 -6.777 -14.391 1 93.19 168 ARG B CA 1
ATOM 3385 C C . ARG B 1 168 ? 20.734 -5.289 -14.711 1 93.19 168 ARG B C 1
ATOM 3387 O O . ARG B 1 168 ? 21.594 -4.867 -15.5 1 93.19 168 ARG B O 1
ATOM 3394 N N . ASP B 1 169 ? 19.844 -4.559 -14.133 1 92.62 169 ASP B N 1
ATOM 3395 C CA . ASP B 1 169 ? 19.75 -3.119 -14.359 1 92.62 169 ASP B CA 1
ATOM 3396 C C . ASP B 1 169 ? 19.391 -2.389 -13.07 1 92.62 169 ASP B C 1
ATOM 3398 O O . ASP B 1 169 ? 18.219 -2.355 -12.672 1 92.62 169 ASP B O 1
ATOM 3402 N N . GLU B 1 170 ? 20.281 -1.693 -12.492 1 89.94 170 GLU B N 1
ATOM 3403 C CA . GLU B 1 170 ? 20.094 -1.015 -11.219 1 89.94 170 GLU B CA 1
ATOM 3404 C C . GLU B 1 170 ? 19.109 0.149 -11.352 1 89.94 170 GLU B C 1
ATOM 3406 O O . GLU B 1 170 ? 18.609 0.664 -10.352 1 89.94 170 GLU B O 1
ATOM 3411 N N . SER B 1 171 ? 18.828 0.545 -12.523 1 87.56 171 SER B N 1
ATOM 3412 C CA . SER B 1 171 ? 17.922 1.659 -12.773 1 87.56 171 SER B CA 1
ATOM 3413 C C . SER B 1 171 ? 16.516 1.164 -13.125 1 87.56 171 SER B C 1
ATOM 3415 O O . SER B 1 171 ? 15.641 1.956 -13.484 1 87.56 171 SER B O 1
ATOM 3417 N N . ALA B 1 172 ? 16.266 -0.087 -12.977 1 87.31 172 ALA B N 1
ATOM 3418 C CA . ALA B 1 172 ? 15.039 -0.73 -13.445 1 87.31 172 ALA B CA 1
ATOM 3419 C C . ALA B 1 172 ? 13.812 -0.129 -12.758 1 87.31 172 ALA B C 1
ATOM 3421 O O . ALA B 1 172 ? 12.734 -0.081 -13.352 1 87.31 172 ALA B O 1
ATOM 3422 N N . PHE B 1 173 ? 14 0.344 -11.5 1 89.19 173 PHE B N 1
ATOM 3423 C CA . PHE B 1 173 ? 12.844 0.781 -10.727 1 89.19 173 PHE B CA 1
ATOM 3424 C C . PHE B 1 173 ? 12.914 2.277 -10.438 1 89.19 173 PHE B C 1
ATOM 3426 O O . PHE B 1 173 ? 12.352 2.754 -9.453 1 89.19 173 PHE B O 1
ATOM 3433 N N . GLU B 1 174 ? 13.516 2.994 -11.195 1 76 174 GLU B N 1
ATOM 3434 C CA . GLU B 1 174 ? 13.742 4.418 -10.961 1 76 174 GLU B CA 1
ATOM 3435 C C . GLU B 1 174 ? 12.477 5.227 -11.25 1 76 174 GLU B C 1
ATOM 3437 O O . GLU B 1 174 ? 12.312 6.328 -10.719 1 76 174 GLU B O 1
ATOM 3442 N N . ASN B 1 175 ? 11.633 4.625 -11.852 1 67.5 175 ASN B N 1
ATOM 3443 C CA . ASN B 1 175 ? 10.438 5.418 -12.141 1 67.5 175 ASN B CA 1
ATOM 3444 C C . ASN B 1 175 ? 9.414 5.324 -11.023 1 67.5 175 ASN B C 1
ATOM 3446 O O . ASN B 1 175 ? 9.25 4.266 -10.414 1 67.5 175 ASN B O 1
ATOM 3450 N N . ASP B 1 176 ? 8.977 6.477 -10.469 1 65.5 176 ASP B N 1
ATOM 3451 C CA . ASP B 1 176 ? 8.078 6.68 -9.336 1 65.5 176 ASP B CA 1
ATOM 3452 C C . ASP B 1 176 ? 6.684 6.145 -9.641 1 65.5 176 ASP B C 1
ATOM 3454 O O . ASP B 1 176 ? 5.734 6.418 -8.898 1 65.5 176 ASP B O 1
ATOM 3458 N N . ILE B 1 177 ? 6.66 5.293 -10.617 1 80.12 177 ILE B N 1
ATOM 3459 C CA . ILE B 1 177 ? 5.285 5.016 -11.008 1 80.12 177 ILE B CA 1
ATOM 3460 C C . ILE B 1 177 ? 4.961 3.543 -10.766 1 80.12 177 ILE B C 1
ATOM 3462 O O . ILE B 1 177 ? 3.867 3.078 -11.086 1 80.12 177 ILE B O 1
ATOM 3466 N N . LEU B 1 178 ? 5.84 2.801 -10.148 1 90.19 178 LEU B N 1
ATOM 3467 C CA . LEU B 1 178 ? 5.684 1.362 -9.961 1 90.19 178 LEU B CA 1
ATOM 3468 C C . LEU B 1 178 ? 4.457 1.057 -9.109 1 90.19 178 LEU B C 1
ATOM 3470 O O . LEU B 1 178 ? 3.699 0.132 -9.414 1 90.19 178 LEU B O 1
ATOM 3474 N N . PHE B 1 179 ? 4.207 1.939 -8.188 1 93.62 179 PHE B N 1
ATOM 3475 C CA . PHE B 1 179 ? 3.178 1.657 -7.191 1 93.62 179 PHE B CA 1
ATOM 3476 C C . PHE B 1 179 ? 1.826 2.199 -7.645 1 93.62 179 PHE B C 1
ATOM 3478 O O . PHE B 1 179 ? 0.782 1.769 -7.148 1 93.62 179 PHE B O 1
ATOM 3485 N N . ASN B 1 180 ? 1.773 3.117 -8.539 1 92.06 180 ASN B N 1
ATOM 3486 C CA . ASN B 1 180 ? 0.6 3.926 -8.852 1 92.06 180 ASN B CA 1
ATOM 3487 C C . ASN B 1 180 ? -0.593 3.055 -9.234 1 92.06 180 ASN B C 1
ATOM 3489 O O . ASN B 1 180 ? -1.699 3.25 -8.734 1 92.06 180 ASN B O 1
ATOM 3493 N N . PRO B 1 181 ? -0.363 2.035 -10.008 1 92.81 181 PRO B N 1
ATOM 3494 C CA . PRO B 1 181 ? -1.531 1.28 -10.469 1 92.81 181 PRO B CA 1
ATOM 3495 C C . PRO B 1 181 ? -2.004 0.246 -9.445 1 92.81 181 PRO B C 1
ATOM 3497 O O . PRO B 1 181 ? -3.07 -0.349 -9.617 1 92.81 181 PRO B O 1
ATOM 3500 N N . LEU B 1 182 ? -1.261 -0.005 -8.438 1 95.56 182 LEU B N 1
ATOM 3501 C CA . LEU B 1 182 ? -1.558 -1.084 -7.504 1 95.56 182 LEU B CA 1
ATOM 3502 C C . LEU B 1 182 ? -2.605 -0.648 -6.484 1 95.56 182 LEU B C 1
ATOM 3504 O O . LEU B 1 182 ? -2.617 0.508 -6.055 1 95.56 182 LEU B O 1
ATOM 3508 N N . LEU B 1 183 ? -3.465 -1.578 -6.145 1 95.81 183 LEU B N 1
ATOM 3509 C CA . LEU B 1 183 ? -4.539 -1.276 -5.203 1 95.81 183 LEU B CA 1
ATOM 3510 C C . LEU B 1 183 ? -4.598 -2.322 -4.098 1 95.81 183 LEU B C 1
ATOM 3512 O O . LEU B 1 183 ? -5.238 -2.104 -3.064 1 95.81 183 LEU B O 1
ATOM 3516 N N . ASP B 1 184 ? -3.982 -3.459 -4.309 1 95.5 184 ASP B N 1
ATOM 3517 C CA . ASP B 1 184 ? -3.965 -4.477 -3.264 1 95.5 184 ASP B CA 1
ATOM 3518 C C . ASP B 1 184 ? -2.928 -4.148 -2.191 1 95.5 184 ASP B C 1
ATOM 3520 O O . ASP B 1 184 ? -1.729 -4.094 -2.477 1 95.5 184 ASP B O 1
ATOM 3524 N N . ILE B 1 185 ? -3.35 -3.975 -0.978 1 95.75 185 ILE B N 1
ATOM 3525 C CA . ILE B 1 185 ? -2.52 -3.502 0.125 1 95.75 185 ILE B CA 1
ATOM 3526 C C . ILE B 1 185 ? -1.381 -4.488 0.372 1 95.75 185 ILE B C 1
ATOM 3528 O O . ILE B 1 185 ? -0.224 -4.086 0.517 1 95.75 185 ILE B O 1
ATOM 3532 N N . ASP B 1 186 ? -1.732 -5.688 0.42 1 94.19 186 ASP B N 1
ATOM 3533 C CA . ASP B 1 186 ? -0.734 -6.719 0.686 1 94.19 186 ASP B CA 1
ATOM 3534 C C . ASP B 1 186 ? 0.349 -6.727 -0.39 1 94.19 186 ASP B C 1
ATOM 3536 O O . ASP B 1 186 ? 1.535 -6.859 -0.083 1 94.19 186 ASP B O 1
ATOM 3540 N N . LEU B 1 187 ? -0.059 -6.605 -1.6 1 96.38 187 LEU B N 1
ATOM 3541 C CA . LEU B 1 187 ? 0.896 -6.594 -2.701 1 96.38 187 LEU B CA 1
ATOM 3542 C C . LEU B 1 187 ? 1.779 -5.352 -2.643 1 96.38 187 LEU B C 1
ATOM 3544 O O . LEU B 1 187 ? 2.996 -5.441 -2.816 1 96.38 187 LEU B O 1
ATOM 3548 N N . ILE B 1 188 ? 1.214 -4.203 -2.391 1 96.25 188 ILE B N 1
ATOM 3549 C CA . ILE B 1 188 ? 1.977 -2.963 -2.305 1 96.25 188 ILE B CA 1
ATOM 3550 C C . ILE B 1 188 ? 3.043 -3.088 -1.218 1 96.25 188 ILE B C 1
ATOM 3552 O O . ILE B 1 188 ? 4.207 -2.742 -1.438 1 96.25 188 ILE B O 1
ATOM 3556 N N . LYS B 1 189 ? 2.646 -3.566 -0.101 1 95.38 189 LYS B N 1
ATOM 3557 C CA . LYS B 1 189 ? 3.588 -3.732 1.003 1 95.38 189 LYS B CA 1
ATOM 3558 C C . LYS B 1 189 ? 4.707 -4.699 0.629 1 95.38 189 LYS B C 1
ATOM 3560 O O . LYS B 1 189 ? 5.871 -4.477 0.976 1 95.38 189 LYS B O 1
ATOM 3565 N N . THR B 1 190 ? 4.32 -5.738 -0.03 1 95.44 190 THR B N 1
ATOM 3566 C CA . THR B 1 190 ? 5.301 -6.727 -0.464 1 95.44 190 THR B CA 1
ATOM 3567 C C . THR B 1 190 ? 6.336 -6.094 -1.393 1 95.44 190 THR B C 1
ATOM 3569 O O . THR B 1 190 ? 7.539 -6.262 -1.195 1 95.44 190 THR B O 1
ATOM 3572 N N . VAL B 1 191 ? 5.855 -5.422 -2.379 1 95.81 191 VAL B N 1
ATOM 3573 C CA . VAL B 1 191 ? 6.727 -4.789 -3.365 1 95.81 191 VAL B CA 1
ATOM 3574 C C . VAL B 1 191 ? 7.594 -3.732 -2.688 1 95.81 191 VAL B C 1
ATOM 3576 O O . VAL B 1 191 ? 8.805 -3.664 -2.928 1 95.81 191 VAL B O 1
ATOM 3579 N N . ALA B 1 192 ? 6.977 -2.932 -1.845 1 94.38 192 ALA B N 1
ATOM 3580 C CA . ALA B 1 192 ? 7.695 -1.876 -1.135 1 94.38 192 ALA B CA 1
ATOM 3581 C C . ALA B 1 192 ? 8.805 -2.455 -0.269 1 94.38 192 ALA B C 1
ATOM 3583 O O . ALA B 1 192 ? 9.945 -1.987 -0.319 1 94.38 192 ALA B O 1
ATOM 3584 N N . SER B 1 193 ? 8.461 -3.426 0.489 1 93.88 193 SER B N 1
ATOM 3585 C CA . SER B 1 193 ? 9.445 -4.074 1.353 1 93.88 193 SER B CA 1
ATOM 3586 C C . SER B 1 193 ? 10.57 -4.695 0.537 1 93.88 193 SER B C 1
ATOM 3588 O O . SER B 1 193 ? 11.742 -4.586 0.903 1 93.88 193 SER B O 1
ATOM 3590 N N . CYS B 1 194 ? 10.219 -5.34 -0.521 1 94.25 194 CYS B N 1
ATOM 3591 C CA . CYS B 1 194 ? 11.219 -5.973 -1.38 1 94.25 194 CYS B CA 1
ATOM 3592 C C . CYS B 1 194 ? 12.18 -4.941 -1.951 1 94.25 194 CYS B C 1
ATOM 3594 O O . CYS B 1 194 ? 13.398 -5.117 -1.885 1 94.25 194 CYS B O 1
ATOM 3596 N N . LEU B 1 195 ? 11.641 -3.916 -2.492 1 93.5 195 LEU B N 1
ATOM 3597 C CA . LEU B 1 195 ? 12.461 -2.877 -3.104 1 93.5 195 LEU B CA 1
ATOM 3598 C C . LEU B 1 195 ? 13.375 -2.227 -2.068 1 93.5 195 LEU B C 1
ATOM 3600 O O . LEU B 1 195 ? 14.555 -1.985 -2.338 1 93.5 195 LEU B O 1
ATOM 3604 N N . THR B 1 196 ? 12.867 -1.927 -0.886 1 92.75 196 THR B N 1
ATOM 3605 C CA . THR B 1 196 ? 13.664 -1.331 0.18 1 92.75 196 THR B CA 1
ATOM 3606 C C . THR B 1 196 ? 14.82 -2.254 0.575 1 92.75 196 THR B C 1
ATOM 3608 O O . THR B 1 196 ? 15.945 -1.797 0.778 1 92.75 196 THR B O 1
ATOM 3611 N N . ASN B 1 197 ? 14.539 -3.502 0.642 1 93.12 197 ASN B N 1
ATOM 3612 C CA . ASN B 1 197 ? 15.586 -4.461 0.977 1 93.12 197 ASN B CA 1
ATOM 3613 C C . ASN B 1 197 ? 16.656 -4.512 -0.1 1 93.12 197 ASN B C 1
ATOM 3615 O O . ASN B 1 197 ? 17.859 -4.578 0.211 1 93.12 197 ASN B O 1
ATOM 3619 N N . ILE B 1 198 ? 16.234 -4.531 -1.325 1 94.75 198 ILE B N 1
ATOM 3620 C CA . ILE B 1 198 ? 17.156 -4.551 -2.451 1 94.75 198 ILE B CA 1
ATOM 3621 C C . ILE B 1 198 ? 18.094 -3.34 -2.375 1 94.75 198 ILE B C 1
ATOM 3623 O O . ILE B 1 198 ? 19.312 -3.477 -2.494 1 94.75 198 ILE B O 1
ATOM 3627 N N . TYR B 1 199 ? 17.516 -2.217 -2.168 1 93.62 199 TYR B N 1
ATOM 3628 C CA . TYR B 1 199 ? 18.297 -0.987 -2.125 1 93.62 199 TYR B CA 1
ATOM 3629 C C . TYR B 1 199 ? 19.203 -0.96 -0.902 1 93.62 199 TYR B C 1
ATOM 3631 O O . TYR B 1 199 ? 20.359 -0.517 -0.983 1 93.62 199 TYR B O 1
ATOM 3639 N N . ARG B 1 200 ? 18.719 -1.362 0.192 1 93.31 200 ARG B N 1
ATOM 3640 C CA . ARG B 1 200 ? 19.531 -1.425 1.403 1 93.31 200 ARG B CA 1
ATOM 3641 C C . ARG B 1 200 ? 20.734 -2.326 1.204 1 93.31 200 ARG B C 1
ATOM 3643 O O . ARG B 1 200 ? 21.844 -1.979 1.605 1 93.31 200 ARG B O 1
ATOM 3650 N N . ASP B 1 201 ? 20.516 -3.457 0.64 1 94.12 201 ASP B N 1
ATOM 3651 C CA . ASP B 1 201 ? 21.609 -4.367 0.346 1 94.12 201 ASP B CA 1
ATOM 3652 C C . ASP B 1 201 ? 22.656 -3.695 -0.537 1 94.12 201 ASP B C 1
ATOM 3654 O O . ASP B 1 201 ? 23.859 -3.846 -0.309 1 94.12 201 ASP B O 1
ATOM 3658 N N . LYS B 1 202 ? 22.188 -2.998 -1.529 1 94.88 202 LYS B N 1
ATOM 3659 C CA . LYS B 1 202 ? 23.109 -2.311 -2.439 1 94.88 202 LYS B CA 1
ATOM 3660 C C . LYS B 1 202 ? 23.906 -1.234 -1.708 1 94.88 202 LYS B C 1
ATOM 3662 O O . LYS B 1 202 ? 25.109 -1.079 -1.939 1 94.88 202 LYS B O 1
ATOM 3667 N N . ILE B 1 203 ? 23.25 -0.514 -0.858 1 94.38 203 ILE B N 1
ATOM 3668 C CA . ILE B 1 203 ? 23.906 0.527 -0.077 1 94.38 203 ILE B CA 1
ATOM 3669 C C . ILE B 1 203 ? 24.984 -0.094 0.806 1 94.38 203 ILE B C 1
ATOM 3671 O O . ILE B 1 203 ? 26.094 0.436 0.907 1 94.38 203 ILE B O 1
ATOM 3675 N N . GLN B 1 204 ? 24.625 -1.149 1.438 1 94.06 204 GLN B N 1
ATOM 3676 C CA . GLN B 1 204 ? 25.609 -1.841 2.279 1 94.06 204 GLN B CA 1
ATOM 3677 C C . GLN B 1 204 ? 26.812 -2.295 1.466 1 94.06 204 GLN B C 1
ATOM 3679 O O . GLN B 1 204 ? 27.953 -2.162 1.914 1 94.06 204 GLN B O 1
ATOM 3684 N N . GLU B 1 205 ? 26.594 -2.83 0.322 1 95.19 205 GLU B N 1
ATOM 3685 C CA . GLU B 1 205 ? 27.672 -3.256 -0.58 1 95.19 205 GLU B CA 1
ATOM 3686 C C . GLU B 1 205 ? 28.562 -2.086 -0.96 1 95.19 205 GLU B C 1
ATOM 3688 O O . GLU B 1 205 ? 29.797 -2.201 -0.92 1 95.19 205 GLU B O 1
ATOM 3693 N N . LEU B 1 206 ? 27.922 -1.024 -1.293 1 94.69 206 LEU B N 1
ATOM 3694 C CA . LEU B 1 206 ? 28.656 0.157 -1.715 1 94.69 206 LEU B CA 1
ATOM 3695 C C . LEU B 1 206 ? 29.453 0.75 -0.549 1 94.69 206 LEU B C 1
ATOM 3697 O O . LEU B 1 206 ? 30.578 1.217 -0.729 1 94.69 206 LEU B O 1
ATOM 3701 N N . ASN B 1 207 ? 28.859 0.749 0.612 1 94 207 ASN B N 1
ATOM 3702 C CA . ASN B 1 207 ? 29.562 1.222 1.801 1 94 207 ASN B CA 1
ATOM 3703 C C . ASN B 1 207 ? 30.812 0.398 2.074 1 94 207 ASN B C 1
ATOM 3705 O O . ASN B 1 207 ? 31.859 0.948 2.441 1 94 207 ASN B O 1
ATOM 3709 N N . LYS B 1 208 ? 30.734 -0.797 1.929 1 94.69 208 LYS B N 1
ATOM 3710 C CA . LYS B 1 208 ? 31.891 -1.667 2.084 1 94.69 208 LYS B CA 1
ATOM 3711 C C . LYS B 1 208 ? 32.969 -1.342 1.047 1 94.69 208 LYS B C 1
ATOM 3713 O O . LYS B 1 208 ? 34.156 -1.309 1.365 1 94.69 208 LYS B O 1
ATOM 3718 N N . GLU B 1 209 ? 32.562 -1.143 -0.122 1 93.88 209 GLU B N 1
ATOM 3719 C CA . GLU B 1 209 ? 33.5 -0.81 -1.199 1 93.88 209 GLU B CA 1
ATOM 3720 C C . GLU B 1 209 ? 34.219 0.506 -0.92 1 93.88 209 GLU B C 1
ATOM 3722 O O . GLU B 1 209 ? 35.438 0.609 -1.114 1 93.88 209 GLU B O 1
ATOM 3727 N N . VAL B 1 210 ? 33.438 1.43 -0.522 1 93.94 210 VAL B N 1
ATOM 3728 C CA . VAL B 1 210 ? 34 2.736 -0.198 1 93.94 210 VAL B CA 1
ATOM 3729 C C . VAL B 1 210 ? 35.031 2.596 0.931 1 93.94 210 VAL B C 1
ATOM 3731 O O . VAL B 1 210 ? 36.125 3.164 0.864 1 93.94 210 VAL B O 1
ATOM 3734 N N . THR B 1 211 ? 34.656 1.864 1.95 1 93.56 211 THR B N 1
ATOM 3735 C CA . THR B 1 211 ? 35.562 1.648 3.08 1 93.56 211 THR B CA 1
ATOM 3736 C C . THR B 1 211 ? 36.844 0.955 2.629 1 93.56 211 THR B C 1
ATOM 3738 O O . THR B 1 211 ? 37.938 1.338 3.041 1 93.56 211 THR B O 1
ATOM 3741 N N . ASN B 1 212 ? 36.75 0.007 1.808 1 92.5 212 ASN B N 1
ATOM 3742 C CA . ASN B 1 212 ? 37.906 -0.715 1.287 1 92.5 212 ASN B CA 1
ATOM 3743 C C . ASN B 1 212 ? 38.812 0.194 0.456 1 92.5 212 ASN B C 1
ATOM 3745 O O . ASN B 1 212 ? 40.062 0.126 0.563 1 92.5 212 ASN B O 1
ATOM 3749 N N . LEU B 1 213 ? 38.25 1.048 -0.327 1 91.5 213 LEU B N 1
ATOM 3750 C CA . LEU B 1 213 ? 39 1.962 -1.178 1 91.5 213 LEU B CA 1
ATOM 3751 C C . LEU B 1 213 ? 39.719 3.029 -0.342 1 91.5 213 LEU B C 1
ATOM 3753 O O . LEU B 1 213 ? 40.844 3.418 -0.643 1 91.5 213 LEU B O 1
ATOM 3757 N N . LYS B 1 214 ? 39.094 3.393 0.671 1 90.81 214 LYS B N 1
ATOM 3758 C CA . LYS B 1 214 ? 39.719 4.383 1.557 1 90.81 214 LYS B CA 1
ATOM 3759 C C . LYS B 1 214 ? 40.875 3.777 2.354 1 90.81 214 LYS B C 1
ATOM 3761 O O . LYS B 1 214 ? 41.875 4.441 2.6 1 90.81 214 LYS B O 1
ATOM 3766 N N . LEU B 1 215 ? 40.781 2.609 2.756 1 89.56 215 LEU B N 1
ATOM 3767 C CA . LEU B 1 215 ? 41.844 1.908 3.475 1 89.56 215 LEU B CA 1
ATOM 3768 C C . LEU B 1 215 ? 43.062 1.686 2.574 1 89.56 215 LEU B C 1
ATOM 3770 O O . LEU B 1 215 ? 44.188 1.839 3.014 1 89.56 215 LEU B O 1
ATOM 3774 N N . LYS B 1 216 ? 42.969 1.477 1.354 1 84.12 216 LYS B N 1
ATOM 3775 C CA . LYS B 1 216 ? 44.062 1.298 0.403 1 84.12 216 LYS B CA 1
ATOM 3776 C C . LYS B 1 216 ? 44.812 2.611 0.163 1 84.12 216 LYS B C 1
ATOM 3778 O O . LYS B 1 216 ? 46.031 2.623 0.021 1 84.12 216 LYS B O 1
ATOM 3783 N N . GLU B 1 217 ? 44.094 3.59 0.092 1 80.62 217 GLU B N 1
ATOM 3784 C CA . GLU B 1 217 ? 44.719 4.906 -0.08 1 80.62 217 GLU B CA 1
ATOM 3785 C C . GLU B 1 217 ? 45.625 5.25 1.098 1 80.62 217 GLU B C 1
ATOM 3787 O O . GLU B 1 217 ? 46.719 5.789 0.91 1 80.62 217 GLU B O 1
ATOM 3792 N N . HIS B 1 218 ? 45.156 4.918 2.217 1 79.44 218 HIS B N 1
ATOM 3793 C CA . HIS B 1 218 ? 45.938 5.199 3.408 1 79.44 218 HIS B CA 1
ATOM 3794 C C . HIS B 1 218 ? 47.188 4.344 3.439 1 79.44 218 HIS B C 1
ATOM 3796 O O . HIS B 1 218 ? 48.281 4.828 3.82 1 79.44 218 HIS B O 1
ATOM 3802 N N . ASP B 1 219 ? 47.156 3.158 3.029 1 76.94 219 ASP B N 1
ATOM 3803 C CA . ASP B 1 219 ? 48.312 2.27 2.979 1 76.94 219 ASP B CA 1
ATOM 3804 C C . ASP B 1 219 ? 49.344 2.75 1.944 1 76.94 219 ASP B C 1
ATOM 3806 O O . ASP B 1 219 ? 50.562 2.688 2.178 1 76.94 219 ASP B O 1
ATOM 3810 N N . THR B 1 220 ? 49 3.268 0.882 1 71 220 THR B N 1
ATOM 3811 C CA . THR B 1 220 ? 49.875 3.764 -0.158 1 71 220 THR B CA 1
ATOM 3812 C C . THR B 1 220 ? 50.562 5.062 0.279 1 71 220 THR B C 1
ATOM 3814 O O . THR B 1 220 ? 51.75 5.262 0.046 1 71 220 THR B O 1
ATOM 3817 N N . GLU B 1 221 ? 49.812 5.891 0.926 1 67.19 221 GLU B N 1
ATOM 3818 C CA . GLU B 1 221 ? 50.406 7.141 1.413 1 67.19 221 GLU B CA 1
ATOM 3819 C C . GLU B 1 221 ? 51.406 6.891 2.527 1 67.19 221 GLU B C 1
ATOM 3821 O O . GLU B 1 221 ? 52.438 7.547 2.584 1 67.19 221 GLU B O 1
ATOM 3826 N N . SER B 1 222 ? 51.188 5.91 3.307 1 68.06 222 SER B N 1
ATOM 3827 C CA . SER B 1 222 ? 52.125 5.578 4.387 1 68.06 222 SER B CA 1
ATOM 3828 C C . SER B 1 222 ? 53.406 4.945 3.844 1 68.06 222 SER B C 1
ATOM 3830 O O . SER B 1 222 ? 54.5 5.191 4.367 1 68.06 222 SER B O 1
ATOM 3832 N N . THR B 1 223 ? 53.438 4.246 2.764 1 61.69 223 THR B N 1
ATOM 3833 C CA . THR B 1 223 ? 54.594 3.625 2.162 1 61.69 223 THR B CA 1
ATOM 3834 C C . THR B 1 223 ? 55.438 4.66 1.419 1 61.69 223 THR B C 1
ATOM 3836 O O . THR B 1 223 ? 56.688 4.598 1.435 1 61.69 223 THR B O 1
ATOM 3839 N N . LEU B 1 224 ? 55.031 5.656 0.888 1 58.41 224 LEU B N 1
ATOM 3840 C CA . LEU B 1 224 ? 55.781 6.707 0.2 1 58.41 224 LEU B CA 1
ATOM 3841 C C . LEU B 1 224 ? 56.562 7.57 1.194 1 58.41 224 LEU B C 1
ATOM 3843 O O . LEU B 1 224 ? 57.625 8.086 0.872 1 58.41 224 LEU B O 1
ATOM 3847 N N . THR B 1 225 ? 56.094 7.715 2.334 1 57.72 225 THR B N 1
ATOM 3848 C CA . THR B 1 225 ? 56.812 8.516 3.332 1 57.72 225 THR B CA 1
ATOM 3849 C C . THR B 1 225 ? 58 7.758 3.9 1 57.72 225 THR B C 1
ATOM 3851 O O . THR B 1 225 ? 58.938 8.367 4.406 1 57.72 225 THR B O 1
ATOM 3854 N N . LEU B 1 226 ? 58.094 6.484 3.74 1 53.75 226 LEU B N 1
ATOM 3855 C CA . LEU B 1 226 ? 59.219 5.723 4.305 1 53.75 226 LEU B CA 1
ATOM 3856 C C . LEU B 1 226 ? 60.375 5.637 3.316 1 53.75 226 LEU B C 1
ATOM 3858 O O . LEU B 1 226 ? 61.344 4.949 3.576 1 53.75 226 LEU B O 1
ATOM 3862 N N . THR B 1 227 ? 60.312 6.262 2.104 1 49.59 227 THR B N 1
ATOM 3863 C CA . THR B 1 227 ? 61.531 6.223 1.282 1 49.59 227 THR B CA 1
ATOM 3864 C C . THR B 1 227 ? 62.625 7.102 1.881 1 49.59 227 THR B C 1
ATOM 3866 O O . THR B 1 227 ? 62.469 8.32 1.982 1 49.59 227 THR B O 1
ATOM 3869 N N . PRO B 1 228 ? 63.5 6.543 2.697 1 49.31 228 PRO B N 1
ATOM 3870 C CA . PRO B 1 228 ? 64.625 7.281 3.283 1 49.31 228 PRO B CA 1
ATOM 3871 C C . PRO B 1 228 ? 65.375 8.094 2.248 1 49.31 228 PRO B C 1
ATOM 3873 O O . PRO B 1 228 ? 65.75 7.57 1.193 1 49.31 228 PRO B O 1
ATOM 3876 N N . VAL B 1 229 ? 65.188 9.328 2.037 1 48 229 VAL B N 1
ATOM 3877 C CA . VAL B 1 229 ? 66.125 10.172 1.338 1 48 229 VAL B CA 1
ATOM 3878 C C . VAL B 1 229 ? 67.562 9.914 1.883 1 48 229 VAL B C 1
ATOM 3880 O O . VAL B 1 229 ? 67.812 10.18 3.055 1 48 229 VAL B O 1
ATOM 3883 N N . ILE B 1 230 ? 68.312 8.93 1.438 1 44.62 230 ILE B N 1
ATOM 3884 C CA . ILE B 1 230 ? 69.688 8.734 1.717 1 44.62 230 ILE B CA 1
ATOM 3885 C C . ILE B 1 230 ? 70.438 10.023 1.445 1 44.62 230 ILE B C 1
ATOM 3887 O O . ILE B 1 230 ? 70.562 10.484 0.302 1 44.62 230 ILE B O 1
ATOM 3891 N N . SER B 1 231 ? 70.312 11.086 2.32 1 38.34 231 SER B N 1
ATOM 3892 C CA . SER B 1 231 ? 71.188 12.25 2.311 1 38.34 231 SER B CA 1
ATOM 3893 C C . SER B 1 231 ? 72.625 11.836 2.244 1 38.34 231 SER B C 1
ATOM 3895 O O . SER B 1 231 ? 73.125 11.102 3.107 1 38.34 231 SER B O 1
ATOM 3897 N N . SER B 1 232 ? 73.25 11.617 1.013 1 37.47 232 SER B N 1
ATOM 3898 C CA . SER B 1 232 ? 74.688 11.516 0.83 1 37.47 232 SER B CA 1
ATOM 3899 C C . SER B 1 232 ? 75.438 12.633 1.562 1 37.47 232 SER B C 1
ATOM 3901 O O . SER B 1 232 ? 75.312 13.805 1.187 1 37.47 232 SER B O 1
ATOM 3903 N N . ALA B 1 233 ? 75.5 12.648 2.914 1 36.84 233 ALA B N 1
ATOM 3904 C CA . ALA B 1 233 ? 76.312 13.508 3.771 1 36.84 233 ALA B CA 1
ATOM 3905 C C . ALA B 1 233 ? 77.75 13.562 3.289 1 36.84 233 ALA B C 1
ATOM 3907 O O . ALA B 1 233 ? 78.375 12.523 3.135 1 36.84 233 ALA B O 1
ATOM 3908 N N . GLY B 1 234 ? 78.125 14.523 2.422 1 31.23 234 GLY B N 1
ATOM 3909 C CA . GLY B 1 234 ? 79.5 14.859 2.045 1 31.23 234 GLY B CA 1
ATOM 3910 C C . GLY B 1 234 ? 80.438 14.992 3.236 1 31.23 234 GLY B C 1
ATOM 3911 O O . GLY B 1 234 ? 80.062 15.531 4.273 1 31.23 234 GLY B O 1
ATOM 3912 N N . SER B 1 235 ? 81.312 14.031 3.445 1 32.59 235 SER B N 1
ATOM 3913 C CA . SER B 1 235 ? 82.375 13.906 4.418 1 32.59 235 SER B CA 1
ATOM 3914 C C . SER B 1 235 ? 83.25 15.172 4.473 1 32.59 235 SER B C 1
ATOM 3916 O O . SER B 1 235 ? 83.938 15.492 3.521 1 32.59 235 SER B O 1
ATOM 3918 N N . ARG B 1 236 ? 82.688 16.328 5.023 1 27.84 236 ARG B N 1
ATOM 3919 C CA . ARG B 1 236 ? 83.562 17.453 5.234 1 27.84 236 ARG B CA 1
ATOM 3920 C C . ARG B 1 236 ? 84.75 17.047 6.105 1 27.84 236 ARG B C 1
ATOM 3922 O O . ARG B 1 236 ? 84.562 16.422 7.156 1 27.84 236 ARG B O 1
ATOM 3929 N N . SER B 1 237 ? 86.062 16.891 5.516 1 27.55 237 SER B N 1
ATOM 3930 C CA . SER B 1 237 ? 87.375 16.625 6.039 1 27.55 237 SER B CA 1
ATOM 3931 C C . SER B 1 237 ? 87.75 17.656 7.098 1 27.55 237 SER B C 1
ATOM 3933 O O . SER B 1 237 ? 87.875 18.844 6.809 1 27.55 237 SER B O 1
ATOM 3935 N N . ASN B 1 238 ? 87.125 17.625 8.273 1 25.36 238 ASN B N 1
ATOM 3936 C CA . ASN B 1 238 ? 87.562 18.453 9.406 1 25.36 238 ASN B CA 1
ATOM 3937 C C . ASN B 1 238 ? 89.062 18.344 9.672 1 25.36 238 ASN B C 1
ATOM 3939 O O . ASN B 1 238 ? 89.562 17.25 9.891 1 25.36 238 ASN B O 1
ATOM 3943 N N . THR B 1 239 ? 89.875 19.328 9.109 1 28.06 239 THR B N 1
ATOM 3944 C CA . THR B 1 239 ? 91.312 19.516 9.422 1 28.06 239 THR B CA 1
ATOM 3945 C C . THR B 1 239 ? 91.5 19.734 10.922 1 28.06 239 THR B C 1
ATOM 3947 O O . THR B 1 239 ? 90.75 20.453 11.555 1 28.06 239 THR B O 1
ATOM 3950 N N . PRO B 1 240 ? 92.375 18.938 11.617 1 27.38 240 PRO B N 1
ATOM 3951 C CA . PRO B 1 240 ? 92.75 18.797 13.023 1 27.38 240 PRO B CA 1
ATOM 3952 C C . PRO B 1 240 ? 93.312 20.078 13.625 1 27.38 240 PRO B C 1
ATOM 3954 O O . PRO B 1 240 ? 94.312 20.578 13.164 1 27.38 240 PRO B O 1
ATOM 3957 N N . LEU B 1 241 ? 92.5 21.203 13.688 1 25.45 241 LEU B N 1
ATOM 3958 C CA . LEU B 1 241 ? 93.25 22.344 14.172 1 25.45 241 LEU B CA 1
ATOM 3959 C C . LEU B 1 241 ? 94 22 15.477 1 25.45 241 LEU B C 1
ATOM 3961 O O . LEU B 1 241 ? 93.375 21.328 16.344 1 25.45 241 LEU B O 1
ATOM 3965 N N . GLY B 1 242 ? 95.25 22.469 15.617 1 23.8 242 GLY B N 1
ATOM 3966 C CA . GLY B 1 242 ? 96.438 22.328 16.484 1 23.8 242 GLY B CA 1
ATOM 3967 C C . GLY B 1 242 ? 96.188 22.781 17.906 1 23.8 242 GLY B C 1
ATOM 3968 O O . GLY B 1 242 ? 95.188 23.5 18.172 1 23.8 242 GLY B O 1
ATOM 3969 N N . SER B 1 243 ? 96.75 22.125 18.922 1 24.22 243 SER B N 1
ATOM 3970 C CA . SER B 1 243 ? 96.938 21.938 20.359 1 24.22 243 SER B CA 1
ATOM 3971 C C . SER B 1 243 ? 97.375 23.234 21.047 1 24.22 243 SER B C 1
ATOM 3973 O O . SER B 1 243 ? 97.75 23.219 22.219 1 24.22 243 SER B O 1
ATOM 3975 N N . LEU B 1 244 ? 96.625 24.391 20.781 1 22.41 244 LEU B N 1
ATOM 3976 C CA . LEU B 1 244 ? 97.438 25.453 21.375 1 22.41 244 LEU B CA 1
ATOM 3977 C C . LEU B 1 244 ? 97.562 25.234 22.875 1 22.41 244 LEU B C 1
ATOM 3979 O O . LEU B 1 244 ? 96.75 24.578 23.5 1 22.41 244 LEU B O 1
ATOM 3983 N N . THR B 1 245 ? 98.562 26.078 23.484 1 24.02 245 THR B N 1
ATOM 3984 C CA . THR B 1 245 ? 99.562 26.172 24.531 1 24.02 245 THR B CA 1
ATOM 3985 C C . THR B 1 245 ? 98.938 26.469 25.875 1 24.02 245 THR B C 1
ATOM 3987 O O . THR B 1 245 ? 97.812 26.984 25.953 1 24.02 245 THR B O 1
ATOM 3990 N N . SER B 1 246 ? 99.688 26.344 26.938 1 25.02 246 SER B N 1
ATOM 3991 C CA . SER B 1 246 ? 99.875 26.062 28.344 1 25.02 246 SER B CA 1
ATOM 3992 C C . SER B 1 246 ? 99.562 27.281 29.203 1 25.02 246 SER B C 1
ATOM 3994 O O . SER B 1 246 ? 100 27.359 30.359 1 25.02 246 SER B O 1
ATOM 3996 N N . PRO B 1 247 ? 98.375 28.031 28.922 1 21.53 247 PRO B N 1
ATOM 3997 C CA . PRO B 1 247 ? 98.625 29.266 29.672 1 21.53 247 PRO B CA 1
ATOM 3998 C C . PRO B 1 247 ? 98.875 29.016 31.156 1 21.53 247 PRO B C 1
ATOM 4000 O O . PRO B 1 247 ? 98.5 27.969 31.672 1 21.53 247 PRO B O 1
ATOM 4003 N N . ALA B 1 248 ? 99.25 30.25 31.891 1 24.3 248 ALA B N 1
ATOM 4004 C CA . ALA B 1 248 ? 100 30.781 33 1 24.3 248 ALA B CA 1
ATOM 4005 C C . ALA B 1 248 ? 99.188 30.703 34.312 1 24.3 248 ALA B C 1
ATOM 4007 O O . ALA B 1 248 ? 98 30.891 34.312 1 24.3 248 ALA B O 1
ATOM 4008 N N . SER B 1 249 ? 99.75 30.156 35.312 1 24.33 249 SER B N 1
ATOM 4009 C CA . SER B 1 249 ? 99.562 29.844 36.719 1 24.33 249 SER B CA 1
ATOM 4010 C C . SER B 1 249 ? 99.312 31.109 37.562 1 24.33 249 SER B C 1
ATOM 4012 O O . SER B 1 249 ? 99.625 31.141 38.75 1 24.33 249 SER B O 1
ATOM 4014 N N . VAL B 1 250 ? 98.562 32.094 36.969 1 23.66 250 VAL B N 1
ATOM 4015 C CA . VAL B 1 250 ? 98.75 33.281 37.844 1 23.66 250 VAL B CA 1
ATOM 4016 C C . VAL B 1 250 ? 98.312 32.938 39.281 1 23.66 250 VAL B C 1
ATOM 4018 O O . VAL B 1 250 ? 97.5 32.062 39.5 1 23.66 250 VAL B O 1
ATOM 4021 N N . SER B 1 251 ? 98.688 34.031 40.219 1 25.23 251 SER B N 1
ATOM 4022 C CA . SER B 1 251 ? 99.188 34.5 41.5 1 25.23 251 SER B CA 1
ATOM 4023 C C . SER B 1 251 ? 98.062 34.531 42.531 1 25.23 251 SER B C 1
ATOM 4025 O O . SER B 1 251 ? 96.938 34.75 42.188 1 25.23 251 SER B O 1
ATOM 4027 N N . GLY B 1 252 ? 98.438 34.094 43.812 1 24.72 252 GLY B N 1
ATOM 4028 C CA . GLY B 1 252 ? 98 33.969 45.188 1 24.72 252 GLY B CA 1
ATOM 4029 C C . GLY B 1 252 ? 97.375 35.25 45.75 1 24.72 252 GLY B C 1
ATOM 4030 O O . GLY B 1 252 ? 96.875 35.25 46.875 1 24.72 252 GLY B O 1
ATOM 4031 N N . SER B 1 253 ? 97.188 36.5 45.219 1 24.03 253 SER B N 1
ATOM 4032 C CA . SER B 1 253 ? 96.875 37.312 46.406 1 24.03 253 SER B CA 1
ATOM 4033 C C . SER B 1 253 ? 95.5 37 46.969 1 24.03 253 SER B C 1
ATOM 4035 O O . SER B 1 253 ? 94.562 36.688 46.219 1 24.03 253 SER B O 1
#

Foldseek 3Di:
DPPPPPPPPPDDLQPADWAWEFEAPVRDTDIGHPSLLPPQPVCVVPDPPSYDYDHLHHPQLVVQVRVCSVPVDGDGDFDDDPNDTPDDLLVQLLSLLSNLQVCQVRVNVSSNVNSVVSNVVSVVVDQLLSNLLSLLVNCPRPVRVPSVVSVVVVLVVSLVVVLVVCVVPVCSPVDPCSCVNHDDPVSSVSVVVSVVVSVVVVVVVVVVVVVVVVVVVVVVVVVVVPPPPPPPPPPPPPPVPDDDDDDDDDDDD/DPPPPPPPDPDDLQPADWAWEFEAPVGDTDIGHPSLLPPQVVCVVPDDPSYDYDHLHHPQLVVQVRVCSVPVDGDGDFDDDPNDGPDDLLVQLLSLLSNLLVCQVRVNVSSNVNSVVSNVVSVVVDQLLSNLLSLLVNCPRPVRVPSVVSVVVVLVVSLVVVLVVCVVPVCSPVDPCSCVNHDDPVSSVSVVVSVVVSVVVVVVVVVVVVVVVVVVVVVVVVVVVPPPPPPPPPPPPPDPPDDDDDDDPDDDD

Sequence (506 aa):
MAANASHILTKSPYTGPMITFMFGSNRKAYYIPKDFLQNSDWINQCNYNNNILVPELSENVGHAIIHYMYTREYQVLKKYYAGILMSDDREDFRMALSILFASETYHLPGLNELAKSEIMRLKTAFPIPTILQAVDEVFRASNFAMASVSKKWIKNYLKSLMREEFQRDESAFENDILFNPLLDIDLIKTVASCLTNIYRDKIQELNKEVTNLKLKEHDTESTLTLTPVISSAGSRSNTPLGSLTSPASVSGSMAANASHILTKSPYTGPMITFMFGSNRKAYYIPKDFLQNSDWINQCNYNNNILVPELSENVGHAIIHYMYTREYQVLKKYYAGILMSDDREDFRMALSILFASETYHLPGLNELAKSEIMRLKTAFPIPTILQAVDEVFRASNFAMASVSKKWIKNYLKSLMREEFQRDESAFENDILFNPLLDIDLIKTVASCLTNIYRDKIQELNKEVTNLKLKEHDTESTLTLTPVISSAGSRSNTPLGSLTSPASVSGS

Organism: Uncinula necator (NCBI:txid52586)